Protein AF-0000000087153394 (afdb_homodimer)

Nearest PDB structures (foldseek):
  7dwm-assembly1_A  TM=3.593E-01  e=6.426E-05  Hapunavirus VP882
  3p7n-assembly2_B  TM=3.413E-01  e=5.420E-04  Erythrobacter litoralis HTCC2594
  3k2n-assembly1_B  TM=6.257E-01  e=4.073E-02  Chlorobaculum tepidum TLS
  6bao-assembly1_B  TM=4.400E-01  e=4.302E-02  Stigmatella aurantiaca DW4/3-1
  7rzw-assembly1_A  TM=3.425E-01  e=1.032E-01  Arabidopsis thaliana

Structure (mmCIF, N/CA/C/O backbone):
data_AF-0000000087153394-model_v1
#
loop_
_entity.id
_entity.type
_entity.pdbx_description
1 polymer 'HTH luxR-type domain-containing protein'
#
loop_
_atom_site.group_PDB
_atom_site.id
_atom_site.type_symbol
_atom_site.label_atom_id
_atom_site.label_alt_id
_atom_site.label_comp_id
_atom_site.label_asym_id
_atom_site.label_entity_id
_atom_site.label_seq_id
_atom_site.pdbx_PDB_ins_code
_atom_site.Cartn_x
_atom_site.Cartn_y
_atom_site.Cartn_z
_atom_site.occupancy
_atom_site.B_iso_or_equiv
_atom_site.auth_seq_id
_atom_site.auth_comp_id
_atom_site.auth_asym_id
_atom_site.auth_atom_id
_atom_site.pdbx_PDB_model_num
ATOM 1 N N . MET A 1 1 ? -0.994 -31.078 -27.875 1 48.69 1 MET A N 1
ATOM 2 C CA . MET A 1 1 ? -1.727 -29.859 -28.141 1 48.69 1 MET A CA 1
ATOM 3 C C . MET A 1 1 ? -2.545 -29.422 -26.922 1 48.69 1 MET A C 1
ATOM 5 O O . MET A 1 1 ? -2.469 -28.281 -26.484 1 48.69 1 MET A O 1
ATOM 9 N N . LYS A 1 2 ? -3.33 -30.438 -26.406 1 62.62 2 LYS A N 1
ATOM 10 C CA . LYS A 1 2 ? -4.16 -30.203 -25.219 1 62.62 2 LYS A CA 1
ATOM 11 C C . LYS A 1 2 ? -3.305 -29.844 -24.016 1 62.62 2 LYS A C 1
ATOM 13 O O . LYS A 1 2 ? -3.631 -28.906 -23.266 1 62.62 2 LYS A O 1
ATOM 18 N N . ASN A 1 3 ? -2.145 -30.422 -23.906 1 71.62 3 ASN A N 1
ATOM 19 C CA . ASN A 1 3 ? -1.236 -30.203 -22.781 1 71.62 3 ASN A CA 1
ATOM 20 C C . ASN A 1 3 ? -0.6 -28.812 -22.844 1 71.62 3 ASN A C 1
ATOM 22 O O . ASN A 1 3 ? -0.447 -28.156 -21.812 1 71.62 3 ASN A O 1
ATOM 26 N N . GLU A 1 4 ? -0.46 -28.391 -24.125 1 74.38 4 GLU A N 1
ATOM 27 C CA . GLU A 1 4 ? 0.14 -27.062 -24.297 1 74.38 4 GLU A CA 1
ATOM 28 C C . GLU A 1 4 ? -0.856 -25.969 -23.969 1 74.38 4 GLU A C 1
ATOM 30 O O . GLU A 1 4 ? -0.493 -24.953 -23.359 1 74.38 4 GLU A O 1
ATOM 35 N N . LEU A 1 5 ? -2.057 -26.219 -24.438 1 76 5 LEU A N 1
ATOM 36 C CA . LEU A 1 5 ? -3.105 -25.25 -24.125 1 76 5 LEU A CA 1
ATOM 37 C C . LEU A 1 5 ? -3.316 -25.125 -22.625 1 76 5 LEU A C 1
ATOM 39 O O . LEU A 1 5 ? -3.404 -24.016 -22.094 1 76 5 LEU A O 1
ATOM 43 N N . HIS A 1 6 ? -3.281 -26.297 -22 1 84 6 HIS A N 1
ATOM 44 C CA . HIS A 1 6 ? -3.475 -26.312 -20.562 1 84 6 HIS A CA 1
ATOM 45 C C . HIS A 1 6 ? -2.344 -25.578 -19.844 1 84 6 HIS A C 1
ATOM 47 O O . HIS A 1 6 ? -2.59 -24.781 -18.922 1 84 6 HIS A O 1
ATOM 53 N N . ALA A 1 7 ? -1.218 -25.797 -20.375 1 80.31 7 ALA A N 1
ATOM 54 C CA . ALA A 1 7 ? -0.059 -25.141 -19.781 1 80.31 7 ALA A CA 1
ATOM 55 C C . ALA A 1 7 ? -0.15 -23.625 -19.938 1 80.31 7 ALA A C 1
ATOM 57 O O . ALA A 1 7 ? 0.154 -22.875 -19 1 80.31 7 ALA A O 1
ATOM 58 N N . HIS A 1 8 ? -0.598 -23.219 -21.047 1 84.56 8 HIS A N 1
ATOM 59 C CA . HIS A 1 8 ? -0.754 -21.797 -21.328 1 84.56 8 HIS A CA 1
ATOM 60 C C . HIS A 1 8 ? -1.812 -21.172 -20.422 1 84.56 8 HIS A C 1
ATOM 62 O O . HIS A 1 8 ? -1.603 -20.094 -19.875 1 84.56 8 HIS A O 1
ATOM 68 N N . LEU A 1 9 ? -2.891 -21.859 -20.266 1 89.75 9 LEU A N 1
ATOM 69 C CA . LEU A 1 9 ? -3.986 -21.344 -19.453 1 89.75 9 LEU A CA 1
ATOM 70 C C . LEU A 1 9 ? -3.582 -21.266 -17.984 1 89.75 9 LEU A C 1
ATOM 72 O O . LEU A 1 9 ? -3.959 -20.328 -17.281 1 89.75 9 LEU A O 1
ATOM 76 N N . ILE A 1 10 ? -2.822 -22.25 -17.609 1 85.88 10 ILE A N 1
ATOM 77 C CA . ILE A 1 10 ? -2.303 -22.25 -16.25 1 85.88 10 ILE A CA 1
ATOM 78 C C . ILE A 1 10 ? -1.411 -21.031 -16.031 1 85.88 10 ILE A C 1
ATOM 80 O O . ILE A 1 10 ? -1.562 -20.312 -15.047 1 85.88 10 ILE A O 1
ATOM 84 N N . GLU A 1 11 ? -0.603 -20.766 -16.969 1 82 11 GLU A N 1
ATOM 85 C CA . GLU A 1 11 ? 0.282 -19.609 -16.891 1 82 11 GLU A CA 1
ATOM 86 C C . GLU A 1 11 ? -0.515 -18.312 -16.844 1 82 11 GLU A C 1
ATOM 88 O O . GLU A 1 11 ? -0.222 -17.422 -16.047 1 82 11 GLU A O 1
ATOM 93 N N . LEU A 1 12 ? -1.438 -18.25 -17.625 1 87.81 12 LEU A N 1
ATOM 94 C CA . LEU A 1 12 ? -2.262 -17.047 -17.719 1 87.81 12 LEU A CA 1
ATOM 95 C C . LEU A 1 12 ? -3.029 -16.828 -16.422 1 87.81 12 LEU A C 1
ATOM 97 O O . LEU A 1 12 ? -3.154 -15.688 -15.953 1 87.81 12 LEU A O 1
ATOM 101 N N . ALA A 1 13 ? -3.498 -17.922 -15.836 1 89.75 13 ALA A N 1
ATOM 102 C CA . ALA A 1 13 ? -4.242 -17.828 -14.586 1 89.75 13 ALA A CA 1
ATOM 103 C C . ALA A 1 13 ? -3.359 -17.266 -13.469 1 89.75 13 ALA A C 1
ATOM 105 O O . ALA A 1 13 ? -3.771 -16.375 -12.727 1 89.75 13 ALA A O 1
ATOM 106 N N . TYR A 1 14 ? -2.201 -17.766 -13.398 1 84.19 14 TYR A N 1
ATOM 107 C CA . TYR A 1 14 ? -1.307 -17.312 -12.336 1 84.19 14 TYR A CA 1
ATOM 108 C C . TYR A 1 14 ? -0.828 -15.891 -12.586 1 84.19 14 TYR A C 1
ATOM 110 O O . TYR A 1 14 ? -0.605 -15.125 -11.648 1 84.19 14 TYR A O 1
ATOM 118 N N . GLU A 1 15 ? -0.657 -15.531 -13.82 1 82.12 15 GLU A N 1
ATOM 119 C CA . GLU A 1 15 ? -0.348 -14.141 -14.133 1 82.12 15 GLU A CA 1
ATOM 120 C C . GLU A 1 15 ? -1.482 -13.211 -13.703 1 82.12 15 GLU A C 1
ATOM 122 O O . GLU A 1 15 ? -1.237 -12.141 -13.148 1 82.12 15 GLU A O 1
ATOM 127 N N . ALA A 1 16 ? -2.682 -13.648 -13.914 1 87 16 ALA A N 1
ATOM 128 C CA . ALA A 1 16 ? -3.855 -12.859 -13.555 1 87 16 ALA A CA 1
ATOM 129 C C . ALA A 1 16 ? -3.955 -12.68 -12.039 1 87 16 ALA A C 1
ATOM 131 O O . ALA A 1 16 ? -4.57 -11.727 -11.562 1 87 16 ALA A O 1
ATOM 132 N N . ALA A 1 17 ? -3.348 -13.641 -11.305 1 84.5 17 ALA A N 1
ATOM 133 C CA . ALA A 1 17 ? -3.352 -13.547 -9.852 1 84.5 17 ALA A CA 1
ATOM 134 C C . ALA A 1 17 ? -2.688 -12.258 -9.375 1 84.5 17 ALA A C 1
ATOM 136 O O . ALA A 1 17 ? -3.096 -11.68 -8.367 1 84.5 17 ALA A O 1
ATOM 137 N N . VAL A 1 18 ? -1.749 -11.766 -10.164 1 78 18 VAL A N 1
ATOM 138 C CA . VAL A 1 18 ? -0.993 -10.594 -9.734 1 78 18 VAL A CA 1
ATOM 139 C C . VAL A 1 18 ? -1.401 -9.383 -10.57 1 78 18 VAL A C 1
ATOM 141 O O . VAL A 1 18 ? -1.18 -8.242 -10.172 1 78 18 VAL A O 1
ATOM 144 N N . VAL A 1 19 ? -2.039 -9.656 -11.734 1 78.44 19 VAL A N 1
ATOM 145 C CA . VAL A 1 19 ? -2.551 -8.602 -12.609 1 78.44 19 VAL A CA 1
ATOM 146 C C . VAL A 1 19 ? -4.047 -8.805 -12.844 1 78.44 19 VAL A C 1
ATOM 148 O O . VAL A 1 19 ? -4.449 -9.414 -13.836 1 78.44 19 VAL A O 1
ATOM 151 N N . PRO A 1 20 ? -4.785 -8.195 -12.023 1 77.62 20 PRO A N 1
ATOM 152 C CA . PRO A 1 20 ? -6.223 -8.484 -12.031 1 77.62 20 PRO A CA 1
ATOM 153 C C . PRO A 1 20 ? -6.879 -8.18 -13.375 1 77.62 20 PRO A C 1
ATOM 155 O O . PRO A 1 20 ? -7.887 -8.797 -13.734 1 77.62 20 PRO A O 1
ATOM 158 N N . GLU A 1 21 ? -6.312 -7.316 -14.141 1 81.69 21 GLU A N 1
ATOM 159 C CA . GLU A 1 21 ? -6.879 -6.918 -15.422 1 81.69 21 GLU A CA 1
ATOM 160 C C . GLU A 1 21 ? -6.848 -8.07 -16.422 1 81.69 21 GLU A C 1
ATOM 162 O O . GLU A 1 21 ? -7.512 -8.016 -17.453 1 81.69 21 GLU A O 1
ATOM 167 N N . LEU A 1 22 ? -6.164 -9.125 -16.109 1 88.5 22 LEU A N 1
ATOM 168 C CA . LEU A 1 22 ? -6.02 -10.242 -17.047 1 88.5 22 LEU A CA 1
ATOM 169 C C . LEU A 1 22 ? -7.113 -11.281 -16.812 1 88.5 22 LEU A C 1
ATOM 171 O O . LEU A 1 22 ? -7.277 -12.203 -17.625 1 88.5 22 LEU A O 1
ATOM 175 N N . TRP A 1 23 ? -7.895 -11.117 -15.766 1 92 23 TRP A N 1
ATOM 176 C CA . TRP A 1 23 ? -8.875 -12.141 -15.414 1 92 23 TRP A CA 1
ATOM 177 C C . TRP A 1 23 ? -9.914 -12.305 -16.516 1 92 23 TRP A C 1
ATOM 179 O O . TRP A 1 23 ? -10.266 -13.43 -16.891 1 92 23 TRP A O 1
ATOM 189 N N . PRO A 1 24 ? -10.398 -11.156 -17.141 1 94.06 24 PRO A N 1
ATOM 190 C CA . PRO A 1 24 ? -11.344 -11.352 -18.234 1 94.06 24 PRO A CA 1
ATOM 191 C C . PRO A 1 24 ? -10.773 -12.211 -19.359 1 94.06 24 PRO A C 1
ATOM 193 O O . PRO A 1 24 ? -11.484 -13.055 -19.922 1 94.06 24 PRO A O 1
ATOM 196 N N . LYS A 1 25 ? -9.562 -12.039 -19.625 1 94.38 25 LYS A N 1
ATOM 197 C CA . LYS A 1 25 ? -8.906 -12.828 -20.656 1 94.38 25 LYS A CA 1
ATOM 198 C C . LYS A 1 25 ? -8.781 -14.289 -20.25 1 94.38 25 LYS A C 1
ATOM 200 O O . LYS A 1 25 ? -9.023 -15.195 -21.047 1 94.38 25 LYS A O 1
ATOM 205 N N . VAL A 1 26 ? -8.422 -14.555 -19.016 1 94.62 26 VAL A N 1
ATOM 206 C CA . VAL A 1 26 ? -8.336 -15.914 -18.484 1 94.62 26 VAL A CA 1
ATOM 207 C C . VAL A 1 26 ? -9.695 -16.594 -18.594 1 94.62 26 VAL A C 1
ATOM 209 O O . VAL A 1 26 ? -9.797 -17.703 -19.109 1 94.62 26 VAL A O 1
ATOM 212 N N . LEU A 1 27 ? -10.727 -15.875 -18.156 1 96.31 27 LEU A N 1
ATOM 213 C CA . LEU A 1 27 ? -12.07 -16.438 -18.172 1 96.31 27 LEU A CA 1
ATOM 214 C C . LEU A 1 27 ? -12.531 -16.734 -19.594 1 96.31 27 LEU A C 1
ATOM 216 O O . LEU A 1 27 ? -13.148 -17.766 -19.844 1 96.31 27 LEU A O 1
ATOM 220 N N . HIS A 1 28 ? -12.188 -15.859 -20.484 1 96.44 28 HIS A N 1
ATOM 221 C CA . HIS A 1 28 ? -12.547 -16.062 -21.891 1 96.44 28 HIS A CA 1
ATOM 222 C C . HIS A 1 28 ? -11.891 -17.312 -22.453 1 96.44 28 HIS A C 1
ATOM 224 O O . HIS A 1 28 ? -12.57 -18.156 -23.062 1 96.44 28 HIS A O 1
ATOM 230 N N . GLN A 1 29 ? -10.664 -17.484 -22.219 1 96 29 GLN A N 1
ATOM 231 C CA . GLN A 1 29 ? -9.922 -18.609 -22.781 1 96 29 GLN A CA 1
ATOM 232 C C . GLN A 1 29 ? -10.336 -19.938 -22.125 1 96 29 GLN A C 1
ATOM 234 O O . GLN A 1 29 ? -10.445 -20.953 -22.797 1 96 29 GLN A O 1
ATOM 239 N N . VAL A 1 30 ? -10.57 -19.922 -20.844 1 95.56 30 VAL A N 1
ATOM 240 C CA . VAL A 1 30 ? -11.047 -21.125 -20.172 1 95.56 30 VAL A CA 1
ATOM 241 C C . VAL A 1 30 ? -12.43 -21.5 -20.703 1 95.56 30 VAL A C 1
ATOM 243 O O . VAL A 1 30 ? -12.742 -22.672 -20.844 1 95.56 30 VAL A O 1
ATOM 246 N N . GLY A 1 31 ? -13.25 -20.5 -20.969 1 95.88 31 GLY A N 1
ATOM 247 C CA . GLY A 1 31 ? -14.586 -20.719 -21.484 1 95.88 31 GLY A CA 1
ATOM 248 C C . GLY A 1 31 ? -14.602 -21.453 -22.812 1 95.88 31 GLY A C 1
ATOM 249 O O . GLY A 1 31 ? -15.547 -22.188 -23.125 1 95.88 31 GLY A O 1
ATOM 250 N N . ASN A 1 32 ? -13.547 -21.281 -23.594 1 94.62 32 ASN A N 1
ATOM 251 C CA . ASN A 1 32 ? -13.445 -21.938 -24.891 1 94.62 32 ASN A CA 1
ATOM 252 C C . ASN A 1 32 ? -13.406 -23.453 -24.75 1 94.62 32 ASN A C 1
ATOM 254 O O . ASN A 1 32 ? -13.859 -24.172 -25.641 1 94.62 32 ASN A O 1
ATOM 258 N N . ILE A 1 33 ? -12.945 -23.891 -23.672 1 94.38 33 ILE A N 1
ATOM 259 C CA . ILE A 1 33 ? -12.867 -25.328 -23.422 1 94.38 33 ILE A CA 1
ATOM 260 C C . ILE A 1 33 ? -14.266 -25.938 -23.453 1 94.38 33 ILE A C 1
ATOM 262 O O . ILE A 1 33 ? -14.453 -27.047 -23.953 1 94.38 33 ILE A O 1
ATOM 266 N N . ALA A 1 34 ? -15.266 -25.203 -23.016 1 95.12 34 ALA A N 1
ATOM 267 C CA . ALA A 1 34 ? -16.641 -25.688 -22.906 1 95.12 34 ALA A CA 1
ATOM 268 C C . ALA A 1 34 ? -17.516 -25.094 -24 1 95.12 34 ALA A C 1
ATOM 270 O O . ALA A 1 34 ? -18.75 -25.156 -23.922 1 95.12 34 ALA A O 1
ATOM 271 N N . SER A 1 35 ? -16.891 -24.469 -24.953 1 95.56 35 SER A N 1
ATOM 272 C CA . SER A 1 35 ? -17.656 -23.766 -25.984 1 95.56 35 SER A CA 1
ATOM 273 C C . SER A 1 35 ? -18.719 -22.859 -25.344 1 95.56 35 SER A C 1
ATOM 275 O O . SER A 1 35 ? -19.891 -22.875 -25.766 1 95.56 35 SER A O 1
ATOM 277 N N . ALA A 1 36 ? -18.359 -22.234 -24.297 1 96.44 36 ALA A N 1
ATOM 278 C CA . ALA A 1 36 ? -19.266 -21.344 -23.578 1 96.44 36 ALA A CA 1
ATOM 279 C C . ALA A 1 36 ? -19.344 -19.969 -24.234 1 96.44 36 ALA A C 1
ATOM 281 O O . ALA A 1 36 ? -18.453 -19.594 -25 1 96.44 36 ALA A O 1
ATOM 282 N N . ARG A 1 37 ? -20.391 -19.297 -24.031 1 96.06 37 ARG A N 1
ATOM 283 C CA . ARG A 1 37 ? -20.438 -17.875 -24.391 1 96.06 37 ARG A CA 1
ATOM 284 C C . ARG A 1 37 ? -19.438 -17.062 -23.547 1 96.06 37 ARG A C 1
ATOM 286 O O . ARG A 1 37 ? -18.766 -16.188 -24.062 1 96.06 37 ARG A O 1
ATOM 293 N N . GLY A 1 38 ? -19.469 -17.469 -22.234 1 96.75 38 GLY A N 1
ATOM 294 C CA . GLY A 1 38 ? -18.531 -16.812 -21.328 1 96.75 38 GLY A CA 1
ATOM 295 C C . GLY A 1 38 ? -18.516 -17.422 -19.953 1 96.75 38 GLY A C 1
ATOM 296 O O . GLY A 1 38 ? -19.281 -18.344 -19.656 1 96.75 38 GLY A O 1
ATOM 297 N N . ILE A 1 39 ? -17.562 -16.938 -19.156 1 97.12 39 ILE A N 1
ATOM 298 C CA . ILE A 1 39 ? -17.438 -17.328 -17.766 1 97.12 39 ILE A CA 1
ATOM 299 C C . ILE A 1 39 ? -17.484 -16.094 -16.859 1 97.12 39 ILE A C 1
ATOM 301 O O . ILE A 1 39 ? -16.969 -15.039 -17.234 1 97.12 39 ILE A O 1
ATOM 305 N N . VAL A 1 40 ? -18.109 -16.25 -15.758 1 95.56 40 VAL A N 1
ATOM 306 C CA . VAL A 1 40 ? -18.125 -15.234 -14.719 1 95.56 40 VAL A CA 1
ATOM 307 C C . VAL A 1 40 ? -17.516 -15.797 -13.438 1 95.56 40 VAL A C 1
ATOM 309 O O . VAL A 1 40 ? -17.781 -16.938 -13.062 1 95.56 40 VAL A O 1
ATOM 312 N N . LEU A 1 41 ? -16.609 -15.07 -12.898 1 94.25 41 LEU A N 1
ATOM 313 C CA . LEU A 1 41 ? -16.125 -15.312 -11.547 1 94.25 41 LEU A CA 1
ATOM 314 C C . LEU A 1 41 ? -16.75 -14.336 -10.555 1 94.25 41 LEU A C 1
ATOM 316 O O . LEU A 1 41 ? -16.656 -13.117 -10.734 1 94.25 41 LEU A O 1
ATOM 320 N N . LEU A 1 42 ? -17.469 -14.859 -9.555 1 91.81 42 LEU A N 1
ATOM 321 C CA . LEU A 1 42 ? -18.203 -13.961 -8.664 1 91.81 42 LEU A CA 1
ATOM 322 C C . LEU A 1 42 ? -18.219 -14.492 -7.234 1 91.81 42 LEU A C 1
ATOM 324 O O . LEU A 1 42 ? -17.906 -15.672 -7.004 1 91.81 42 LEU A O 1
ATOM 328 N N . THR A 1 43 ? -18.5 -13.672 -6.297 1 88.44 43 THR A N 1
ATOM 329 C CA . THR A 1 43 ? -18.641 -14.07 -4.898 1 88.44 43 THR A CA 1
ATOM 330 C C . THR A 1 43 ? -20 -14.734 -4.66 1 88.44 43 THR A C 1
ATOM 332 O O . THR A 1 43 ? -21.016 -14.328 -5.238 1 88.44 43 THR A O 1
ATOM 335 N N . ALA A 1 44 ? -20.047 -15.625 -3.758 1 89.56 44 ALA A N 1
ATOM 336 C CA . ALA A 1 44 ? -21.266 -16.344 -3.436 1 89.56 44 ALA A CA 1
ATOM 337 C C . ALA A 1 44 ? -22.188 -15.508 -2.547 1 89.56 44 ALA A C 1
ATOM 339 O O . ALA A 1 44 ? -23.391 -15.734 -2.5 1 89.56 44 ALA A O 1
ATOM 340 N N . ASP A 1 45 ? -21.625 -14.57 -1.874 1 81.5 45 ASP A N 1
ATOM 341 C CA . ASP A 1 45 ? -22.406 -13.758 -0.948 1 81.5 45 ASP A CA 1
ATOM 342 C C . ASP A 1 45 ? -23.391 -12.859 -1.699 1 81.5 45 ASP A C 1
ATOM 344 O O . ASP A 1 45 ? -22.969 -11.969 -2.447 1 81.5 45 ASP A O 1
ATOM 348 N N . PRO A 1 46 ? -24.672 -13.086 -1.452 1 77.19 46 PRO A N 1
ATOM 349 C CA . PRO A 1 46 ? -25.656 -12.289 -2.18 1 77.19 46 PRO A CA 1
ATOM 350 C C . PRO A 1 46 ? -25.672 -10.82 -1.745 1 77.19 46 PRO A C 1
ATOM 352 O O . PRO A 1 46 ? -26.234 -9.977 -2.441 1 77.19 46 PRO A O 1
ATOM 355 N N . HIS A 1 47 ? -25.109 -10.508 -0.612 1 73.81 47 HIS A N 1
ATOM 356 C CA . HIS A 1 47 ? -25.156 -9.141 -0.102 1 73.81 47 HIS A CA 1
ATOM 357 C C . HIS A 1 47 ? -23.906 -8.367 -0.512 1 73.81 47 HIS A C 1
ATOM 359 O O . HIS A 1 47 ? -23.812 -7.156 -0.302 1 73.81 47 HIS A O 1
ATOM 365 N N . ASP A 1 48 ? -22.984 -9.055 -1.084 1 76.25 48 ASP A N 1
ATOM 366 C CA . ASP A 1 48 ? -21.734 -8.453 -1.561 1 76.25 48 ASP A CA 1
ATOM 367 C C . ASP A 1 48 ? -21.281 -9.102 -2.865 1 76.25 48 ASP A C 1
ATOM 369 O O . ASP A 1 48 ? -20.234 -9.75 -2.906 1 76.25 48 ASP A O 1
ATOM 373 N N . VAL A 1 49 ? -22.125 -8.727 -3.865 1 80.19 49 VAL A N 1
ATOM 374 C CA . VAL A 1 49 ? -21.844 -9.352 -5.152 1 80.19 49 VAL A CA 1
ATOM 375 C C . VAL A 1 49 ? -20.719 -8.602 -5.859 1 80.19 49 VAL A C 1
ATOM 377 O O . VAL A 1 49 ? -20.891 -7.434 -6.219 1 80.19 49 VAL A O 1
ATOM 380 N N . ARG A 1 50 ? -19.641 -9.211 -5.965 1 84.06 50 ARG A N 1
ATOM 381 C CA . ARG A 1 50 ? -18.516 -8.766 -6.777 1 84.06 50 ARG A CA 1
ATOM 382 C C . ARG A 1 50 ? -18.203 -9.773 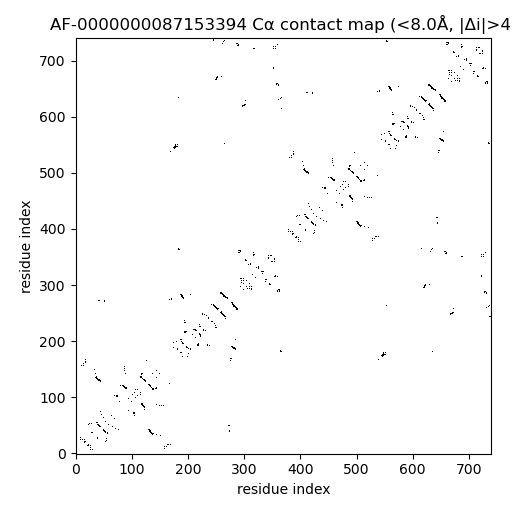-7.879 1 84.06 50 ARG A C 1
ATOM 384 O O . ARG A 1 50 ? -18.391 -10.984 -7.695 1 84.06 50 ARG A O 1
ATOM 391 N N . TRP A 1 51 ? -17.797 -9.227 -9.031 1 89.38 51 TRP A N 1
ATOM 392 C CA . TRP A 1 51 ? -17.641 -10.172 -10.133 1 89.38 51 TRP A CA 1
ATOM 393 C C . TRP A 1 51 ? -16.672 -9.625 -11.18 1 89.38 51 TRP A C 1
ATOM 395 O O . TRP A 1 51 ? -16.375 -8.43 -11.203 1 89.38 51 TRP A O 1
ATOM 405 N N . VAL A 1 52 ? -16.125 -10.547 -11.898 1 91.5 52 VAL A N 1
ATOM 406 C CA . VAL A 1 52 ? -15.398 -10.312 -13.141 1 91.5 52 VAL A CA 1
ATOM 407 C C . VAL A 1 52 ? -15.867 -11.297 -14.211 1 91.5 52 VAL A C 1
ATOM 409 O O . VAL A 1 52 ? -16.141 -12.461 -13.914 1 91.5 52 VAL A O 1
ATOM 412 N N . ALA A 1 53 ? -16.047 -10.758 -15.422 1 94.62 53 ALA A N 1
ATOM 413 C CA . ALA A 1 53 ? -16.594 -11.602 -16.484 1 94.62 53 ALA A CA 1
ATOM 414 C C . ALA A 1 53 ? -15.703 -11.57 -17.719 1 94.62 53 ALA A C 1
ATOM 416 O O . ALA A 1 53 ? -14.977 -10.594 -17.953 1 94.62 53 ALA A O 1
ATOM 417 N N . SER A 1 54 ? -15.789 -12.68 -18.438 1 96 54 SER A N 1
ATOM 418 C CA . SER A 1 54 ? -15.242 -12.602 -19.781 1 96 54 SER A CA 1
ATOM 419 C C . SER A 1 54 ? -15.984 -11.57 -20.625 1 96 54 SER A C 1
ATOM 421 O O . SER A 1 54 ? -17.141 -11.242 -20.344 1 96 54 SER A O 1
ATOM 423 N N . PRO A 1 55 ? -15.336 -11.055 -21.656 1 94.94 55 PRO A N 1
ATOM 424 C CA . PRO A 1 55 ? -15.922 -9.945 -22.422 1 94.94 55 PRO A CA 1
ATOM 425 C C . PRO A 1 55 ? -17.266 -10.297 -23.031 1 94.94 55 PRO A C 1
ATOM 427 O O . PRO A 1 55 ? -18.188 -9.477 -23.031 1 94.94 55 PRO A O 1
ATOM 430 N N . ASP A 1 56 ? -17.438 -11.477 -23.422 1 94.38 56 ASP A N 1
ATOM 431 C CA . ASP A 1 56 ? -18.594 -11.867 -24.219 1 94.38 56 ASP A CA 1
ATOM 432 C C . ASP A 1 56 ? -19.844 -11.969 -23.359 1 94.38 56 ASP A C 1
ATOM 434 O O . ASP A 1 56 ? -20.969 -12.008 -23.875 1 94.38 56 ASP A O 1
ATOM 438 N N . ILE A 1 57 ? -19.703 -11.984 -22.109 1 96 57 ILE A N 1
ATOM 439 C CA . ILE A 1 57 ? -20.875 -12.117 -21.25 1 96 57 ILE A CA 1
ATOM 440 C C . ILE A 1 57 ? -20.938 -10.953 -20.266 1 96 57 ILE A C 1
ATOM 442 O O . ILE A 1 57 ? -21.75 -10.961 -19.328 1 96 57 ILE A O 1
ATOM 446 N N . HIS A 1 58 ? -20.078 -10.023 -20.438 1 95.25 58 HIS A N 1
ATOM 447 C CA . HIS A 1 58 ? -19.953 -8.898 -19.516 1 95.25 58 HIS A CA 1
ATOM 448 C C . HIS A 1 58 ? -21.281 -8.148 -19.391 1 95.25 58 HIS A C 1
ATOM 450 O O . HIS A 1 58 ? -21.75 -7.906 -18.281 1 95.25 58 HIS A O 1
ATOM 456 N N . ASP A 1 59 ? -21.891 -7.824 -20.5 1 94.56 59 ASP A N 1
ATOM 457 C CA . ASP A 1 59 ? -23.125 -7.059 -20.484 1 94.56 59 ASP A CA 1
ATOM 458 C C . ASP A 1 59 ? -24.25 -7.859 -19.844 1 94.56 59 ASP A C 1
ATOM 460 O O . ASP A 1 59 ? -25.109 -7.301 -19.156 1 94.56 59 ASP A O 1
ATOM 464 N N . ASP A 1 60 ? -24.281 -9.078 -20.094 1 95.38 60 ASP A N 1
ATOM 465 C CA . ASP A 1 60 ? -25.281 -9.938 -19.453 1 95.38 60 ASP A CA 1
ATOM 466 C C . ASP A 1 60 ? -25.125 -9.914 -17.938 1 95.38 60 ASP A C 1
ATOM 468 O O . ASP A 1 60 ? -26.125 -9.867 -17.203 1 95.38 60 ASP A O 1
ATOM 472 N N . MET A 1 61 ? -23.891 -9.922 -17.469 1 93.19 61 MET A N 1
ATOM 473 C CA . MET A 1 61 ? -23.641 -9.938 -16.031 1 93.19 61 MET A CA 1
ATOM 474 C C . MET A 1 61 ? -24.031 -8.602 -15.398 1 93.19 61 MET A C 1
ATOM 476 O O . MET A 1 61 ? -24.547 -8.562 -14.281 1 93.19 61 MET A O 1
ATOM 480 N N . VAL A 1 62 ? -23.781 -7.551 -16.109 1 92.75 62 VAL A N 1
ATOM 481 C CA . VAL A 1 62 ? -24.219 -6.242 -15.633 1 92.75 62 VAL A CA 1
ATOM 482 C C . VAL A 1 62 ? -25.734 -6.25 -15.406 1 92.75 62 VAL A C 1
ATOM 484 O O . VAL A 1 62 ? -26.203 -5.883 -14.328 1 92.75 62 VAL A O 1
ATOM 487 N N . ALA A 1 63 ? -26.453 -6.691 -16.406 1 94.38 63 ALA A N 1
ATOM 488 C CA . ALA A 1 63 ? -27.906 -6.773 -16.312 1 94.38 63 ALA A CA 1
ATOM 489 C C . ALA A 1 63 ? -28.328 -7.715 -15.195 1 94.38 63 ALA A C 1
ATOM 491 O O . ALA A 1 63 ? -29.312 -7.461 -14.5 1 94.38 63 ALA A O 1
ATOM 492 N N . TYR A 1 64 ? -27.594 -8.734 -15.023 1 93.38 64 TYR A N 1
ATOM 493 C CA . TYR A 1 64 ? -27.875 -9.734 -14 1 93.38 64 TYR A CA 1
ATOM 494 C C . TYR A 1 64 ? -27.812 -9.125 -12.609 1 93.38 64 TYR A C 1
ATOM 496 O O . TYR A 1 64 ? -28.703 -9.336 -11.781 1 93.38 64 TYR A O 1
ATOM 504 N N . VAL A 1 65 ? -26.766 -8.359 -12.32 1 89.25 65 VAL A N 1
ATOM 505 C CA . VAL A 1 65 ? -26.547 -7.762 -11.008 1 89.25 65 VAL A CA 1
ATOM 506 C C . VAL A 1 65 ? -27.5 -6.602 -10.789 1 89.25 65 VAL A C 1
ATOM 508 O O . VAL A 1 65 ? -28.109 -6.477 -9.719 1 89.25 65 VAL A O 1
ATOM 511 N N . GLU A 1 66 ? -27.719 -5.828 -11.828 1 89.19 66 GLU A N 1
ATOM 512 C CA . GLU A 1 66 ? -28.609 -4.68 -11.719 1 89.19 66 GLU A CA 1
ATOM 513 C C . GLU A 1 66 ? -30.047 -5.121 -11.461 1 89.19 66 GLU A C 1
ATOM 515 O O . GLU A 1 66 ? -30.766 -4.473 -10.703 1 89.19 66 GLU A O 1
ATOM 520 N N . GLY A 1 67 ? -30.391 -6.141 -12.102 1 91.44 67 GLY A N 1
ATOM 521 C CA . GLY A 1 67 ? -31.75 -6.66 -11.938 1 91.44 67 GLY A CA 1
ATOM 522 C C . GLY A 1 67 ? -31.906 -7.5 -10.68 1 91.44 67 GLY A C 1
ATOM 523 O O . GLY A 1 67 ? -33 -8.008 -10.414 1 91.44 67 GLY A O 1
ATOM 524 N N . ARG A 1 68 ? -30.844 -7.773 -9.93 1 91.19 68 ARG A N 1
ATOM 525 C CA . ARG A 1 68 ? -30.812 -8.531 -8.68 1 91.19 68 ARG A CA 1
ATOM 526 C C . ARG A 1 68 ? -31.266 -9.969 -8.898 1 91.19 68 ARG A C 1
ATOM 528 O O . ARG A 1 68 ? -32 -10.516 -8.094 1 91.19 68 ARG A O 1
ATOM 535 N N . TRP A 1 69 ? -30.922 -10.5 -9.984 1 92.19 69 TRP A N 1
ATOM 536 C CA . TRP A 1 69 ? -31.312 -11.875 -10.305 1 92.19 69 TRP A CA 1
ATOM 537 C C . TRP A 1 69 ? -30.594 -12.867 -9.391 1 92.19 69 TRP A C 1
ATOM 539 O O . TRP A 1 69 ? -31.062 -13.992 -9.203 1 92.19 69 TRP A O 1
ATOM 549 N N . HIS A 1 70 ? -29.453 -12.43 -8.812 1 88.56 70 HIS A N 1
ATOM 550 C CA . HIS A 1 70 ? -28.688 -13.273 -7.91 1 88.56 70 HIS A CA 1
ATOM 551 C C . HIS A 1 70 ? -29.5 -13.633 -6.672 1 88.56 70 HIS A C 1
ATOM 553 O O . HIS A 1 70 ? -29.203 -14.625 -6 1 88.56 70 HIS A O 1
ATOM 559 N N . GLU A 1 71 ? -30.5 -12.867 -6.41 1 88.12 71 GLU A N 1
ATOM 560 C CA . GLU A 1 71 ? -31.359 -13.141 -5.258 1 88.12 71 GLU A CA 1
ATOM 561 C C . GLU A 1 71 ? -32.312 -14.289 -5.543 1 88.12 71 GLU A C 1
ATOM 563 O O . GLU A 1 71 ? -32.906 -14.867 -4.617 1 88.12 71 GLU A O 1
ATOM 568 N N . ARG A 1 72 ? -32.5 -14.633 -6.75 1 86.44 72 ARG A N 1
ATOM 569 C CA . ARG A 1 72 ? -33.438 -15.672 -7.176 1 86.44 72 ARG A CA 1
ATOM 570 C C . ARG A 1 72 ? -32.688 -16.859 -7.785 1 86.44 72 ARG A C 1
ATOM 572 O O . ARG A 1 72 ? -33.25 -17.609 -8.578 1 86.44 72 ARG A O 1
ATOM 579 N N . ASN A 1 73 ? -31.484 -16.953 -7.465 1 86.81 73 ASN A N 1
ATOM 580 C CA . ASN A 1 73 ? -30.625 -17.984 -8.047 1 86.81 73 ASN A CA 1
ATOM 581 C C . ASN A 1 73 ? -30.812 -19.328 -7.363 1 86.81 73 ASN A C 1
ATOM 583 O O . ASN A 1 73 ? -30.344 -19.547 -6.246 1 86.81 73 ASN A O 1
ATOM 587 N N . GLY A 1 74 ? -31.453 -20.25 -8.078 1 86.69 74 GLY A N 1
ATOM 588 C CA . GLY A 1 74 ? -31.672 -21.578 -7.531 1 86.69 74 GLY A CA 1
ATOM 589 C C . GLY A 1 74 ? -30.484 -22.516 -7.738 1 86.69 74 GLY A C 1
ATOM 590 O O . GLY A 1 74 ? -30.375 -23.547 -7.086 1 86.69 74 GLY A O 1
ATOM 591 N N . ARG A 1 75 ? -29.594 -22.141 -8.617 1 89.56 75 ARG A N 1
ATOM 592 C CA . ARG A 1 75 ? -28.422 -22.938 -8.953 1 89.56 75 ARG A CA 1
ATOM 593 C C . ARG A 1 75 ? -27.391 -22.891 -7.828 1 89.56 75 ARG A C 1
ATOM 595 O O . ARG A 1 75 ? -26.812 -23.922 -7.461 1 89.56 75 ARG A O 1
ATOM 602 N N . LEU A 1 76 ? -27.203 -21.766 -7.25 1 91.25 76 LEU A N 1
ATOM 603 C CA . LEU A 1 76 ? -26.094 -21.5 -6.352 1 91.25 76 LEU A CA 1
ATOM 604 C C . LEU A 1 76 ? -26.234 -22.297 -5.062 1 91.25 76 LEU A C 1
ATOM 606 O O . LEU A 1 76 ? -25.297 -23 -4.66 1 91.25 76 LEU A O 1
ATOM 610 N N . PRO A 1 77 ? -27.391 -22.297 -4.457 1 91.25 77 PRO A N 1
ATOM 611 C CA . PRO A 1 77 ? -27.516 -23.094 -3.234 1 91.25 77 PRO A CA 1
ATOM 612 C C . PRO A 1 77 ? -27.266 -24.578 -3.477 1 91.25 77 PRO A C 1
ATOM 614 O O . PRO A 1 77 ? -26.703 -25.266 -2.623 1 91.25 77 PRO A O 1
ATOM 617 N N . ARG A 1 78 ? -27.641 -25.094 -4.559 1 93.12 78 ARG A N 1
ATOM 618 C CA . ARG A 1 78 ? -27.453 -26.5 -4.895 1 93.12 78 ARG A CA 1
ATOM 619 C C . ARG A 1 78 ? -25.984 -26.812 -5.145 1 93.12 78 ARG A C 1
ATOM 621 O O . ARG A 1 78 ? -25.484 -27.859 -4.727 1 93.12 78 ARG A O 1
ATOM 628 N N . LEU A 1 79 ? -25.375 -25.906 -5.844 1 93.62 79 LEU A N 1
ATOM 629 C CA . LEU A 1 79 ? -23.938 -26.047 -6.09 1 93.62 79 LEU A CA 1
ATOM 630 C C . LEU A 1 79 ? -23.172 -26.094 -4.777 1 93.62 79 LEU A C 1
ATOM 632 O O . LEU A 1 79 ? -22.297 -26.953 -4.586 1 93.62 79 LEU A O 1
ATOM 636 N N . LEU A 1 80 ? -23.438 -25.203 -3.861 1 93.25 80 LEU A N 1
ATOM 637 C CA . LEU A 1 80 ? -22.766 -25.125 -2.57 1 93.25 80 LEU A CA 1
ATOM 638 C C . LEU A 1 80 ? -23.047 -26.359 -1.728 1 93.25 80 LEU A C 1
ATOM 640 O O . LEU A 1 80 ? -22.156 -26.891 -1.076 1 93.25 80 LEU A O 1
ATOM 644 N N . ALA A 1 81 ? -24.266 -26.812 -1.822 1 92.56 81 ALA A N 1
ATOM 645 C CA . ALA A 1 81 ? -24.672 -27.984 -1.051 1 92.56 81 ALA A CA 1
ATOM 646 C C . ALA A 1 81 ? -23.969 -29.25 -1.539 1 92.56 81 ALA A C 1
ATOM 648 O O . ALA A 1 81 ? -23.688 -30.156 -0.753 1 92.56 81 ALA A O 1
ATOM 649 N N . ALA A 1 82 ? -23.672 -29.25 -2.814 1 92.62 82 ALA A N 1
ATOM 650 C CA . ALA A 1 82 ? -23 -30.406 -3.395 1 92.62 82 ALA A CA 1
ATOM 651 C C . ALA A 1 82 ? -21.594 -30.562 -2.842 1 92.62 82 ALA A C 1
ATOM 653 O O . ALA A 1 82 ? -21.047 -31.672 -2.828 1 92.62 82 ALA A O 1
ATOM 654 N N . ASN A 1 83 ? -20.938 -29.453 -2.426 1 91 83 ASN A N 1
ATOM 655 C CA . ASN A 1 83 ? -19.594 -29.453 -1.872 1 91 83 ASN A CA 1
ATOM 656 C C . ASN A 1 83 ? -18.641 -30.312 -2.713 1 91 83 ASN A C 1
ATOM 658 O O . ASN A 1 83 ? -17.953 -31.172 -2.186 1 91 83 ASN A O 1
ATOM 662 N N . HIS A 1 84 ? -18.75 -30.188 -4.012 1 91.69 84 HIS A N 1
ATOM 663 C CA . HIS A 1 84 ? -18 -30.969 -4.98 1 91.69 84 HIS A CA 1
ATOM 664 C C . HIS A 1 84 ? -16.75 -30.234 -5.441 1 91.69 84 HIS A C 1
ATOM 666 O O . HIS A 1 84 ? -16.812 -29.062 -5.828 1 91.69 84 HIS A O 1
ATOM 672 N N . ALA A 1 85 ? -15.602 -30.969 -5.414 1 90.25 85 ALA A N 1
ATOM 673 C CA . ALA A 1 85 ? -14.344 -30.391 -5.891 1 90.25 85 ALA A CA 1
ATOM 674 C C . ALA A 1 85 ? -14.211 -30.531 -7.402 1 90.25 85 ALA A C 1
ATO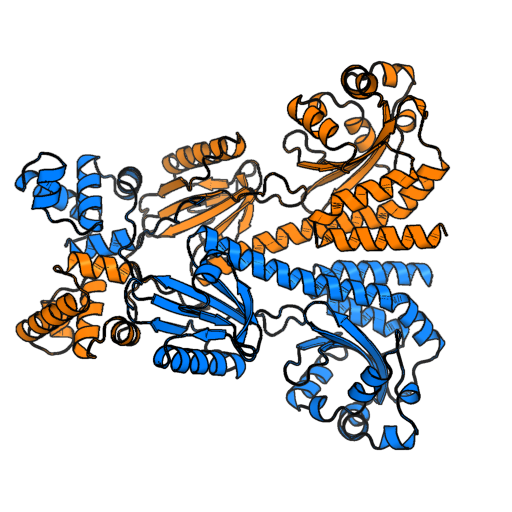M 676 O O . ALA A 1 85 ? -13.297 -31.203 -7.887 1 90.25 85 ALA A O 1
ATOM 677 N N . GLY A 1 86 ? -15.047 -29.922 -8.109 1 95.31 86 GLY A N 1
ATOM 678 C CA . GLY A 1 86 ? -15.141 -29.953 -9.562 1 95.31 86 GLY A CA 1
ATOM 679 C C . GLY A 1 86 ? -16.281 -29.125 -10.102 1 95.31 86 GLY A C 1
ATOM 680 O O . GLY A 1 86 ? -17.047 -28.531 -9.328 1 95.31 86 GLY A O 1
ATOM 681 N N . PHE A 1 87 ? -16.297 -29.062 -11.383 1 97.12 87 PHE A N 1
ATOM 682 C CA . PHE A 1 87 ? -17.391 -28.375 -12.039 1 97.12 87 PHE A CA 1
ATOM 683 C C . PHE A 1 87 ? -18.625 -29.266 -12.133 1 97.12 87 PHE A C 1
ATOM 685 O O . PHE A 1 87 ? -18.5 -30.453 -12.43 1 97.12 87 PHE A O 1
ATOM 692 N N . LEU A 1 88 ? -19.703 -28.703 -11.836 1 96.88 88 LEU A N 1
ATOM 693 C CA . LEU A 1 88 ? -20.984 -29.391 -11.969 1 96.88 88 LEU A CA 1
ATOM 694 C C . LEU A 1 88 ? -21.891 -28.672 -12.953 1 96.88 88 LEU A C 1
ATOM 696 O O . LEU A 1 88 ? -21.953 -27.438 -12.961 1 96.88 88 LEU A O 1
ATOM 700 N N . ARG A 1 89 ? -22.562 -29.469 -13.75 1 95.38 89 ARG A N 1
ATOM 701 C CA . ARG A 1 89 ? -23.562 -28.938 -14.68 1 95.38 89 ARG A CA 1
ATOM 702 C C . ARG A 1 89 ? -24.922 -28.797 -14.008 1 95.38 89 ARG A C 1
ATOM 704 O O . ARG A 1 89 ? -25.156 -29.375 -12.945 1 95.38 89 ARG A O 1
ATOM 711 N N . GLU A 1 90 ? -25.734 -27.969 -14.648 1 89.94 90 GLU A N 1
ATOM 712 C CA . GLU A 1 90 ? -27.109 -27.859 -14.148 1 89.94 90 GLU A CA 1
ATOM 713 C C . GLU A 1 90 ? -27.766 -29.234 -14.031 1 89.94 90 GLU A C 1
ATOM 715 O O . GLU A 1 90 ? -28.453 -29.516 -13.055 1 89.94 90 GLU A O 1
ATOM 720 N N . ILE A 1 91 ? -27.438 -30.031 -14.961 1 89.88 91 ILE A N 1
ATOM 721 C CA . ILE A 1 91 ? -28.094 -31.328 -15.031 1 89.88 91 ILE A CA 1
ATOM 722 C C . ILE A 1 91 ? -27.578 -32.219 -13.914 1 89.88 91 ILE A C 1
ATOM 724 O O . ILE A 1 91 ? -28.188 -33.25 -13.602 1 89.88 91 ILE A O 1
ATOM 728 N N . ASP A 1 92 ? -26.484 -31.828 -13.336 1 90.62 92 ASP A N 1
ATOM 729 C CA . ASP A 1 92 ? -25.891 -32.625 -12.258 1 90.62 92 ASP A CA 1
ATOM 730 C C . ASP A 1 92 ? -26.391 -32.156 -10.898 1 90.62 92 ASP A C 1
ATOM 732 O O . ASP A 1 92 ? -26.328 -32.875 -9.914 1 90.62 92 ASP A O 1
ATOM 736 N N . VAL A 1 93 ? -26.891 -30.906 -10.797 1 89.88 93 VAL A N 1
ATOM 737 C CA . VAL A 1 93 ? -27.188 -30.344 -9.484 1 89.88 93 VAL A CA 1
ATOM 738 C C . VAL A 1 93 ? -28.703 -30.312 -9.273 1 89.88 93 VAL A C 1
ATOM 740 O O . VAL A 1 93 ? -29.172 -30.297 -8.133 1 89.88 93 VAL A O 1
ATOM 743 N N . PHE A 1 94 ? -29.453 -30.25 -10.312 1 90.44 94 PHE A N 1
ATOM 744 C CA . PHE A 1 94 ? -30.906 -30.312 -10.203 1 90.44 94 PHE A CA 1
ATOM 745 C C . PHE A 1 94 ? -31.391 -31.766 -10.203 1 90.44 94 PHE A C 1
ATOM 747 O O . PHE A 1 94 ? -30.766 -32.625 -10.836 1 90.44 94 PHE A O 1
ATOM 754 N N . ASP A 1 95 ? -32.5 -31.953 -9.625 1 87.25 95 ASP A N 1
ATOM 755 C CA . ASP A 1 95 ? -33.031 -33.312 -9.492 1 87.25 95 ASP A CA 1
ATOM 756 C C . ASP A 1 95 ? -33.719 -33.75 -10.781 1 87.25 95 ASP A C 1
ATOM 758 O O . ASP A 1 95 ? -33.625 -34.938 -11.148 1 87.25 95 ASP A O 1
ATOM 762 N N . THR A 1 96 ? -34.469 -32.812 -11.484 1 88.88 96 THR A N 1
ATOM 763 C CA . THR A 1 96 ? -35.156 -33.156 -12.711 1 88.88 96 THR A CA 1
ATOM 764 C C . THR A 1 96 ? -35.031 -32.062 -13.758 1 88.88 96 THR A C 1
ATOM 766 O O . THR A 1 96 ? -34.781 -30.891 -13.414 1 88.88 96 THR A O 1
ATOM 769 N N . PRO A 1 97 ? -35.094 -32.469 -14.992 1 87.56 97 PRO A N 1
ATOM 770 C CA . PRO A 1 97 ? -35.031 -31.453 -16.062 1 87.56 97 PRO A CA 1
ATOM 771 C C . PRO A 1 97 ? -36.156 -30.406 -15.922 1 87.56 97 PRO A C 1
ATOM 773 O O . PRO A 1 97 ? -35.969 -29.25 -16.312 1 87.56 97 PRO A O 1
ATOM 776 N N . GLU A 1 98 ? -37.219 -30.812 -15.391 1 90.31 98 GLU A N 1
ATOM 777 C CA . GLU A 1 98 ? -38.344 -29.891 -15.203 1 90.31 98 GLU A CA 1
ATOM 778 C C . GLU A 1 98 ? -38 -28.797 -14.203 1 90.31 98 GLU A C 1
ATOM 780 O O . GLU A 1 98 ? -38.406 -27.641 -14.367 1 90.31 98 GLU A O 1
ATOM 785 N N . GLU A 1 99 ? -37.312 -29.188 -13.195 1 90.56 99 GLU A N 1
ATOM 786 C CA . GLU A 1 99 ? -36.906 -28.203 -12.195 1 90.56 99 GLU A CA 1
ATOM 787 C C . GLU A 1 99 ? -36 -27.141 -12.82 1 90.56 99 GLU A C 1
ATOM 789 O O . GLU A 1 99 ? -36.062 -25.969 -12.445 1 90.56 99 GLU A O 1
ATOM 794 N N . ILE A 1 100 ? -35.188 -27.578 -13.75 1 89.94 100 ILE A N 1
ATOM 795 C CA . ILE A 1 100 ? -34.312 -26.641 -14.438 1 89.94 100 ILE A CA 1
ATOM 796 C C . ILE A 1 100 ? -35.125 -25.625 -15.219 1 89.94 100 ILE A C 1
ATOM 798 O O . ILE A 1 100 ? -34.875 -24.422 -15.141 1 89.94 100 ILE A O 1
ATOM 802 N N . GLN A 1 101 ? -36.125 -26.141 -15.898 1 87.56 101 GLN A N 1
ATOM 803 C CA . GLN A 1 101 ? -36.969 -25.297 -16.734 1 87.56 101 GLN A CA 1
ATOM 804 C C . GLN A 1 101 ? -37.781 -24.328 -15.891 1 87.56 101 GLN A C 1
ATOM 806 O O . GLN A 1 101 ? -38.125 -23.234 -16.344 1 87.56 101 GLN A O 1
ATOM 811 N N . GLN A 1 102 ? -38.031 -24.672 -14.633 1 88.62 102 GLN A N 1
ATOM 812 C CA . GLN A 1 102 ? -38.875 -23.875 -13.766 1 88.62 102 GLN A CA 1
ATOM 813 C C . GLN A 1 102 ? -38.062 -22.875 -12.953 1 88.62 102 GLN A C 1
ATOM 815 O O . GLN A 1 102 ? -38.625 -21.969 -12.328 1 88.62 102 GLN A O 1
ATOM 820 N N . ASP A 1 103 ? -36.812 -23.094 -12.922 1 90.62 103 ASP A N 1
ATOM 821 C CA . ASP A 1 103 ? -35.969 -22.141 -12.188 1 90.62 103 ASP A CA 1
ATOM 822 C C . ASP A 1 103 ? -36.156 -20.719 -12.727 1 90.62 103 ASP A C 1
ATOM 824 O O . ASP A 1 103 ? -36.062 -20.5 -13.938 1 90.62 103 ASP A O 1
ATOM 828 N N . GLN A 1 104 ? -36.406 -19.766 -11.867 1 90.31 104 GLN A N 1
ATOM 829 C CA . GLN A 1 104 ? -36.812 -18.422 -12.258 1 90.31 104 GLN A CA 1
ATOM 830 C C . GLN A 1 104 ? -35.688 -17.719 -13.047 1 90.31 104 GLN A C 1
ATOM 832 O O . GLN A 1 104 ? -35.969 -17.125 -14.094 1 90.31 104 GLN A O 1
ATOM 837 N N . GLN A 1 105 ? -34.469 -17.75 -12.57 1 91.5 105 GLN A N 1
ATOM 838 C CA . GLN A 1 105 ? -33.406 -17.031 -13.266 1 91.5 105 GLN A CA 1
ATOM 839 C C . GLN A 1 105 ? -33.125 -17.641 -14.648 1 91.5 105 GLN A C 1
ATOM 841 O O . GLN A 1 105 ? -32.875 -16.922 -15.609 1 91.5 105 GLN A O 1
ATOM 846 N N . ILE A 1 106 ? -33.219 -19.016 -14.75 1 91.38 106 ILE A N 1
ATOM 847 C CA . ILE A 1 106 ? -32.969 -19.672 -16.016 1 91.38 106 ILE A CA 1
ATOM 848 C C . ILE A 1 106 ? -34.062 -19.312 -17.016 1 91.38 106 ILE A C 1
ATOM 850 O O . ILE A 1 106 ? -33.78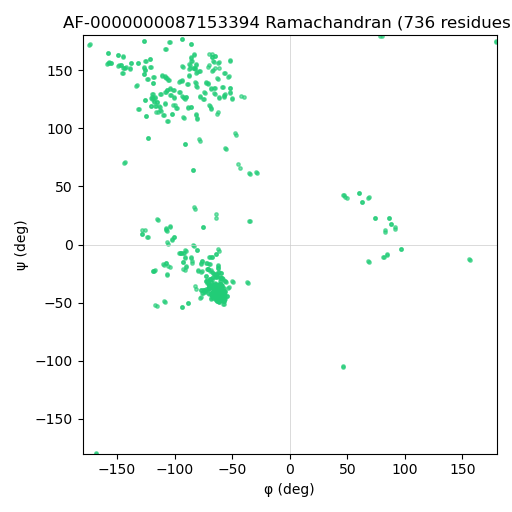1 -18.922 -18.156 1 91.38 106 ILE A O 1
ATOM 854 N N . ARG A 1 107 ? -35.281 -19.375 -16.547 1 92.81 107 ARG A N 1
ATOM 855 C CA . ARG A 1 107 ? -36.438 -19.172 -17.406 1 92.81 107 ARG A CA 1
ATOM 856 C C . ARG A 1 107 ? -36.594 -17.703 -17.812 1 92.81 107 ARG A C 1
ATOM 858 O O . ARG A 1 107 ? -36.906 -17.406 -18.969 1 92.81 107 ARG A O 1
ATOM 865 N N . GLU A 1 108 ? -36.312 -16.781 -16.875 1 95.31 108 GLU A N 1
ATOM 866 C CA . GLU A 1 108 ? -36.688 -15.391 -17.094 1 95.31 108 GLU A CA 1
ATOM 867 C C . GLU A 1 108 ? -35.469 -14.539 -17.469 1 95.31 108 GLU A C 1
ATOM 869 O O . GLU A 1 108 ? -35.625 -13.453 -18.031 1 95.31 108 GLU A O 1
ATOM 874 N N . PHE A 1 109 ? -34.344 -14.969 -17.203 1 95.75 109 PHE A N 1
ATOM 875 C CA . PHE A 1 109 ? -33.156 -14.141 -17.5 1 95.75 109 PHE A CA 1
ATOM 876 C C . PHE A 1 109 ? -32.281 -14.812 -18.562 1 95.75 109 PHE A C 1
ATOM 878 O O . PHE A 1 109 ? -32 -14.219 -19.594 1 95.75 109 PHE A O 1
ATOM 885 N N . PHE A 1 110 ? -31.875 -16.109 -18.359 1 95.12 110 PHE A N 1
ATOM 886 C CA . PHE A 1 110 ? -30.875 -16.734 -19.203 1 95.12 110 PHE A CA 1
ATOM 887 C C . PHE A 1 110 ? -31.484 -17.156 -20.531 1 95.12 110 PHE A C 1
ATOM 889 O O . PHE A 1 110 ? -30.938 -16.859 -21.594 1 95.12 110 PHE A O 1
ATOM 896 N N . ARG A 1 111 ? -32.625 -17.781 -20.578 1 95.38 111 ARG A N 1
ATOM 897 C CA . ARG A 1 111 ? -33.219 -18.312 -21.812 1 95.38 111 ARG A CA 1
ATOM 898 C C . ARG A 1 111 ? -33.562 -17.188 -22.781 1 95.38 111 ARG A C 1
ATOM 900 O O . ARG A 1 111 ? -33.25 -17.281 -23.969 1 95.38 111 ARG A O 1
ATOM 907 N N . PRO A 1 112 ? -34.156 -16.125 -22.25 1 96.25 112 PRO A N 1
ATOM 908 C CA . PRO A 1 112 ? -34.469 -15.023 -23.172 1 96.25 112 PRO A CA 1
ATOM 909 C C . PRO A 1 112 ? -33.188 -14.43 -23.797 1 96.25 112 PRO A C 1
ATOM 911 O O . PRO A 1 112 ? -33.281 -13.758 -24.828 1 96.25 112 PRO A O 1
ATOM 914 N N . ARG A 1 113 ? -32.094 -14.656 -23.25 1 95.94 113 ARG A N 1
ATOM 915 C CA . ARG A 1 113 ? -30.828 -14.125 -23.75 1 95.94 113 ARG A CA 1
ATOM 916 C C . ARG A 1 113 ? -30.062 -15.172 -24.547 1 95.94 113 ARG A C 1
ATOM 918 O O . ARG A 1 113 ? -28.891 -14.977 -24.891 1 95.94 113 ARG A O 1
ATOM 925 N N . GLY A 1 114 ? -30.75 -16.281 -24.734 1 95.75 114 GLY A N 1
ATOM 926 C CA . GLY A 1 114 ? -30.156 -17.344 -25.516 1 95.75 114 GLY A CA 1
ATOM 927 C C . GLY A 1 114 ? -29.219 -18.219 -24.719 1 95.75 114 GLY A C 1
ATOM 928 O O . GLY A 1 114 ? -28.438 -18.984 -25.281 1 95.75 114 GLY A O 1
ATOM 929 N N . LEU A 1 115 ? -29.25 -18.078 -23.422 1 95.06 115 LEU A N 1
ATOM 930 C CA . LEU A 1 115 ? -28.438 -18.875 -22.516 1 95.06 115 LEU A CA 1
ATOM 931 C C . LEU A 1 115 ? -29.266 -19.938 -21.812 1 95.06 115 LEU A C 1
ATOM 933 O O . LEU A 1 115 ? -30.469 -20.047 -22.062 1 95.06 115 LEU A O 1
ATOM 937 N N . GLY A 1 116 ? -28.578 -20.781 -21.062 1 89.56 116 GLY A N 1
ATOM 938 C CA . GLY A 1 116 ? -29.406 -21.688 -20.297 1 89.56 116 GLY A CA 1
ATOM 939 C C . GLY A 1 116 ? -28.703 -22.984 -19.922 1 89.56 116 GLY A C 1
ATOM 940 O O . GLY A 1 116 ? -29.266 -23.812 -19.203 1 89.56 116 GLY A O 1
ATOM 941 N N . TRP A 1 117 ? -27.656 -23.188 -20.5 1 92.81 117 TRP A N 1
ATOM 942 C CA . TRP A 1 117 ? -26.797 -24.281 -20.062 1 92.81 117 TRP A CA 1
ATOM 943 C C . TRP A 1 117 ? -25.516 -23.75 -19.422 1 92.81 117 TRP A C 1
ATOM 945 O O . TRP A 1 117 ? -25.031 -22.672 -19.812 1 92.81 117 TRP A O 1
ATOM 955 N N . GLY A 1 118 ? -25.078 -24.453 -18.453 1 94.06 118 GLY A N 1
ATOM 956 C CA . GLY A 1 118 ? -23.875 -23.984 -17.797 1 94.06 118 GLY A CA 1
ATOM 957 C C . GLY A 1 118 ? -23.266 -25 -16.859 1 94.06 118 GLY A C 1
ATOM 958 O O . GLY A 1 118 ? -23.672 -26.172 -16.844 1 94.06 118 GLY A O 1
ATOM 959 N N . ALA A 1 119 ? -22.219 -24.656 -16.25 1 96.62 119 ALA A N 1
ATOM 960 C CA . ALA A 1 119 ? -21.516 -25.391 -15.203 1 96.62 119 ALA A CA 1
ATOM 961 C C . ALA A 1 119 ? -20.875 -24.438 -14.203 1 96.62 119 ALA A C 1
ATOM 963 O O . ALA A 1 119 ? -20.656 -23.266 -14.5 1 96.62 119 ALA A O 1
ATOM 964 N N . GLY A 1 120 ? -20.672 -24.891 -13.016 1 96.62 120 GLY A N 1
ATOM 965 C CA . GLY A 1 120 ? -20.062 -24.031 -12.016 1 96.62 120 GLY A CA 1
ATOM 966 C C . GLY A 1 120 ? -19.234 -24.812 -10.992 1 96.62 120 GLY A C 1
ATOM 967 O O . GLY A 1 120 ? -19.328 -26.031 -10.914 1 96.62 120 GLY A O 1
ATOM 968 N N . THR A 1 121 ? -18.422 -24.172 -10.312 1 96.44 121 THR A N 1
ATOM 969 C CA . THR A 1 121 ? -17.672 -24.703 -9.188 1 96.44 121 THR A CA 1
ATOM 970 C C . THR A 1 121 ? -17.469 -23.641 -8.117 1 96.44 121 THR A C 1
ATOM 972 O O . THR A 1 121 ? -17.469 -22.438 -8.414 1 96.44 121 THR A O 1
ATOM 975 N N . ALA A 1 122 ? -17.438 -24.078 -6.91 1 95.12 122 ALA A N 1
ATOM 976 C CA . ALA A 1 122 ? -17.25 -23.203 -5.762 1 95.12 122 ALA A CA 1
ATOM 977 C C . ALA A 1 122 ? -15.859 -23.375 -5.152 1 95.12 122 ALA A C 1
ATOM 979 O O . ALA A 1 122 ? -15.391 -24.5 -4.969 1 95.12 122 ALA A O 1
ATOM 980 N N . ILE A 1 123 ? -15.234 -22.234 -4.934 1 91.69 123 ILE A N 1
ATOM 981 C CA . ILE A 1 123 ? -13.898 -22.234 -4.344 1 91.69 123 ILE A CA 1
ATOM 982 C C . ILE A 1 123 ? -13.891 -21.359 -3.092 1 91.69 123 ILE A C 1
ATOM 984 O O . ILE A 1 123 ? -13.992 -20.141 -3.18 1 91.69 123 ILE A O 1
ATOM 988 N N . PRO A 1 124 ? -13.766 -21.938 -1.932 1 87.56 124 PRO A N 1
ATOM 989 C CA . PRO A 1 124 ? -13.586 -21.109 -0.73 1 87.56 124 PRO A CA 1
ATOM 990 C C . PRO A 1 124 ? -12.219 -20.438 -0.671 1 87.56 124 PRO A C 1
ATOM 992 O O . PRO A 1 124 ? -11.211 -21.047 -1.067 1 87.56 124 PRO A O 1
ATOM 995 N N . VAL A 1 125 ? -12.102 -19.219 -0.284 1 80.06 125 VAL A N 1
ATOM 996 C CA . VAL A 1 125 ? -10.836 -18.5 -0.158 1 80.06 125 VAL A CA 1
ATOM 997 C C . VAL A 1 125 ? -10.656 -18.016 1.281 1 80.06 125 VAL A C 1
ATOM 999 O O . VAL A 1 125 ? -11.625 -17.938 2.043 1 80.06 125 VAL A O 1
ATOM 1002 N N . PRO A 1 126 ? -9.445 -17.734 1.664 1 68.12 126 PRO A N 1
ATOM 1003 C CA . PRO A 1 126 ? -9.148 -17.391 3.057 1 68.12 126 PRO A CA 1
ATOM 1004 C C . PRO A 1 126 ? -9.844 -16.109 3.514 1 68.12 126 PRO A C 1
ATOM 1006 O O . PRO A 1 126 ? -10.062 -15.914 4.711 1 68.12 126 PRO A O 1
ATOM 1009 N N . SER A 1 127 ? -10.164 -15.227 2.68 1 66.75 127 SER A N 1
ATOM 1010 C CA . SER A 1 127 ? -10.836 -13.984 3.041 1 66.75 127 SER A CA 1
ATOM 1011 C C . SER A 1 127 ? -12.227 -14.25 3.613 1 66.75 127 SER A C 1
ATOM 1013 O O . SER A 1 127 ? -12.859 -13.344 4.152 1 66.75 127 SER A O 1
ATOM 1015 N N . GLY A 1 128 ? -12.633 -15.562 3.508 1 73.25 128 GLY A N 1
ATOM 1016 C CA . GLY A 1 128 ? -13.969 -15.914 3.975 1 73.25 128 GLY A CA 1
ATOM 1017 C C . GLY A 1 128 ? -15 -15.953 2.861 1 73.25 128 GLY A C 1
ATOM 1018 O O . GLY A 1 128 ? -16.125 -16.422 3.066 1 73.25 128 GLY A O 1
ATOM 1019 N N . ASP A 1 129 ? -14.562 -15.594 1.718 1 80.56 129 ASP A N 1
ATOM 1020 C CA . ASP A 1 129 ? -15.461 -15.633 0.567 1 80.56 129 ASP A CA 1
ATOM 1021 C C . ASP A 1 129 ? -15.461 -17.016 -0.084 1 80.56 129 ASP A C 1
ATOM 1023 O O . ASP A 1 129 ? -14.547 -17.812 0.129 1 80.56 129 ASP A O 1
ATOM 1027 N N . VAL A 1 130 ? -16.578 -17.281 -0.671 1 91 130 VAL A N 1
ATOM 1028 C CA . VAL A 1 130 ? -16.641 -18.391 -1.632 1 91 130 VAL A CA 1
ATOM 1029 C C . VAL A 1 130 ? -16.766 -17.828 -3.047 1 91 130 VAL A C 1
ATOM 1031 O O . VAL A 1 130 ? -17.688 -17.078 -3.34 1 91 130 VAL A O 1
ATOM 1034 N N . LEU A 1 131 ? -15.797 -18.188 -3.861 1 91.75 131 LEU A N 1
ATOM 1035 C CA . LEU A 1 131 ? -15.812 -17.734 -5.246 1 91.75 131 LEU A CA 1
ATOM 1036 C C . LEU A 1 131 ? -16.438 -18.781 -6.156 1 91.75 131 LEU A C 1
ATOM 1038 O O . LEU A 1 131 ? -16.203 -19.984 -5.98 1 91.75 131 LEU A O 1
ATOM 1042 N N . ILE A 1 132 ? -17.203 -18.297 -7.094 1 94.81 132 ILE A N 1
ATOM 1043 C CA . ILE A 1 132 ? -17.891 -19.188 -8.023 1 94.81 132 ILE A CA 1
ATOM 1044 C C . ILE A 1 132 ? -17.406 -18.922 -9.445 1 94.81 132 ILE A C 1
ATOM 1046 O O . ILE A 1 132 ? -17.484 -17.781 -9.93 1 94.81 132 ILE A O 1
ATOM 1050 N N . TYR A 1 133 ? -16.922 -19.953 -10.039 1 95.94 133 TYR A N 1
ATOM 1051 C CA . TYR A 1 133 ? -16.781 -19.922 -11.492 1 95.94 133 TYR A CA 1
ATOM 1052 C C . TYR A 1 133 ? -18.062 -20.406 -12.164 1 95.94 133 TYR A C 1
ATOM 1054 O O . TYR A 1 133 ? -18.469 -21.562 -11.984 1 95.94 133 TYR A O 1
ATOM 1062 N N . SER A 1 134 ? -18.656 -19.547 -12.922 1 96.19 134 SER A N 1
ATOM 1063 C CA . SER A 1 134 ? -19.891 -19.906 -13.625 1 96.19 134 SER A CA 1
ATOM 1064 C C . SER A 1 134 ? -19.688 -19.875 -15.133 1 96.19 134 SER A C 1
ATOM 1066 O O . SER A 1 134 ? -19.453 -18.812 -15.711 1 96.19 134 SER A O 1
ATOM 1068 N N . VAL A 1 135 ? -19.781 -21 -15.695 1 97.56 135 VAL A N 1
ATOM 1069 C CA . VAL A 1 135 ? -19.703 -21.156 -17.141 1 97.56 135 VAL A CA 1
ATOM 1070 C C . VAL A 1 135 ? -21.094 -21.078 -17.766 1 97.56 135 VAL A C 1
ATOM 1072 O O . VAL A 1 135 ? -22 -21.828 -17.359 1 97.56 135 VAL A O 1
ATOM 1075 N N . GLU A 1 136 ? -21.25 -20.188 -18.719 1 97.06 136 GLU A N 1
ATOM 1076 C CA . GLU A 1 136 ? -22.547 -20.016 -19.359 1 97.06 136 GLU A CA 1
ATOM 1077 C C . GLU A 1 136 ? -22.469 -20.312 -20.859 1 97.06 136 GLU A C 1
ATOM 1079 O O . GLU A 1 136 ? -21.656 -19.719 -21.578 1 97.06 136 GLU A O 1
ATOM 1084 N N . ARG A 1 137 ? -23.297 -21.156 -21.266 1 96.75 137 ARG A N 1
ATOM 1085 C CA . ARG A 1 137 ? -23.281 -21.594 -22.656 1 96.75 137 ARG A CA 1
ATOM 1086 C C . ARG A 1 137 ? -24.609 -21.297 -23.344 1 96.75 137 ARG A C 1
ATOM 1088 O O . ARG A 1 137 ? -25.656 -21.266 -22.703 1 96.75 137 ARG A O 1
ATOM 1095 N N . GLU A 1 138 ? -24.516 -21.125 -24.672 1 96.25 138 GLU A N 1
ATOM 1096 C CA . GLU A 1 138 ? -25.719 -20.922 -25.484 1 96.25 138 GLU A CA 1
ATOM 1097 C C . GLU A 1 138 ? -26.641 -22.141 -25.422 1 96.25 138 GLU A C 1
ATOM 1099 O O . GLU A 1 138 ? -26.156 -23.281 -25.422 1 96.25 138 GLU A O 1
ATOM 1104 N N . TYR A 1 139 ? -27.875 -21.812 -25.406 1 94.75 139 TYR A N 1
ATOM 1105 C CA . TYR A 1 139 ? -28.859 -22.875 -25.219 1 94.75 139 TYR A CA 1
ATOM 1106 C C . TYR A 1 139 ? -28.859 -23.828 -26.391 1 94.75 139 TYR A C 1
ATOM 1108 O O . TYR A 1 139 ? -29.031 -25.047 -26.219 1 94.75 139 TYR A O 1
ATOM 1116 N N . ASP A 1 140 ? -28.641 -23.312 -27.531 1 94.44 140 ASP A N 1
ATOM 1117 C CA . ASP A 1 140 ? -28.734 -24.109 -28.75 1 94.44 140 ASP A CA 1
ATOM 1118 C C . ASP A 1 140 ? -27.594 -25.125 -28.844 1 94.44 140 ASP A C 1
ATOM 1120 O O . ASP A 1 140 ? -27.656 -26.062 -29.641 1 94.44 140 ASP A O 1
ATOM 1124 N N . ARG A 1 141 ? -26.625 -25.031 -28.016 1 94.69 141 ARG A N 1
ATOM 1125 C CA . ARG A 1 141 ? -25.469 -25.906 -28.062 1 94.69 141 ARG A CA 1
ATOM 1126 C C . ARG A 1 141 ? -25.672 -27.141 -27.188 1 94.69 141 ARG A C 1
ATOM 1128 O O . ARG A 1 141 ? -24.906 -28.094 -27.266 1 94.69 141 ARG A O 1
ATOM 1135 N N . GLY A 1 142 ? -26.703 -27.062 -26.406 1 93.69 142 GLY A N 1
ATOM 1136 C CA . GLY A 1 142 ? -26.938 -28.188 -25.516 1 93.69 142 GLY A CA 1
ATOM 1137 C C . GLY A 1 142 ? -26.062 -28.156 -24.281 1 93.69 142 GLY A C 1
ATOM 1138 O O . GLY A 1 142 ? -25.297 -27.219 -24.078 1 93.69 142 GLY A O 1
ATOM 1139 N N . PRO A 1 143 ? -26.234 -29.156 -23.422 1 94.12 143 PRO A N 1
ATOM 1140 C CA . PRO A 1 143 ? -25.453 -29.219 -22.188 1 94.12 143 PRO A CA 1
ATOM 1141 C C . PRO A 1 143 ? -23.953 -29.406 -22.453 1 94.12 143 PRO A C 1
ATOM 1143 O O . PRO A 1 143 ? -23.562 -29.938 -23.5 1 94.12 143 PRO A O 1
ATOM 1146 N N . ILE A 1 144 ? -23.125 -28.922 -21.531 1 96.31 144 ILE A N 1
ATOM 1147 C CA . ILE A 1 144 ? -21.672 -29.031 -21.656 1 96.31 144 ILE A CA 1
ATOM 1148 C C . ILE A 1 144 ? -21.266 -30.5 -21.594 1 96.31 144 ILE A C 1
ATOM 1150 O O . ILE A 1 144 ? -21.75 -31.25 -20.734 1 96.31 144 ILE A O 1
ATOM 1154 N N . GLU A 1 145 ? -20.391 -30.969 -22.453 1 96.31 145 GLU A N 1
ATOM 1155 C CA . GLU A 1 145 ? -19.953 -32.344 -22.562 1 96.31 145 GLU A CA 1
ATOM 1156 C C . GLU A 1 145 ? -19.078 -32.75 -21.375 1 96.31 145 GLU A C 1
ATOM 1158 O O . GLU A 1 145 ? -18.375 -31.922 -20.812 1 96.31 145 GLU A O 1
ATOM 1163 N N . GLN A 1 146 ? -19.125 -34.062 -21.109 1 95.44 146 GLN A N 1
ATOM 1164 C CA . GLN A 1 146 ? -18.328 -34.594 -20.016 1 95.44 146 GLN A CA 1
ATOM 1165 C C . GLN A 1 146 ? -16.844 -34.375 -20.234 1 95.44 146 GLN A C 1
ATOM 1167 O O . GLN A 1 146 ? -16.094 -34.156 -19.281 1 95.44 146 GLN A O 1
ATOM 1172 N N . GLU A 1 147 ? -16.453 -34.469 -21.453 1 95.56 147 GLU A N 1
ATOM 1173 C CA . GLU A 1 147 ? -15.055 -34.25 -21.781 1 95.56 147 GLU A CA 1
ATOM 1174 C C . GLU A 1 147 ? -14.617 -32.812 -21.422 1 95.56 147 GLU A C 1
ATOM 1176 O O . GLU A 1 147 ? -13.516 -32.625 -20.906 1 95.56 147 GLU A O 1
ATOM 1181 N N . ALA A 1 148 ? -15.445 -31.891 -21.734 1 95.81 148 ALA A N 1
ATOM 1182 C CA . ALA A 1 148 ? -15.156 -30.5 -21.391 1 95.81 148 ALA A CA 1
ATOM 1183 C C . ALA A 1 148 ? -15.086 -30.312 -19.875 1 95.81 148 ALA A C 1
ATOM 1185 O O . ALA A 1 148 ? -14.203 -29.609 -19.375 1 95.81 148 ALA A O 1
ATOM 1186 N N . ILE A 1 149 ? -15.945 -30.969 -19.141 1 96.75 149 ILE A N 1
ATOM 1187 C CA . ILE A 1 149 ? -15.953 -30.891 -17.688 1 96.75 149 ILE A CA 1
ATOM 1188 C C . ILE A 1 149 ? -14.648 -31.469 -17.141 1 96.75 149 ILE A C 1
ATOM 1190 O O . ILE A 1 149 ? -14.055 -30.891 -16.219 1 96.75 149 ILE A O 1
ATOM 1194 N N . ALA A 1 150 ? -14.234 -32.562 -17.688 1 95.88 150 ALA A N 1
ATOM 1195 C CA . ALA A 1 150 ? -12.984 -33.188 -17.266 1 95.88 150 ALA A CA 1
ATOM 1196 C C . ALA A 1 150 ? -11.805 -32.219 -17.453 1 95.88 150 ALA A C 1
ATOM 1198 O O . ALA A 1 150 ? -10.906 -32.156 -16.609 1 95.88 150 ALA A O 1
ATOM 1199 N N . GLN A 1 151 ? -11.844 -31.531 -18.562 1 95.19 151 GLN A N 1
ATOM 1200 C CA . GLN A 1 151 ? -10.789 -30.562 -18.844 1 95.19 151 GLN A CA 1
ATOM 1201 C C . GLN A 1 151 ? -10.844 -29.391 -17.875 1 95.19 151 GLN A C 1
ATOM 1203 O O . GLN A 1 151 ? -9.812 -28.922 -17.391 1 95.19 151 GLN A O 1
ATOM 1208 N N . LEU A 1 152 ? -12.031 -28.891 -17.609 1 96 152 LEU A N 1
ATOM 1209 C CA . LEU A 1 152 ? -12.203 -27.812 -16.641 1 96 152 LEU A CA 1
ATOM 1210 C C . LEU A 1 152 ? -11.75 -28.25 -15.25 1 96 152 LEU A C 1
ATOM 1212 O O . LEU A 1 152 ? -11.078 -27.5 -14.547 1 96 152 LEU A O 1
ATOM 1216 N N . ASP A 1 153 ? -12.023 -29.469 -14.898 1 95.12 153 ASP A N 1
ATOM 1217 C CA . ASP A 1 153 ? -11.633 -30.016 -13.602 1 95.12 153 ASP A CA 1
ATOM 1218 C C . ASP A 1 153 ? -10.109 -30.094 -13.477 1 95.12 153 ASP A C 1
ATOM 1220 O O . ASP A 1 153 ? -9.562 -29.875 -12.391 1 95.12 153 ASP A O 1
ATOM 1224 N N . ALA A 1 154 ? -9.523 -30.422 -14.555 1 91.31 154 ALA A N 1
ATOM 1225 C CA . ALA A 1 154 ? -8.062 -30.484 -14.555 1 91.31 154 ALA A CA 1
ATOM 1226 C C . ALA A 1 154 ? -7.449 -29.109 -14.312 1 91.31 154 ALA A C 1
ATOM 1228 O O . ALA A 1 154 ? -6.375 -29 -13.719 1 91.31 154 ALA A O 1
ATOM 1229 N N . LEU A 1 155 ? -8.164 -28.062 -14.703 1 92.31 155 LEU A N 1
ATOM 1230 C CA . LEU A 1 155 ? -7.684 -26.688 -14.562 1 92.31 155 LEU A CA 1
ATOM 1231 C C . LEU A 1 155 ? -8.102 -26.109 -13.211 1 92.31 155 LEU A C 1
ATOM 1233 O O . LEU A 1 155 ? -7.531 -25.125 -12.758 1 92.31 155 LEU A O 1
ATOM 1237 N N . ARG A 1 156 ? -9.062 -26.672 -12.586 1 93.62 156 ARG A N 1
ATOM 1238 C CA . ARG A 1 156 ? -9.75 -26.109 -11.422 1 93.62 156 ARG A CA 1
ATOM 1239 C C . ARG A 1 156 ? -8.758 -25.812 -10.305 1 93.62 156 ARG A C 1
ATOM 1241 O O . ARG A 1 156 ? -8.812 -24.75 -9.688 1 93.62 156 ARG A O 1
ATOM 1248 N N . PRO A 1 157 ? -7.789 -26.766 -10.023 1 87.31 157 PRO A N 1
ATOM 1249 C CA . PRO A 1 157 ? -6.867 -26.453 -8.93 1 87.31 157 PRO A CA 1
ATOM 1250 C C . PRO A 1 157 ? -6.051 -25.188 -9.195 1 87.31 157 PRO A C 1
ATOM 1252 O O . PRO A 1 157 ? -5.758 -24.422 -8.266 1 87.31 157 PRO A O 1
ATOM 1255 N N . HIS A 1 158 ? -5.719 -24.953 -10.422 1 85.44 158 HIS A N 1
ATOM 1256 C CA . HIS A 1 158 ? -4.938 -23.781 -10.797 1 85.44 158 HIS A CA 1
ATOM 1257 C C . HIS A 1 158 ? -5.793 -22.516 -10.758 1 85.44 158 HIS A C 1
ATOM 1259 O O . HIS A 1 158 ? -5.336 -21.469 -10.297 1 85.44 158 HIS A O 1
ATOM 1265 N N . LEU A 1 159 ? -7.012 -22.625 -11.195 1 90.5 159 LEU A N 1
ATOM 1266 C CA . LEU A 1 159 ? -7.941 -21.516 -11.125 1 90.5 159 LEU A CA 1
ATOM 1267 C C . LEU A 1 159 ? -8.227 -21.125 -9.672 1 90.5 159 LEU A C 1
ATOM 1269 O O . LEU A 1 159 ? -8.25 -19.938 -9.336 1 90.5 159 LEU A O 1
ATOM 1273 N N . ALA A 1 160 ? -8.406 -22.172 -8.891 1 89.62 160 ALA A N 1
ATOM 1274 C CA . ALA A 1 160 ? -8.641 -21.969 -7.469 1 89.62 160 ALA A CA 1
ATOM 1275 C C . ALA A 1 160 ? -7.445 -21.266 -6.816 1 89.62 160 ALA A C 1
ATOM 1277 O O . ALA A 1 160 ? -7.613 -20.281 -6.098 1 89.62 160 ALA A O 1
ATOM 1278 N N . ARG A 1 161 ? -6.34 -21.703 -7.113 1 85.5 161 ARG A N 1
ATOM 1279 C CA . ARG A 1 161 ? -5.125 -21.141 -6.52 1 85.5 161 ARG A CA 1
ATOM 1280 C C . ARG A 1 161 ? -4.895 -19.719 -6.988 1 85.5 161 ARG A C 1
ATOM 1282 O O . ARG A 1 161 ? -4.484 -18.859 -6.203 1 85.5 161 ARG A O 1
ATOM 1289 N N . ALA A 1 162 ? -5.09 -19.516 -8.281 1 87.12 162 ALA A N 1
ATOM 1290 C CA . ALA A 1 162 ? -4.934 -18.172 -8.812 1 87.12 162 ALA A CA 1
ATOM 1291 C C . ALA A 1 162 ? -5.887 -17.203 -8.133 1 87.12 162 ALA A C 1
ATOM 1293 O O . ALA A 1 162 ? -5.496 -16.078 -7.77 1 87.12 162 ALA A O 1
ATOM 1294 N N . ALA A 1 163 ? -7.059 -17.594 -7.941 1 85.38 163 ALA A N 1
ATOM 1295 C CA . ALA A 1 163 ? -8.047 -16.75 -7.266 1 85.38 163 ALA A CA 1
ATOM 1296 C C . ALA A 1 163 ? -7.645 -16.484 -5.82 1 85.38 163 ALA A C 1
ATOM 1298 O O . ALA A 1 163 ? -7.797 -15.367 -5.32 1 85.38 163 ALA A O 1
ATOM 1299 N N . LEU A 1 164 ? -7.18 -17.578 -5.172 1 83.12 164 LEU A N 1
ATOM 1300 C CA . LEU A 1 164 ? -6.695 -17.438 -3.805 1 83.12 164 LEU A CA 1
ATOM 1301 C C . LEU A 1 164 ? -5.551 -16.438 -3.73 1 83.12 164 LEU A C 1
ATOM 1303 O O . LEU A 1 164 ? -5.52 -15.586 -2.832 1 83.12 164 LEU A O 1
ATOM 1307 N N . LEU A 1 165 ? -4.684 -16.531 -4.648 1 82.31 165 LEU A N 1
ATOM 1308 C CA . LEU A 1 165 ? -3.531 -15.633 -4.699 1 82.31 165 LEU A CA 1
ATOM 1309 C C . LEU A 1 165 ? -3.973 -14.195 -4.941 1 82.31 165 LEU A C 1
ATOM 1311 O O . LEU A 1 165 ? -3.432 -13.266 -4.336 1 82.31 165 LEU A O 1
ATOM 1315 N N . SER A 1 166 ? -4.93 -13.992 -5.801 1 83.88 166 SER A N 1
ATOM 1316 C CA . SER A 1 166 ? -5.473 -12.664 -6.043 1 83.88 166 SER A CA 1
ATOM 1317 C C . SER A 1 166 ? -6.066 -12.062 -4.773 1 83.88 166 SER A C 1
ATOM 1319 O O . SER A 1 166 ? -5.855 -10.891 -4.477 1 83.88 166 SER A O 1
ATOM 1321 N N . ALA A 1 167 ? -6.797 -12.891 -4.074 1 81.62 167 ALA A N 1
ATOM 1322 C CA . ALA A 1 167 ? -7.398 -12.438 -2.822 1 81.62 167 ALA A CA 1
ATOM 1323 C C . ALA A 1 167 ? -6.328 -12.047 -1.809 1 81.62 167 ALA A C 1
ATOM 1325 O O . ALA A 1 167 ? -6.457 -11.031 -1.126 1 81.62 167 ALA A O 1
ATOM 1326 N N . ARG A 1 168 ? -5.348 -12.828 -1.746 1 79.75 168 ARG A N 1
ATOM 1327 C CA . ARG A 1 168 ? -4.25 -12.547 -0.827 1 79.75 168 ARG A CA 1
ATOM 1328 C C . ARG A 1 168 ? -3.525 -11.266 -1.216 1 79.75 168 ARG A C 1
ATOM 1330 O O . ARG A 1 168 ? -3.102 -10.5 -0.349 1 79.75 168 ARG A O 1
ATOM 1337 N N . LEU A 1 169 ? -3.348 -11.117 -2.479 1 80.81 169 LEU A N 1
ATOM 1338 C CA . LEU A 1 169 ? -2.699 -9.898 -2.953 1 80.81 169 LEU A CA 1
ATOM 1339 C C . LEU A 1 169 ? -3.494 -8.664 -2.539 1 80.81 169 LEU A C 1
ATOM 1341 O O . LEU A 1 169 ? -2.914 -7.652 -2.141 1 80.81 169 LEU A O 1
ATOM 1345 N N . GLY A 1 170 ? -4.75 -8.719 -2.633 1 81.38 170 GLY A N 1
ATOM 1346 C CA . GLY A 1 170 ? -5.598 -7.629 -2.184 1 81.38 170 GLY A CA 1
ATOM 1347 C C . GLY A 1 170 ? -5.387 -7.273 -0.723 1 81.38 170 GLY A C 1
ATOM 1348 O O . GLY A 1 170 ? -5.328 -6.094 -0.366 1 81.38 170 GLY A O 1
ATOM 1349 N N . MET A 1 171 ? -5.242 -8.281 0.032 1 82.81 171 MET A N 1
ATOM 1350 C CA . MET A 1 171 ? -4.992 -8.086 1.457 1 82.81 171 MET A CA 1
ATOM 1351 C C . MET A 1 171 ? -3.639 -7.414 1.684 1 82.81 171 MET A C 1
ATOM 1353 O O . MET A 1 171 ? -3.52 -6.512 2.512 1 82.81 171 MET A O 1
ATOM 1357 N N . GLU A 1 172 ? -2.697 -7.84 0.927 1 81.56 172 GLU A N 1
ATOM 1358 C CA . GLU A 1 172 ? -1.354 -7.285 1.07 1 81.56 172 GLU A CA 1
ATOM 1359 C C . GLU A 1 172 ? -1.309 -5.824 0.625 1 81.56 172 GLU A C 1
ATOM 1361 O O . GLU A 1 172 ? -0.589 -5.016 1.211 1 81.56 172 GLU A O 1
ATOM 1366 N N . ARG A 1 173 ? -2.027 -5.531 -0.349 1 83.94 173 ARG A N 1
ATOM 1367 C CA . ARG A 1 173 ? -2.127 -4.145 -0.791 1 83.94 173 ARG A CA 1
ATOM 1368 C C . ARG A 1 173 ? -2.727 -3.264 0.301 1 83.94 173 ARG A C 1
ATOM 1370 O O . ARG A 1 173 ? -2.23 -2.166 0.563 1 83.94 173 ARG A O 1
ATOM 1377 N N . ALA A 1 174 ? -3.754 -3.754 0.876 1 88.31 174 ALA A N 1
ATOM 1378 C CA . ALA A 1 174 ? -4.402 -3.018 1.959 1 88.31 174 ALA A CA 1
ATOM 1379 C C . ALA A 1 174 ? -3.447 -2.812 3.131 1 88.31 174 ALA A C 1
ATOM 1381 O O . ALA A 1 174 ? -3.4 -1.73 3.719 1 88.31 174 ALA A O 1
ATOM 1382 N N . ARG A 1 175 ? -2.715 -3.803 3.436 1 88.75 175 ARG A N 1
ATOM 1383 C CA . ARG A 1 175 ? -1.742 -3.713 4.52 1 88.75 175 ARG A CA 1
ATOM 1384 C C . ARG A 1 175 ? -0.667 -2.678 4.203 1 88.75 175 ARG A C 1
ATOM 1386 O O . ARG A 1 175 ? -0.301 -1.874 5.062 1 88.75 175 ARG A O 1
ATOM 1393 N N . ALA A 1 176 ? -0.196 -2.717 2.984 1 87.06 176 ALA A N 1
ATOM 1394 C CA . ALA A 1 176 ? 0.822 -1.759 2.562 1 87.06 176 ALA A CA 1
ATOM 1395 C C . ALA A 1 176 ? 0.31 -0.327 2.682 1 87.06 176 ALA A C 1
ATOM 1397 O O . ALA A 1 176 ? 1.05 0.573 3.086 1 87.06 176 ALA A O 1
ATOM 1398 N N . ALA A 1 177 ? -0.886 -0.186 2.363 1 90.31 177 ALA A N 1
ATOM 1399 C CA . ALA A 1 177 ? -1.507 1.133 2.453 1 90.31 177 ALA A CA 1
ATOM 1400 C C . ALA A 1 177 ? -1.524 1.634 3.895 1 90.31 177 ALA A C 1
ATOM 1402 O O . ALA A 1 177 ? -1.086 2.752 4.176 1 90.31 177 ALA A O 1
ATOM 1403 N N . THR A 1 178 ? -1.963 0.807 4.809 1 94.5 178 THR A N 1
ATOM 1404 C CA . THR A 1 178 ? -2.062 1.237 6.199 1 94.5 178 THR A CA 1
ATOM 1405 C C . THR A 1 178 ? -0.676 1.41 6.812 1 94.5 178 THR A C 1
ATOM 1407 O O . THR A 1 178 ? -0.455 2.322 7.613 1 94.5 178 THR A O 1
ATOM 1410 N N . GLU A 1 179 ? 0.237 0.607 6.449 1 90.25 179 GLU A N 1
ATOM 1411 C CA . GLU A 1 179 ? 1.591 0.698 6.988 1 90.25 179 GLU A CA 1
ATOM 1412 C C . GLU A 1 179 ? 2.277 1.986 6.539 1 90.25 179 GLU A C 1
ATOM 1414 O O . GLU A 1 179 ? 3.027 2.594 7.305 1 90.25 179 GLU A O 1
ATOM 1419 N N . SER A 1 180 ? 2.064 2.309 5.293 1 89.5 180 SER A N 1
ATOM 1420 C CA . SER A 1 180 ? 2.65 3.555 4.809 1 89.5 180 SER A CA 1
ATOM 1421 C C . SER A 1 180 ? 2.115 4.754 5.586 1 89.5 180 SER A C 1
ATOM 1423 O O . SER A 1 180 ? 2.855 5.703 5.863 1 89.5 180 SER A O 1
ATOM 1425 N N . LEU A 1 181 ? 0.874 4.73 5.941 1 90.94 181 LEU A N 1
ATOM 1426 C CA . LEU A 1 181 ? 0.276 5.805 6.727 1 90.94 181 LEU A CA 1
ATOM 1427 C C . LEU A 1 181 ? 0.838 5.816 8.141 1 90.94 181 LEU A C 1
ATOM 1429 O O . LEU A 1 181 ? 1.019 6.887 8.734 1 90.94 181 LEU A O 1
ATOM 1433 N N . ALA A 1 182 ? 1.183 4.668 8.656 1 91 182 ALA A N 1
ATOM 1434 C CA . ALA A 1 182 ? 1.813 4.59 9.969 1 91 182 ALA A CA 1
ATOM 1435 C C . ALA A 1 182 ? 3.186 5.254 9.961 1 91 182 ALA A C 1
ATOM 1437 O O . ALA A 1 182 ? 3.602 5.848 10.961 1 91 182 ALA A O 1
ATOM 1438 N N . MET A 1 183 ? 3.826 5.145 8.852 1 83.75 183 MET A N 1
ATOM 1439 C CA . MET A 1 183 ? 5.164 5.715 8.727 1 83.75 183 MET A CA 1
ATOM 1440 C C . MET A 1 183 ? 5.125 7.23 8.922 1 83.75 183 MET A C 1
ATOM 1442 O O . MET A 1 183 ? 6.121 7.832 9.32 1 83.75 183 MET A O 1
ATOM 1446 N N . ILE A 1 184 ? 3.959 7.797 8.672 1 83.12 184 ILE A N 1
ATOM 1447 C CA . ILE A 1 184 ? 3.854 9.242 8.859 1 83.12 184 ILE A CA 1
ATOM 1448 C C . ILE A 1 184 ? 3.033 9.539 10.117 1 83.12 184 ILE A C 1
ATOM 1450 O O . ILE A 1 184 ? 2.508 10.641 10.273 1 83.12 184 ILE A O 1
ATOM 1454 N N . GLY A 1 185 ? 2.83 8.547 10.906 1 85.88 185 GLY A N 1
ATOM 1455 C CA . GLY A 1 185 ? 2.252 8.742 12.227 1 85.88 185 GLY A CA 1
ATOM 1456 C C . GLY A 1 185 ? 0.735 8.742 12.219 1 85.88 185 GLY A C 1
ATOM 1457 O O . GLY A 1 185 ? 0.105 9.258 13.148 1 85.88 185 GLY A O 1
ATOM 1458 N N . LEU A 1 186 ? 0.134 8.156 11.25 1 89.81 186 LEU A N 1
ATOM 1459 C CA . LEU A 1 186 ? -1.319 8.219 11.133 1 89.81 186 LEU A CA 1
ATOM 1460 C C . LEU A 1 186 ? -1.947 6.863 11.422 1 89.81 186 LEU A C 1
ATOM 1462 O O . LEU A 1 186 ? -1.787 5.922 10.641 1 89.81 186 LEU A O 1
ATOM 1466 N N . PRO A 1 187 ? -2.688 6.719 12.547 1 94.44 187 PRO A N 1
ATOM 1467 C CA . PRO A 1 187 ? -3.502 5.512 12.711 1 94.44 187 PRO A CA 1
ATOM 1468 C C . PRO A 1 187 ? -4.496 5.312 11.57 1 94.44 187 PRO A C 1
ATOM 1470 O O . PRO A 1 187 ? -5.246 6.23 11.227 1 94.44 187 PRO A O 1
ATOM 1473 N N . ALA A 1 188 ? -4.457 4.148 10.977 1 96.25 188 ALA A N 1
ATOM 1474 C CA . ALA A 1 188 ? -5.305 3.939 9.805 1 96.25 188 ALA A CA 1
ATOM 1475 C C . ALA A 1 188 ? -5.75 2.484 9.703 1 96.25 188 ALA A C 1
ATOM 1477 O O . ALA A 1 188 ? -5.082 1.585 10.211 1 96.25 188 ALA A O 1
ATOM 1478 N N . ALA A 1 189 ? -6.867 2.309 9.062 1 96.75 189 ALA A N 1
ATOM 1479 C CA . ALA A 1 189 ? -7.441 0.999 8.766 1 96.75 189 ALA A CA 1
ATOM 1480 C C . ALA A 1 189 ? -8.141 1 7.414 1 96.75 189 ALA A C 1
ATOM 1482 O O . ALA A 1 189 ? -8.531 2.057 6.91 1 96.75 189 ALA A O 1
ATOM 1483 N N . VAL A 1 190 ? -8.172 -0.11 6.832 1 94.19 190 VAL A N 1
ATOM 1484 C CA . VAL A 1 190 ? -8.93 -0.301 5.598 1 94.19 190 VAL A CA 1
ATOM 1485 C C . VAL A 1 190 ? -10.219 -1.068 5.895 1 94.19 190 VAL A C 1
ATOM 1487 O O . VAL A 1 190 ? -10.203 -2.047 6.645 1 94.19 190 VAL A O 1
ATOM 1490 N N . LEU A 1 191 ? -11.281 -0.531 5.305 1 92 191 LEU A N 1
ATOM 1491 C CA . LEU A 1 191 ? -12.578 -1.166 5.5 1 92 191 LEU A CA 1
ATOM 1492 C C . LEU A 1 191 ? -13.023 -1.883 4.23 1 92 191 LEU A C 1
ATOM 1494 O O . LEU A 1 191 ? -12.727 -1.434 3.121 1 92 191 LEU A O 1
ATOM 1498 N N . ARG A 1 192 ? -13.633 -2.977 4.469 1 85.19 192 ARG A N 1
ATOM 1499 C CA . ARG A 1 192 ? -14.336 -3.631 3.369 1 85.19 192 ARG A CA 1
ATOM 1500 C C . ARG A 1 192 ? -15.805 -3.215 3.332 1 85.19 192 ARG A C 1
ATOM 1502 O O . ARG A 1 192 ? -16.25 -2.424 4.164 1 85.19 192 ARG A O 1
ATOM 1509 N N . ARG A 1 193 ? -16.516 -3.73 2.299 1 79.56 193 ARG A N 1
ATOM 1510 C CA . ARG A 1 193 ? -17.938 -3.41 2.168 1 79.56 193 ARG A CA 1
ATOM 1511 C C . ARG A 1 193 ? -18.688 -3.723 3.455 1 79.56 193 ARG A C 1
ATOM 1513 O O . ARG A 1 193 ? -18.391 -4.703 4.137 1 79.56 193 ARG A O 1
ATOM 1520 N N . GLY A 1 194 ? -19.688 -2.891 3.773 1 80.69 194 GLY A N 1
ATOM 1521 C CA . GLY A 1 194 ? -20.453 -3.041 5.008 1 80.69 194 GLY A CA 1
ATOM 1522 C C . GLY A 1 194 ? -19.781 -2.379 6.199 1 80.69 194 GLY A C 1
ATOM 1523 O O . GLY A 1 194 ? -20.359 -2.318 7.285 1 80.69 194 GLY A O 1
ATOM 1524 N N . GLY A 1 195 ? -18.562 -1.921 6.016 1 89.19 195 GLY A N 1
ATOM 1525 C CA . GLY A 1 195 ? -17.891 -1.159 7.059 1 89.19 195 GLY A CA 1
ATOM 1526 C C . GLY A 1 195 ? -17.062 -2.025 7.992 1 89.19 195 GLY A C 1
ATOM 1527 O O . GLY A 1 195 ? -16.688 -1.587 9.086 1 89.19 195 GLY A O 1
ATOM 1528 N N . ARG A 1 196 ? -16.828 -3.25 7.594 1 89.69 196 ARG A N 1
ATOM 1529 C CA . ARG A 1 196 ? -16.047 -4.164 8.438 1 89.69 196 ARG A CA 1
ATOM 1530 C C . ARG A 1 196 ? -14.555 -3.936 8.258 1 89.69 196 ARG A C 1
ATOM 1532 O O . ARG A 1 196 ? -14.102 -3.588 7.172 1 89.69 196 ARG A O 1
ATOM 1539 N N . LEU A 1 197 ? -13.812 -4.23 9.32 1 92.44 197 LEU A N 1
ATOM 1540 C CA . LEU A 1 197 ? -12.375 -4.012 9.336 1 92.44 197 LEU A CA 1
ATOM 1541 C C . LEU A 1 197 ? -11.656 -5.074 8.5 1 92.44 197 LEU A C 1
ATOM 1543 O O . LEU A 1 197 ? -11.891 -6.27 8.68 1 92.44 197 LEU A O 1
ATOM 1547 N N . MET A 1 198 ? -10.859 -4.703 7.543 1 89 198 MET A N 1
ATOM 1548 C CA . MET A 1 198 ? -10.031 -5.605 6.75 1 89 198 MET A CA 1
ATOM 1549 C C . MET A 1 198 ? -8.625 -5.723 7.344 1 89 198 MET A C 1
ATOM 1551 O O . MET A 1 198 ? -8.117 -6.828 7.527 1 89 198 MET A O 1
ATOM 1555 N N . THR A 1 199 ? -7.969 -4.617 7.555 1 91.94 199 THR A N 1
ATOM 1556 C CA . THR A 1 199 ? -6.641 -4.539 8.156 1 91.94 199 THR A CA 1
ATOM 1557 C C . THR A 1 199 ? -6.426 -3.178 8.812 1 91.94 199 THR A C 1
ATOM 1559 O O . THR A 1 199 ? -7.16 -2.227 8.531 1 91.94 199 THR A O 1
ATOM 1562 N N . SER A 1 200 ? -5.547 -3.104 9.75 1 96.44 200 SER A N 1
ATOM 1563 C CA . SER A 1 200 ? -5.188 -1.871 10.438 1 96.44 200 SER A CA 1
ATOM 1564 C C . SER A 1 200 ? -3.697 -1.826 10.75 1 96.44 200 SER A C 1
ATOM 1566 O O . SER A 1 200 ? -3.021 -2.857 10.727 1 96.44 200 SER A O 1
ATOM 1568 N N . ASN A 1 201 ? -3.168 -0.656 10.828 1 94.5 201 ASN A N 1
ATOM 1569 C CA . ASN A 1 201 ? -1.776 -0.567 11.266 1 94.5 201 ASN A CA 1
ATOM 1570 C C . ASN A 1 201 ? -1.665 -0.532 12.781 1 94.5 201 ASN A C 1
ATOM 1572 O O . ASN A 1 201 ? -2.678 -0.485 13.484 1 94.5 201 ASN A O 1
ATOM 1576 N N . THR A 1 202 ? -0.477 -0.601 13.328 1 94.69 202 THR A N 1
ATOM 1577 C CA . THR A 1 202 ? -0.233 -0.75 14.758 1 94.69 202 THR A CA 1
ATOM 1578 C C . THR A 1 202 ? -0.731 0.473 15.523 1 94.69 202 THR A C 1
ATOM 1580 O O . THR A 1 202 ? -1.22 0.351 16.656 1 94.69 202 THR A O 1
ATOM 1583 N N . LEU A 1 203 ? -0.624 1.66 14.938 1 94.5 203 LEU A N 1
ATOM 1584 C CA . LEU A 1 203 ? -1.104 2.877 15.586 1 94.5 203 LEU A CA 1
ATOM 1585 C C . LEU A 1 203 ? -2.613 2.826 15.789 1 94.5 203 LEU A C 1
ATOM 1587 O O . LEU A 1 203 ? -3.119 3.236 16.828 1 94.5 203 LEU A O 1
ATOM 1591 N N . PHE A 1 204 ? -3.318 2.332 14.781 1 96.94 204 PHE A N 1
ATOM 1592 C CA . PHE A 1 204 ? -4.77 2.195 14.859 1 96.94 204 PHE A CA 1
ATOM 1593 C C . PHE A 1 204 ? -5.16 1.163 15.914 1 96.94 204 PHE A C 1
ATOM 1595 O O . PHE A 1 204 ? -6.137 1.35 16.641 1 96.94 204 PHE A O 1
ATOM 1602 N N . ASP A 1 205 ? -4.391 0.112 16.016 1 96.69 205 ASP A N 1
ATOM 1603 C CA . ASP A 1 205 ? -4.664 -0.957 16.969 1 96.69 205 ASP A CA 1
ATOM 1604 C C . ASP A 1 205 ? -4.66 -0.428 18.406 1 96.69 205 ASP A C 1
ATOM 1606 O O . ASP A 1 205 ? -5.383 -0.935 19.266 1 96.69 205 ASP A O 1
ATOM 1610 N N . ARG A 1 206 ? -3.91 0.597 18.672 1 95 206 ARG A N 1
ATOM 1611 C CA . ARG A 1 206 ? -3.799 1.176 20.016 1 95 206 ARG A CA 1
ATOM 1612 C C . ARG A 1 206 ? -5.078 1.908 20.406 1 95 206 ARG A C 1
ATOM 1614 O O . ARG A 1 206 ? -5.301 2.201 21.578 1 95 206 ARG A O 1
ATOM 1621 N N . LEU A 1 207 ? -5.848 2.271 19.438 1 95.75 207 LEU A N 1
ATOM 1622 C CA . LEU A 1 207 ? -7.09 2.996 19.688 1 95.75 207 LEU A CA 1
ATOM 1623 C C . LEU A 1 207 ? -8.234 2.029 19.984 1 95.75 207 LEU A C 1
ATOM 1625 O O . LEU A 1 207 ? -9.328 2.453 20.359 1 95.75 207 LEU A O 1
ATOM 1629 N N . VAL A 1 208 ? -8.055 0.756 19.766 1 94.12 208 VAL A N 1
ATOM 1630 C CA . VAL A 1 208 ? -9.055 -0.277 20 1 94.12 208 VAL A CA 1
ATOM 1631 C C . VAL A 1 208 ? -8.875 -0.86 21.406 1 94.12 208 VAL A C 1
ATOM 1633 O O . VAL A 1 208 ? -7.773 -1.259 21.781 1 94.12 208 VAL A O 1
ATOM 1636 N N . PRO A 1 209 ? -9.875 -0.903 22.234 1 93.44 209 PRO A N 1
ATOM 1637 C CA . PRO A 1 209 ? -11.289 -0.651 21.922 1 93.44 209 PRO A CA 1
ATOM 1638 C C . PRO A 1 209 ? -11.75 0.73 22.375 1 93.44 209 PRO A C 1
ATOM 1640 O O . PRO A 1 209 ? -12.914 1.087 22.188 1 93.44 209 PRO A O 1
ATOM 1643 N N . ASP A 1 210 ? -10.891 1.539 22.891 1 93.69 210 ASP A N 1
ATOM 1644 C CA . ASP A 1 210 ? -11.305 2.727 23.641 1 93.69 210 ASP A CA 1
ATOM 1645 C C . ASP A 1 210 ? -11.914 3.77 22.703 1 93.69 210 ASP A C 1
ATOM 1647 O O . ASP A 1 210 ? -12.82 4.512 23.109 1 93.69 210 ASP A O 1
ATOM 1651 N N . VAL A 1 211 ? -11.422 3.861 21.484 1 95.81 211 VAL A N 1
ATOM 1652 C CA . VAL A 1 211 ? -11.922 4.832 20.531 1 95.81 211 VAL A CA 1
ATOM 1653 C C . VAL A 1 211 ? -12.703 4.113 19.422 1 95.81 211 VAL A C 1
ATOM 1655 O O . VAL A 1 211 ? -13.828 4.492 19.109 1 95.81 211 VAL A O 1
ATOM 1658 N N . MET A 1 212 ? -12.078 3.09 18.906 1 95.62 212 MET A N 1
ATOM 1659 C CA . MET A 1 212 ? -12.664 2.252 17.875 1 95.62 212 MET A CA 1
ATOM 1660 C C . MET A 1 212 ? -13.047 0.882 18.422 1 95.62 212 MET A C 1
ATOM 1662 O O . MET A 1 212 ? -12.328 0.323 19.25 1 95.62 212 MET A O 1
ATOM 1666 N N . GLN A 1 213 ? -14.07 0.363 17.953 1 96.19 213 GLN A N 1
ATOM 1667 C CA . GLN A 1 213 ? -14.492 -0.975 18.359 1 96.19 213 GLN A CA 1
ATOM 1668 C C . GLN A 1 213 ? -14.82 -1.837 17.141 1 96.19 213 GLN A C 1
ATOM 1670 O O . GLN A 1 213 ? -15.68 -1.475 16.344 1 96.19 213 GLN A O 1
ATOM 1675 N N . ASP A 1 214 ? -14.07 -2.861 16.984 1 92.19 214 ASP A N 1
ATOM 1676 C CA . ASP A 1 214 ? -14.336 -3.82 15.914 1 92.19 214 ASP A CA 1
ATOM 1677 C C . ASP A 1 214 ? -15.477 -4.766 16.297 1 92.19 214 ASP A C 1
ATOM 1679 O O . ASP A 1 214 ? -15.234 -5.859 16.797 1 92.19 214 ASP A O 1
ATOM 1683 N N . ARG A 1 215 ? -16.609 -4.391 15.969 1 86.81 215 ARG A N 1
ATOM 1684 C CA . ARG A 1 215 ? -17.781 -5.199 16.312 1 86.81 215 ARG A CA 1
ATOM 1685 C C . ARG A 1 215 ? -18.141 -6.137 15.172 1 86.81 215 ARG A C 1
ATOM 1687 O O . ARG A 1 215 ? -17.625 -6.004 14.062 1 86.81 215 ARG A O 1
ATOM 1694 N N . GLY A 1 216 ? -18.781 -7.258 15.438 1 80.88 216 GLY A N 1
ATOM 1695 C CA . GLY A 1 216 ? -19.109 -8.281 14.453 1 80.88 216 GLY A CA 1
ATOM 1696 C C . GLY A 1 216 ? -19.781 -7.723 13.211 1 80.88 216 GLY A C 1
ATOM 1697 O O . GLY A 1 216 ? -19.531 -8.188 12.102 1 80.88 216 GLY A O 1
ATOM 1698 N N . GLU A 1 217 ? -20.578 -6.625 13.336 1 86 217 GLU A N 1
ATOM 1699 C CA . GLU A 1 217 ? -21.328 -6.09 12.211 1 86 217 GLU A CA 1
ATOM 1700 C C . GLU A 1 217 ? -20.516 -5.078 11.414 1 86 217 GLU A C 1
ATOM 1702 O O . GLU A 1 217 ? -20.484 -5.121 10.188 1 86 217 GLU A O 1
ATOM 1707 N N . ARG A 1 218 ? -19.969 -4.172 12.117 1 92.69 218 ARG A N 1
ATOM 1708 C CA . ARG A 1 218 ? -19.141 -3.131 11.5 1 92.69 218 ARG A CA 1
ATOM 1709 C C . ARG A 1 218 ? -18.188 -2.516 12.516 1 92.69 218 ARG A C 1
ATOM 1711 O O . ARG A 1 218 ? -18.344 -2.707 13.727 1 92.69 218 ARG A O 1
ATOM 1718 N N . LEU A 1 219 ? -17.203 -1.801 12.008 1 95.5 219 LEU A N 1
ATOM 1719 C CA . LEU A 1 219 ? -16.375 -0.949 12.859 1 95.5 219 LEU A CA 1
ATOM 1720 C C . LEU A 1 219 ? -17.203 0.184 13.461 1 95.5 219 LEU A C 1
ATOM 1722 O O . LEU A 1 219 ? -17.984 0.826 12.75 1 95.5 219 LEU A O 1
ATOM 1726 N N . THR A 1 220 ? -17.125 0.368 14.734 1 97.38 220 THR A N 1
ATOM 1727 C CA . THR A 1 220 ? -17.891 1.418 15.398 1 97.38 220 THR A CA 1
ATOM 1728 C C . THR A 1 220 ? -16.969 2.326 16.203 1 97.38 220 THR A C 1
ATOM 1730 O O . THR A 1 220 ? -15.82 1.981 16.469 1 97.38 220 THR A O 1
ATOM 1733 N N . LEU A 1 221 ? -17.453 3.516 16.453 1 97.12 221 LEU A N 1
ATOM 1734 C CA . LEU A 1 221 ? -16.797 4.418 17.391 1 97.12 221 LEU A CA 1
ATOM 1735 C C . LEU A 1 221 ? -17.391 4.281 18.797 1 97.12 221 LEU A C 1
ATOM 1737 O O . LEU A 1 221 ? -18.609 4.105 18.938 1 97.12 221 LEU A O 1
ATOM 1741 N N . ALA A 1 222 ? -16.578 4.34 19.844 1 95.62 222 ALA A N 1
ATOM 1742 C CA . ALA A 1 222 ? -17.031 4.211 21.219 1 95.62 222 ALA A CA 1
ATOM 1743 C C . ALA A 1 222 ? -17.969 5.363 21.609 1 95.62 222 ALA A C 1
ATOM 1745 O O . ALA A 1 222 ? -18.938 5.168 22.328 1 95.62 222 ALA A O 1
ATOM 1746 N N . ALA A 1 223 ? -17.672 6.594 21.172 1 95.06 223 ALA A N 1
ATOM 1747 C CA . ALA A 1 223 ? -18.531 7.75 21.422 1 95.06 223 ALA A CA 1
ATOM 1748 C C . ALA A 1 223 ? -19.828 7.652 20.625 1 95.06 223 ALA A C 1
ATOM 1750 O O . ALA A 1 223 ? -19.812 7.707 19.391 1 95.06 223 ALA A O 1
ATOM 1751 N N . VAL A 1 224 ? -20.906 7.637 21.234 1 94.88 224 VAL A N 1
ATOM 1752 C CA . VAL A 1 224 ? -22.203 7.305 20.656 1 94.88 224 VAL A CA 1
ATOM 1753 C C . VAL A 1 224 ? -22.547 8.297 19.562 1 94.88 224 VAL A C 1
ATOM 1755 O O . VAL A 1 224 ? -22.938 7.902 18.453 1 94.88 224 VAL A O 1
ATOM 1758 N N . ALA A 1 225 ? -22.422 9.586 19.891 1 94.12 225 ALA A N 1
ATOM 1759 C CA . ALA A 1 225 ? -22.781 10.609 18.922 1 94.12 225 ALA A CA 1
ATOM 1760 C C . ALA A 1 225 ? -21.891 10.523 17.672 1 94.12 225 ALA A C 1
ATOM 1762 O O . ALA A 1 225 ? -22.375 10.664 16.547 1 94.12 225 ALA A O 1
ATOM 1763 N N . ALA A 1 226 ? -20.641 10.305 17.891 1 96.25 226 ALA A N 1
ATOM 1764 C CA . ALA A 1 226 ? -19.703 10.172 16.781 1 96.25 226 ALA A CA 1
ATOM 1765 C C . ALA A 1 226 ? -20.031 8.938 15.945 1 96.25 226 ALA A C 1
ATOM 1767 O O . ALA A 1 226 ? -19.922 8.961 14.711 1 96.25 226 ALA A O 1
ATOM 1768 N N . ASP A 1 227 ? -20.438 7.859 16.594 1 97.06 227 ASP A N 1
ATOM 1769 C CA . ASP A 1 227 ? -20.75 6.629 15.867 1 97.06 227 ASP A CA 1
ATOM 1770 C C . ASP A 1 227 ? -21.969 6.809 14.969 1 97.06 227 ASP A C 1
ATOM 1772 O O . ASP A 1 227 ? -22.047 6.199 13.898 1 97.06 227 ASP A O 1
ATOM 1776 N N . ALA A 1 228 ? -22.891 7.582 15.422 1 96.31 228 ALA A N 1
ATOM 1777 C CA . ALA A 1 228 ? -24.062 7.848 14.586 1 96.31 228 ALA A CA 1
ATOM 1778 C C . ALA A 1 228 ? -23.656 8.508 13.273 1 96.31 228 ALA A C 1
ATOM 1780 O O . ALA A 1 228 ? -24.141 8.133 12.203 1 96.31 228 ALA A O 1
ATOM 1781 N N . LEU A 1 229 ? -22.766 9.477 13.391 1 94.56 229 LEU A N 1
ATOM 1782 C CA . LEU A 1 229 ? -22.266 10.156 12.195 1 94.56 229 LEU A CA 1
ATOM 1783 C C . LEU A 1 229 ? -21.453 9.195 11.328 1 94.56 229 LEU A C 1
ATOM 1785 O O . LEU A 1 229 ? -21.562 9.219 10.102 1 94.56 229 LEU A O 1
ATOM 1789 N N . PHE A 1 230 ? -20.688 8.328 11.945 1 95.38 230 PHE A N 1
ATOM 1790 C CA . PHE A 1 230 ? -19.875 7.348 11.242 1 95.38 230 PHE A CA 1
ATOM 1791 C C . PHE A 1 230 ? -20.75 6.348 10.5 1 95.38 230 PHE A C 1
ATOM 1793 O O . PHE A 1 230 ? -20.484 6.023 9.344 1 95.38 230 PHE A O 1
ATOM 1800 N N . ALA A 1 231 ? -21.766 5.922 11.141 1 94.12 231 ALA A N 1
ATOM 1801 C CA . ALA A 1 231 ? -22.719 5 10.523 1 94.12 231 ALA A CA 1
ATOM 1802 C C . ALA A 1 231 ? -23.375 5.621 9.289 1 94.12 231 ALA A C 1
ATOM 1804 O O . ALA A 1 231 ? -23.547 4.945 8.273 1 94.12 231 ALA A O 1
ATOM 1805 N N . GLN A 1 232 ? -23.703 6.906 9.43 1 92.12 232 GLN A N 1
ATOM 1806 C CA . GLN A 1 232 ? -24.297 7.613 8.297 1 92.12 232 GLN A CA 1
ATOM 1807 C C . GLN A 1 232 ? -23.328 7.699 7.129 1 92.12 232 GLN A C 1
ATOM 1809 O O . GLN A 1 232 ? -23.703 7.527 5.973 1 92.12 232 GLN A O 1
ATOM 1814 N N . ALA A 1 233 ? -22.062 7.961 7.477 1 91.19 233 ALA A N 1
ATOM 1815 C CA . ALA A 1 233 ? -21.031 8.047 6.449 1 91.19 233 ALA A CA 1
ATOM 1816 C C . ALA A 1 233 ? -20.828 6.707 5.75 1 91.19 233 ALA A C 1
ATOM 1818 O O . ALA A 1 233 ? -20.703 6.648 4.523 1 91.19 233 ALA A O 1
ATOM 1819 N N . LEU A 1 234 ? -20.844 5.637 6.48 1 89.94 234 LEU A N 1
ATOM 1820 C CA . LEU A 1 234 ? -20.688 4.293 5.926 1 89.94 234 LEU A CA 1
ATOM 1821 C C . LEU A 1 234 ? -21.875 3.922 5.047 1 89.94 234 LEU A C 1
ATOM 1823 O O . LEU A 1 234 ? -21.688 3.305 3.992 1 89.94 234 LEU A O 1
ATOM 1827 N N . ALA A 1 235 ? -23.031 4.277 5.5 1 87 235 ALA A N 1
ATOM 1828 C CA . ALA A 1 235 ? -24.234 3.996 4.723 1 87 235 ALA A CA 1
ATOM 1829 C C . ALA A 1 235 ? -24.203 4.711 3.375 1 87 235 ALA A C 1
ATOM 1831 O O . ALA A 1 235 ? -24.609 4.148 2.355 1 87 235 ALA A O 1
ATOM 1832 N N . ALA A 1 236 ? -23.688 5.926 3.41 1 83.75 236 ALA A N 1
ATOM 1833 C CA . ALA A 1 236 ? -23.578 6.699 2.174 1 83.75 236 ALA A CA 1
ATOM 1834 C C . ALA A 1 236 ? -22.578 6.055 1.214 1 83.75 236 ALA A C 1
ATOM 1836 O O . ALA A 1 236 ? -22.781 6.07 -0.003 1 83.75 236 ALA A O 1
ATOM 1837 N N . LEU A 1 237 ? -21.562 5.492 1.717 1 79.75 237 LEU A N 1
ATOM 1838 C CA . LEU A 1 237 ? -20.531 4.824 0.919 1 79.75 237 LEU A CA 1
ATOM 1839 C C . LEU A 1 237 ? -21.094 3.574 0.25 1 79.75 237 LEU A C 1
ATOM 1841 O O . LEU A 1 237 ? -20.828 3.314 -0.923 1 79.75 237 LEU A O 1
ATOM 1845 N N . ASN A 1 238 ? -21.859 2.826 0.993 1 73.38 238 ASN A N 1
ATOM 1846 C CA . ASN A 1 238 ? -22.406 1.569 0.508 1 73.38 238 ASN A CA 1
ATOM 1847 C C . ASN A 1 238 ? -23.469 1.804 -0.565 1 73.38 238 ASN A C 1
ATOM 1849 O O . ASN A 1 238 ? -23.672 0.96 -1.44 1 73.38 238 ASN A O 1
ATOM 1853 N N . GLY A 1 239 ? -24.281 2.832 -0.418 1 64.62 239 GLY A N 1
ATOM 1854 C CA . GLY A 1 239 ? -25.375 3.111 -1.336 1 64.62 239 GLY A CA 1
ATOM 1855 C C . GLY A 1 239 ? -24.906 3.693 -2.658 1 64.62 239 GLY A C 1
ATOM 1856 O O . GLY A 1 239 ? -25.719 3.949 -3.549 1 64.62 239 GLY A O 1
ATOM 1857 N N . GLY A 1 240 ? -23.594 3.586 -2.934 1 59.25 240 GLY A N 1
ATOM 1858 C CA . GLY A 1 240 ? -23.094 4.105 -4.195 1 59.25 240 GLY A CA 1
ATOM 1859 C C . GLY A 1 240 ? -23.156 5.617 -4.281 1 59.25 240 GLY A C 1
ATOM 1860 O O . GLY A 1 240 ? -22.859 6.199 -5.332 1 59.25 240 GLY A O 1
ATOM 1861 N N . LEU A 1 241 ? -23.859 6.27 -3.424 1 49.91 241 LEU A N 1
ATOM 1862 C CA . LEU A 1 241 ? -23.906 7.727 -3.41 1 49.91 241 LEU A CA 1
ATOM 1863 C C . LEU A 1 241 ? -22.531 8.312 -3.078 1 49.91 241 LEU A C 1
ATOM 1865 O O . LEU A 1 241 ? -22.297 8.727 -1.942 1 49.91 241 LEU A O 1
ATOM 1869 N N . ILE A 1 242 ? -21.688 7.523 -3.336 1 49.66 242 ILE A N 1
ATOM 1870 C CA . ILE A 1 242 ? -20.328 7.836 -2.902 1 49.66 242 ILE A CA 1
ATOM 1871 C C . ILE A 1 242 ? -20.016 9.297 -3.221 1 49.66 242 ILE A C 1
ATOM 1873 O O . ILE A 1 242 ? -19.922 9.68 -4.391 1 49.66 242 ILE A O 1
ATOM 1877 N N . SER A 1 243 ? -20.625 10.133 -2.561 1 53.78 243 SER A N 1
ATOM 1878 C CA . SER A 1 243 ? -19.891 11.391 -2.656 1 53.78 243 SER A CA 1
ATOM 1879 C C . SER A 1 243 ? -18.391 11.18 -2.414 1 53.78 243 SER A C 1
ATOM 1881 O O . SER A 1 243 ? -18 10.43 -1.515 1 53.78 243 SER A O 1
ATOM 1883 N N . LEU A 1 244 ? -17.578 11.023 -3.469 1 61.06 244 LEU A N 1
ATOM 1884 C CA . LEU A 1 244 ? -16.125 10.945 -3.52 1 61.06 244 LEU A CA 1
ATOM 1885 C C . LEU A 1 244 ? -15.5 11.867 -2.479 1 61.06 244 LEU A C 1
ATOM 1887 O O . LEU A 1 244 ? -14.281 12.07 -2.486 1 61.06 244 LEU A O 1
ATOM 1891 N N . GLU A 1 245 ? -16.438 12.172 -1.463 1 74.06 245 GLU A N 1
ATOM 1892 C CA . GLU A 1 245 ? -15.828 13.164 -0.583 1 74.06 245 GLU A CA 1
ATOM 1893 C C . GLU A 1 245 ? -15.391 12.539 0.741 1 74.06 245 GLU A C 1
ATOM 1895 O O . GLU A 1 245 ? -16.047 11.625 1.24 1 74.06 245 GLU A O 1
ATOM 1900 N N . VAL A 1 246 ? -14.344 12.922 1.245 1 80.75 246 VAL A N 1
ATOM 1901 C CA . VAL A 1 246 ? -13.844 12.578 2.57 1 80.75 246 VAL A CA 1
ATOM 1902 C C . VAL A 1 246 ? -14.82 13.062 3.637 1 80.75 246 VAL A C 1
ATOM 1904 O O . VAL A 1 246 ? -15.336 14.18 3.555 1 80.75 246 VAL A O 1
ATOM 1907 N N . ARG A 1 247 ? -15.258 12.195 4.512 1 89.12 247 ARG A N 1
ATOM 1908 C CA . ARG A 1 247 ? -16.062 12.57 5.668 1 89.12 247 ARG A CA 1
ATOM 1909 C C . ARG A 1 247 ? -15.219 12.625 6.934 1 89.12 247 ARG A C 1
ATOM 1911 O O . ARG A 1 247 ? -14.391 11.75 7.172 1 89.12 247 ARG A O 1
ATOM 1918 N N . SER A 1 248 ? -15.375 13.719 7.703 1 92.44 248 SER A N 1
ATOM 1919 C CA . SER A 1 248 ? -14.633 13.906 8.945 1 92.44 248 SER A CA 1
ATOM 1920 C C . SER A 1 248 ? -15.562 13.922 10.148 1 92.44 248 SER A C 1
ATOM 1922 O O . SER A 1 248 ? -16.484 14.742 10.219 1 92.44 248 SER A O 1
ATOM 1924 N N . ILE A 1 249 ? -15.305 13.031 11.078 1 95.12 249 ILE A N 1
ATOM 1925 C CA . ILE A 1 249 ? -16.156 12.852 12.25 1 95.12 249 ILE A CA 1
ATOM 1926 C C . ILE A 1 249 ? -15.391 13.273 13.508 1 95.12 249 ILE A C 1
ATOM 1928 O O . ILE A 1 249 ? -14.367 12.68 13.844 1 95.12 249 ILE A O 1
ATOM 1932 N N . PRO A 1 250 ? -15.891 14.258 14.203 1 95.56 250 PRO A N 1
ATOM 1933 C CA . PRO A 1 250 ? -15.195 14.727 15.406 1 95.56 250 PRO A CA 1
ATOM 1934 C C . PRO A 1 250 ? -15.492 13.875 16.625 1 95.56 250 PRO A C 1
ATOM 1936 O O . PRO A 1 250 ? -16.625 13.398 16.797 1 95.56 250 PRO A O 1
ATOM 1939 N N . ILE A 1 251 ? -14.523 13.625 17.406 1 95.81 251 ILE A N 1
ATOM 1940 C CA . ILE A 1 251 ? -14.633 13.031 18.734 1 95.81 251 ILE A CA 1
ATOM 1941 C C . ILE A 1 251 ? -14.047 13.984 19.781 1 95.81 251 ILE A C 1
ATOM 1943 O O . ILE A 1 251 ? -12.859 14.312 19.734 1 95.81 251 ILE A O 1
ATOM 1947 N N . ALA A 1 252 ? -14.867 14.398 20.703 1 94.94 252 ALA A N 1
ATOM 1948 C CA . ALA A 1 252 ? -14.43 15.336 21.734 1 94.94 252 ALA A CA 1
ATOM 1949 C C . ALA A 1 252 ? -13.398 14.695 22.656 1 94.94 252 ALA A C 1
ATOM 1951 O O . ALA A 1 252 ? -13.297 13.469 22.734 1 94.94 252 ALA A O 1
ATOM 1952 N N . ALA A 1 253 ? -12.625 15.562 23.297 1 93.25 253 ALA A N 1
ATOM 1953 C CA . ALA A 1 253 ? -11.633 15.086 24.266 1 93.25 253 ALA A CA 1
ATOM 1954 C C . ALA A 1 253 ? -12.289 14.289 25.391 1 93.25 253 ALA A C 1
ATOM 1956 O O . ALA A 1 253 ? -13.422 14.578 25.781 1 93.25 253 ALA A O 1
ATOM 1957 N N . GLN A 1 254 ? -11.664 13.156 25.719 1 87.06 254 GLN A N 1
ATOM 1958 C CA . GLN A 1 254 ? -12.102 12.359 26.859 1 87.06 254 GLN A CA 1
ATOM 1959 C C . GLN A 1 254 ? -10.945 12.109 27.828 1 87.06 254 GLN A C 1
ATOM 1961 O O . GLN A 1 254 ? -9.938 11.5 27.453 1 87.06 254 GLN A O 1
ATOM 1966 N N . ASP A 1 255 ? -11.102 12.461 29.062 1 82.38 255 ASP A N 1
ATOM 1967 C CA . ASP A 1 255 ? -10.125 12.227 30.109 1 82.38 255 ASP A CA 1
ATOM 1968 C C . ASP A 1 255 ? -8.719 12.602 29.656 1 82.38 255 ASP A C 1
ATOM 1970 O O . ASP A 1 255 ? -8.445 13.766 29.359 1 82.38 255 ASP A O 1
ATOM 1974 N N . ASP A 1 256 ? -7.84 11.57 29.359 1 86.69 256 ASP A N 1
ATOM 1975 C CA . ASP A 1 256 ? -6.434 11.844 29.078 1 86.69 256 ASP A CA 1
ATOM 1976 C C . ASP A 1 256 ? -6.148 11.742 27.578 1 86.69 256 ASP A C 1
ATOM 1978 O O . ASP A 1 256 ? -4.988 11.742 27.156 1 86.69 256 ASP A O 1
ATOM 1982 N N . ARG A 1 257 ? -7.289 11.75 26.781 1 90.69 257 ARG A N 1
ATOM 1983 C CA . ARG A 1 257 ? -7.109 11.688 25.328 1 90.69 257 ARG A CA 1
ATOM 1984 C C . ARG A 1 257 ? -7.512 12.992 24.656 1 90.69 257 ARG A C 1
ATOM 1986 O O . ARG A 1 257 ? -8.57 13.547 24.953 1 90.69 257 ARG A O 1
ATOM 1993 N N . PRO A 1 258 ? -6.641 13.477 23.844 1 92.56 258 PRO A N 1
ATOM 1994 C CA . PRO A 1 258 ? -7.02 14.688 23.109 1 92.56 258 PRO A CA 1
ATOM 1995 C C . PRO A 1 258 ? -8.188 14.461 22.141 1 92.56 258 PRO A C 1
ATOM 1997 O O . PRO A 1 258 ? -8.562 13.312 21.891 1 92.56 258 PRO A O 1
ATOM 2000 N N . PRO A 1 259 ? -8.82 15.602 21.734 1 94.44 259 PRO A N 1
ATOM 2001 C CA . PRO A 1 259 ? -9.836 15.414 20.688 1 94.44 259 PRO A CA 1
ATOM 2002 C C . PRO A 1 259 ? -9.281 14.734 19.438 1 94.44 259 PRO A C 1
ATOM 2004 O O . PRO A 1 259 ? -8.102 14.883 19.125 1 94.44 259 PRO A O 1
ATOM 2007 N N . LEU A 1 260 ? -10.164 13.961 18.797 1 94.94 260 LEU A N 1
ATOM 2008 C CA . LEU A 1 260 ? -9.781 13.219 17.609 1 94.94 260 LEU A CA 1
ATOM 2009 C C . LEU A 1 260 ? -10.719 13.531 16.438 1 94.94 260 LEU A C 1
ATOM 2011 O O . LEU A 1 260 ? -11.875 13.906 16.656 1 94.94 260 LEU A O 1
ATOM 2015 N N . ILE A 1 261 ? -10.203 13.453 15.273 1 94.81 261 ILE A N 1
ATOM 2016 C CA . ILE A 1 261 ? -11.023 13.461 14.062 1 94.81 261 ILE A CA 1
ATOM 2017 C C . ILE A 1 261 ? -10.859 12.141 13.32 1 94.81 261 ILE A C 1
ATOM 2019 O O . ILE A 1 261 ? -9.734 11.703 13.055 1 94.81 261 ILE A O 1
ATOM 2023 N N . VAL A 1 262 ? -11.969 11.492 13.031 1 95.5 262 VAL A N 1
ATOM 2024 C CA . VAL A 1 262 ? -11.984 10.273 12.227 1 95.5 262 VAL A CA 1
ATOM 2025 C C . VAL A 1 262 ? -12.344 10.617 10.781 1 95.5 262 VAL A C 1
ATOM 2027 O O . VAL A 1 262 ? -13.414 11.172 10.523 1 95.5 262 VAL A O 1
ATOM 2030 N N . HIS A 1 263 ? -11.398 10.344 9.906 1 93.25 263 HIS A N 1
ATOM 2031 C CA . HIS A 1 263 ? -11.625 10.586 8.484 1 93.25 263 HIS A CA 1
ATOM 2032 C C . HIS A 1 263 ? -11.977 9.297 7.754 1 93.25 263 HIS A C 1
ATOM 2034 O O . HIS A 1 263 ? -11.266 8.297 7.875 1 93.25 263 HIS A O 1
ATOM 2040 N N . LEU A 1 264 ? -13.086 9.297 7.047 1 92.75 264 LEU A N 1
ATOM 2041 C CA . LEU A 1 264 ? -13.461 8.219 6.133 1 92.75 264 LEU A CA 1
ATOM 2042 C C . LEU A 1 264 ? -13.195 8.625 4.688 1 92.75 264 LEU A C 1
ATOM 2044 O O . LEU A 1 264 ? -13.844 9.531 4.164 1 92.75 264 LEU A O 1
ATOM 2048 N N . VAL A 1 265 ? -12.227 7.945 4.109 1 89.69 265 VAL A N 1
ATOM 2049 C CA . VAL A 1 265 ? -11.789 8.273 2.756 1 89.69 265 VAL A CA 1
ATOM 2050 C C . VAL A 1 265 ? -12.164 7.141 1.805 1 89.69 265 VAL A C 1
ATOM 2052 O O . VAL A 1 265 ? -11.586 6.051 1.872 1 89.69 265 VAL A O 1
ATOM 2055 N N . PRO A 1 266 ? -13.031 7.379 0.86 1 86.88 266 PRO A N 1
ATOM 2056 C CA . PRO A 1 266 ? -13.414 6.332 -0.088 1 86.88 266 PRO A CA 1
ATOM 2057 C C . PRO A 1 266 ? -12.281 5.945 -1.036 1 86.88 266 PRO A C 1
ATOM 2059 O O . PRO A 1 266 ? -11.508 6.809 -1.462 1 86.88 266 PRO A O 1
ATOM 2062 N N . ILE A 1 267 ? -12.07 4.68 -1.226 1 81.19 267 ILE A N 1
ATOM 2063 C CA . ILE A 1 267 ? -11.133 4.191 -2.234 1 81.19 267 ILE A CA 1
ATOM 2064 C C . ILE A 1 267 ? -11.844 4.082 -3.582 1 81.19 267 ILE A C 1
ATOM 2066 O O . ILE A 1 267 ? -12.828 3.344 -3.719 1 81.19 267 ILE A O 1
ATOM 2070 N N . HIS A 1 268 ? -11.266 4.91 -4.555 1 66.88 268 HIS A N 1
ATOM 2071 C CA . HIS A 1 268 ? -11.914 4.93 -5.859 1 66.88 268 HIS A CA 1
ATOM 2072 C C . HIS A 1 268 ? -11.484 3.738 -6.707 1 66.88 268 HIS A C 1
ATOM 2074 O O . HIS A 1 268 ? -10.328 3.307 -6.637 1 66.88 268 HIS A O 1
ATOM 2080 N N . GLY A 1 269 ? -12.359 3.256 -7.527 1 56.72 269 GLY A N 1
ATOM 2081 C CA . GLY A 1 269 ? -12.102 2.182 -8.477 1 56.72 269 GLY A CA 1
ATOM 2082 C C . GLY A 1 269 ? -12.188 0.802 -7.848 1 56.72 269 GLY A C 1
ATOM 2083 O O . GLY A 1 269 ? -12.039 -0.209 -8.539 1 56.72 269 GLY A O 1
ATOM 2084 N N . ALA A 1 270 ? -12.258 0.86 -6.469 1 50.12 270 ALA A N 1
ATOM 2085 C CA . ALA A 1 270 ? -12.391 -0.413 -5.766 1 50.12 270 ALA A CA 1
ATOM 2086 C C . ALA A 1 270 ? -13.609 -1.187 -6.258 1 50.12 270 ALA A C 1
ATOM 2088 O O . ALA A 1 270 ? -13.609 -2.42 -6.273 1 50.12 270 ALA A O 1
ATOM 2089 N N . ALA A 1 271 ? -14.633 -0.511 -6.656 1 47.59 271 ALA A N 1
ATOM 2090 C CA . ALA A 1 271 ? -15.938 -1.136 -6.887 1 47.59 271 ALA A CA 1
ATOM 2091 C C . ALA A 1 271 ? -15.852 -2.193 -7.984 1 47.59 271 ALA A C 1
ATOM 2093 O O . ALA A 1 271 ? -16.641 -3.133 -8.008 1 47.59 271 ALA A O 1
ATOM 2094 N N . GLN A 1 272 ? -14.758 -2.23 -8.516 1 53.91 272 GLN A N 1
ATOM 2095 C CA . GLN A 1 272 ? -14.977 -3.18 -9.602 1 53.91 272 GLN A CA 1
ATOM 2096 C C . GLN A 1 272 ? -13.953 -4.312 -9.555 1 53.91 272 GLN A C 1
ATOM 2098 O O . GLN A 1 272 ? -13.969 -5.207 -10.398 1 53.91 272 GLN A O 1
ATOM 2103 N N . ASP A 1 273 ? -13.281 -4.328 -8.422 1 62.25 273 ASP A N 1
ATOM 2104 C CA . ASP A 1 273 ? -12.281 -5.395 -8.438 1 62.25 273 ASP A CA 1
ATOM 2105 C C . ASP A 1 273 ? -12.711 -6.555 -7.543 1 62.25 273 ASP A C 1
ATOM 2107 O O . ASP A 1 273 ? -12.906 -6.379 -6.336 1 62.25 273 ASP A O 1
ATOM 2111 N N . LEU A 1 274 ? -13.133 -7.672 -8.25 1 70.75 274 LEU A N 1
ATOM 2112 C CA . LEU A 1 274 ? -13.547 -8.906 -7.59 1 70.75 274 LEU A CA 1
ATOM 2113 C C . LEU A 1 274 ? -12.695 -9.172 -6.352 1 70.75 274 LEU A C 1
ATOM 2115 O O . LEU A 1 274 ? -13.211 -9.602 -5.316 1 70.75 274 LEU A O 1
ATOM 2119 N N . PHE A 1 275 ? -11.492 -8.781 -6.418 1 67.44 275 PHE A N 1
ATOM 2120 C CA . PHE A 1 275 ? -10.578 -9.266 -5.391 1 67.44 275 PHE A CA 1
ATOM 2121 C C . PHE A 1 275 ? -10.234 -8.156 -4.41 1 67.44 275 PHE A C 1
ATOM 2123 O O . PHE A 1 275 ? -9.648 -8.406 -3.355 1 67.44 275 PHE A O 1
ATOM 2130 N N . ASP A 1 276 ? -10.516 -6.953 -4.805 1 68.5 276 ASP A N 1
ATOM 2131 C CA . ASP A 1 276 ? -10.242 -5.855 -3.879 1 68.5 276 ASP A CA 1
ATOM 2132 C C . ASP A 1 276 ? -11.469 -5.539 -3.027 1 68.5 276 ASP A C 1
ATOM 2134 O O . ASP A 1 276 ? -12.484 -5.066 -3.543 1 68.5 276 ASP A O 1
ATOM 2138 N N . ARG A 1 277 ? -11.375 -5.879 -1.751 1 74.06 277 ARG A N 1
ATOM 2139 C CA . ARG A 1 277 ? -12.484 -5.711 -0.819 1 74.06 277 ARG A CA 1
ATOM 2140 C C . ARG A 1 277 ? -12.438 -4.344 -0.147 1 74.06 277 ARG A C 1
ATOM 2142 O O . ARG A 1 277 ? -13.352 -3.971 0.584 1 74.06 277 ARG A O 1
ATOM 2149 N N . ALA A 1 278 ? -11.375 -3.676 -0.462 1 83.25 278 ALA A N 1
ATOM 2150 C CA . ALA A 1 278 ? -11.203 -2.41 0.244 1 83.25 278 ALA A CA 1
ATOM 2151 C C . ALA A 1 278 ? -12.109 -1.329 -0.341 1 83.25 278 ALA A C 1
ATOM 2153 O O . ALA A 1 278 ? -12.117 -1.112 -1.555 1 83.25 278 ALA A O 1
ATOM 2154 N N . VAL A 1 279 ? -12.906 -0.659 0.465 1 84.5 279 VAL A N 1
ATOM 2155 C CA . VAL A 1 279 ? -13.82 0.349 -0.061 1 84.5 279 VAL A CA 1
ATOM 2156 C C . VAL A 1 279 ? -13.461 1.721 0.504 1 84.5 279 VAL A C 1
ATOM 2158 O O . VAL A 1 279 ? -13.852 2.75 -0.048 1 84.5 279 VAL A O 1
ATOM 2161 N N . ALA A 1 280 ? -12.758 1.697 1.663 1 90.44 280 ALA A N 1
ATOM 2162 C CA . ALA A 1 280 ? -12.422 2.979 2.277 1 90.44 280 ALA A CA 1
ATOM 2163 C C . ALA A 1 280 ? -11.234 2.838 3.223 1 90.44 280 ALA A C 1
ATOM 2165 O O . ALA A 1 280 ? -10.93 1.738 3.693 1 90.44 280 ALA A O 1
ATOM 2166 N N . ILE A 1 281 ? -10.578 3.887 3.422 1 92.44 281 ILE A N 1
ATOM 2167 C CA . ILE A 1 281 ? -9.57 4.004 4.473 1 92.44 281 ILE A CA 1
ATOM 2168 C C . ILE A 1 281 ? -10.109 4.867 5.609 1 92.44 281 ILE A C 1
ATOM 2170 O O . ILE A 1 281 ? -10.734 5.902 5.367 1 92.44 281 ILE A O 1
ATOM 2174 N N . VAL A 1 282 ? -9.945 4.406 6.816 1 95.44 282 VAL A N 1
ATOM 2175 C CA . VAL A 1 282 ? -10.242 5.191 8.008 1 95.44 282 VAL A CA 1
ATOM 2176 C C . VAL A 1 282 ? -8.945 5.68 8.641 1 95.44 282 VAL A C 1
ATOM 2178 O O . VAL A 1 282 ? -8.023 4.891 8.883 1 95.44 282 VAL A O 1
ATOM 2181 N N . MET A 1 283 ? -8.875 6.902 8.883 1 94.44 283 MET A N 1
ATOM 2182 C CA . MET A 1 283 ? -7.715 7.496 9.547 1 94.44 283 MET A CA 1
ATOM 2183 C C . MET A 1 283 ? -8.148 8.305 10.766 1 94.44 283 MET A C 1
ATOM 2185 O O . MET A 1 283 ? -9.227 8.891 10.773 1 94.44 283 MET A O 1
ATOM 2189 N N . VAL A 1 284 ? -7.297 8.297 11.75 1 94.56 284 VAL A N 1
ATOM 2190 C CA . VAL A 1 284 ? -7.582 9.055 12.969 1 94.56 284 VAL A CA 1
ATOM 2191 C C . VAL A 1 284 ? -6.488 10.086 13.211 1 94.56 284 VAL A C 1
ATOM 2193 O O . VAL A 1 284 ? -5.305 9.742 13.273 1 94.56 284 VAL A O 1
ATOM 2196 N N . THR A 1 285 ? -6.902 11.273 13.352 1 90.69 285 THR A N 1
ATOM 2197 C CA . THR A 1 285 ? -5.965 12.367 13.578 1 90.69 285 THR A CA 1
ATOM 2198 C C . THR A 1 285 ? -6.211 13.016 14.938 1 90.69 285 THR A C 1
ATOM 2200 O O . THR A 1 285 ? -7.289 13.562 15.188 1 90.69 285 THR A O 1
ATOM 2203 N N . PRO A 1 286 ? -5.215 12.977 15.773 1 90.25 286 PRO A N 1
ATOM 2204 C CA . PRO A 1 286 ? -5.367 13.742 17.016 1 90.25 286 PRO A CA 1
ATOM 2205 C C . PRO A 1 286 ? -5.266 15.25 16.781 1 90.25 286 PRO A C 1
ATOM 2207 O O . PRO A 1 286 ? -4.469 15.703 15.961 1 90.25 286 PRO A O 1
ATOM 2210 N N . VAL A 1 287 ? -6.102 15.945 17.453 1 91.25 287 VAL A N 1
ATOM 2211 C CA . VAL A 1 287 ? -6.047 17.406 17.406 1 91.25 287 VAL A CA 1
ATOM 2212 C C . VAL A 1 287 ? -5.141 17.922 18.516 1 91.25 287 VAL A C 1
ATOM 2214 O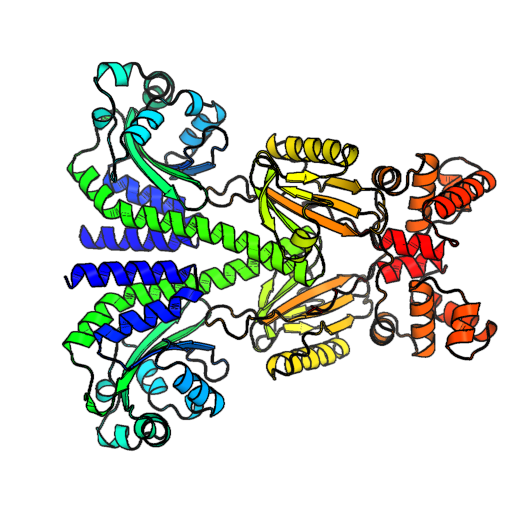 O . VAL A 1 287 ? -5.609 18.25 19.609 1 91.25 287 VAL A O 1
ATOM 2217 N N . VAL A 1 288 ? -3.889 17.969 18.172 1 87 288 VAL A N 1
ATOM 2218 C CA . VAL A 1 288 ? -2.848 18.453 19.078 1 87 288 VAL A CA 1
ATOM 2219 C C . VAL A 1 288 ? -1.962 19.469 18.344 1 87 288 VAL A C 1
ATOM 2221 O O . VAL A 1 288 ? -1.957 19.516 17.109 1 87 288 VAL A O 1
ATOM 2224 N N . PRO A 1 289 ? -1.351 20.297 19.156 1 81.44 289 PRO A N 1
ATOM 2225 C CA . PRO A 1 289 ? -0.442 21.219 18.484 1 81.44 289 PRO A CA 1
ATOM 2226 C C . PRO A 1 289 ? 0.559 20.516 17.562 1 81.44 289 PRO A C 1
ATOM 2228 O O . PRO A 1 289 ? 1.124 19.484 17.953 1 81.44 289 PRO A O 1
ATOM 2231 N N . ALA A 1 290 ? 0.667 20.969 16.391 1 76.12 290 ALA A N 1
ATOM 2232 C CA . ALA A 1 290 ? 1.528 20.359 15.375 1 76.12 290 ALA A CA 1
ATOM 2233 C C . ALA A 1 290 ? 3 20.5 15.75 1 76.12 290 ALA A C 1
ATOM 2235 O O . ALA A 1 290 ? 3.387 21.469 16.406 1 76.12 290 ALA A O 1
ATOM 2236 N N . GLU A 1 291 ? 3.719 19.562 15.32 1 79.88 291 GLU A N 1
ATOM 2237 C CA . GLU A 1 291 ? 5.164 19.719 15.438 1 79.88 291 GLU A CA 1
ATOM 2238 C C . GLU A 1 291 ? 5.695 20.719 14.414 1 79.88 291 GLU A C 1
ATOM 2240 O O . GLU A 1 291 ? 5.293 20.688 13.242 1 79.88 291 GLU A O 1
ATOM 2245 N N . VAL A 1 292 ? 6.477 21.625 14.898 1 87.69 292 VAL A N 1
ATOM 2246 C CA . VAL A 1 292 ? 7.062 22.641 14.039 1 87.69 292 VAL A CA 1
ATOM 2247 C C . VAL A 1 292 ? 8.398 22.141 13.484 1 87.69 292 VAL A C 1
ATOM 2249 O O . VAL A 1 292 ? 9.148 21.469 14.18 1 87.69 292 VAL A O 1
ATOM 2252 N N . PRO A 1 293 ? 8.641 22.391 12.227 1 89 293 PRO A N 1
ATOM 2253 C CA . PRO A 1 293 ? 9.938 21.984 11.672 1 89 293 PRO A CA 1
ATOM 2254 C C . PRO A 1 293 ? 11.117 22.484 12.492 1 89 293 PRO A C 1
ATOM 2256 O O . PRO A 1 293 ? 10.992 23.469 13.227 1 89 293 PRO A O 1
ATOM 2259 N N . THR A 1 294 ? 12.195 21.844 12.328 1 91.19 294 THR A N 1
ATOM 2260 C CA . THR A 1 294 ? 13.406 22.25 13.031 1 91.19 294 THR A CA 1
ATOM 2261 C C . THR A 1 294 ? 13.906 23.594 12.531 1 91.19 294 THR A C 1
ATOM 2263 O O . THR A 1 294 ? 13.531 24.031 11.438 1 91.19 294 THR A O 1
ATOM 2266 N N . ALA A 1 295 ? 14.75 24.219 13.359 1 93.31 295 ALA A N 1
ATOM 2267 C CA . ALA A 1 295 ? 15.32 25.516 12.984 1 93.31 295 ALA A CA 1
ATOM 2268 C C . ALA A 1 295 ? 16.109 25.406 11.68 1 93.31 295 ALA A C 1
ATOM 2270 O O . ALA A 1 295 ? 16.062 26.312 10.844 1 93.31 295 ALA A O 1
ATOM 2271 N N . GLU A 1 296 ? 16.781 24.266 11.477 1 92.25 296 GLU A N 1
ATOM 2272 C CA . GLU A 1 296 ? 17.578 24.047 10.281 1 92.25 296 GLU A CA 1
ATOM 2273 C C . GLU A 1 296 ? 16.703 24.016 9.031 1 92.25 296 GLU A C 1
ATOM 2275 O O . GLU A 1 296 ? 17.062 24.594 8 1 92.25 296 GLU A O 1
ATOM 2280 N N . VAL A 1 297 ? 15.617 23.391 9.141 1 93.25 297 VAL A N 1
ATOM 2281 C CA . VAL A 1 297 ? 14.688 23.297 8.016 1 93.25 297 VAL A CA 1
ATOM 2282 C C . VAL A 1 297 ? 14.109 24.672 7.707 1 93.25 297 VAL A C 1
ATOM 2284 O O . VAL A 1 297 ? 14.016 25.062 6.539 1 93.25 297 VAL A O 1
ATOM 2287 N N . LEU A 1 298 ? 13.773 25.406 8.734 1 95.19 298 LEU A N 1
ATOM 2288 C CA . LEU A 1 298 ? 13.188 26.734 8.555 1 95.19 298 LEU A CA 1
ATOM 2289 C C . LEU A 1 298 ? 14.188 27.688 7.895 1 95.19 298 LEU A C 1
ATOM 2291 O O . LEU A 1 298 ? 13.805 28.531 7.082 1 95.19 298 LEU A O 1
ATOM 2295 N N . GLN A 1 299 ? 15.445 27.562 8.289 1 96.19 299 GLN A N 1
ATOM 2296 C CA . GLN A 1 299 ? 16.484 28.375 7.672 1 96.19 299 GLN A CA 1
ATOM 2297 C C . GLN A 1 299 ? 16.516 28.172 6.16 1 96.19 299 GLN A C 1
ATOM 2299 O O . GLN A 1 299 ? 16.578 29.141 5.395 1 96.19 299 GLN A O 1
ATOM 2304 N N . GLY A 1 300 ? 16.422 26.906 5.77 1 93.19 300 GLY A N 1
ATOM 2305 C CA . GLY A 1 300 ? 16.5 26.562 4.359 1 93.19 300 GLY A CA 1
ATOM 2306 C C . GLY A 1 300 ? 15.25 26.953 3.588 1 93.19 300 GLY A C 1
ATOM 2307 O O . GLY A 1 300 ? 15.328 27.281 2.4 1 93.19 300 GLY A O 1
ATOM 2308 N N . LEU A 1 301 ? 14.125 27.016 4.262 1 94.56 301 LEU A N 1
ATOM 2309 C CA . LEU A 1 301 ? 12.852 27.312 3.604 1 94.56 301 LEU A CA 1
ATOM 2310 C C . LEU A 1 301 ? 12.734 28.797 3.303 1 94.56 301 LEU A C 1
ATOM 2312 O O . LEU A 1 301 ? 12.234 29.188 2.24 1 94.56 301 LEU A O 1
ATOM 2316 N N . PHE A 1 302 ? 13.211 29.641 4.262 1 95.38 302 PHE A N 1
ATOM 2317 C CA . PHE A 1 302 ? 12.828 31.047 4.188 1 95.38 302 PHE A CA 1
ATOM 2318 C C . PHE A 1 302 ? 14.062 31.938 4.25 1 95.38 302 PHE A C 1
ATOM 2320 O O . PHE A 1 302 ? 13.945 33.156 4.441 1 95.38 302 PHE A O 1
ATOM 2327 N N . ASP A 1 303 ? 15.266 31.406 4.18 1 95 303 ASP A N 1
ATOM 2328 C CA . ASP A 1 303 ? 16.516 32.156 4.246 1 95 303 ASP A CA 1
ATOM 2329 C C . ASP A 1 303 ? 16.625 32.906 5.562 1 95 303 ASP A C 1
ATOM 2331 O O . ASP A 1 303 ? 16.891 34.125 5.566 1 95 303 ASP A O 1
ATOM 2335 N N . LEU A 1 304 ? 16.281 32.188 6.609 1 97.44 304 LEU A N 1
ATOM 2336 C CA . LEU A 1 304 ? 16.359 32.781 7.941 1 97.44 304 LEU A CA 1
ATOM 2337 C C . LEU A 1 304 ? 17.734 32.594 8.547 1 97.44 304 LEU A C 1
ATOM 2339 O O . LEU A 1 304 ? 18.375 31.578 8.328 1 97.44 304 LEU A O 1
ATOM 2343 N N . THR A 1 305 ? 18.188 33.594 9.32 1 97.38 305 THR A N 1
ATOM 2344 C CA . THR A 1 305 ? 19.344 33.375 10.164 1 97.38 305 THR A CA 1
ATOM 2345 C C . THR A 1 305 ? 19.031 32.375 11.289 1 97.38 305 THR A C 1
ATOM 2347 O O . THR A 1 305 ? 17.859 32.125 11.578 1 97.38 305 THR A O 1
ATOM 2350 N N . PRO A 1 306 ? 20.031 31.844 11.93 1 96.75 306 PRO A N 1
ATOM 2351 C CA . PRO A 1 306 ? 19.781 30.938 13.047 1 96.75 306 PRO A CA 1
ATOM 2352 C C . PRO A 1 306 ? 18.906 31.578 14.133 1 96.75 306 PRO A C 1
ATOM 2354 O O . PRO A 1 306 ? 18 30.922 14.672 1 96.75 306 PRO A O 1
ATOM 2357 N N . ALA A 1 307 ? 19.156 32.812 14.406 1 96.94 307 ALA A N 1
ATOM 2358 C CA . ALA A 1 307 ? 18.391 33.531 15.438 1 96.94 307 ALA A CA 1
ATOM 2359 C C . ALA A 1 307 ? 16.938 33.719 15.016 1 96.94 307 ALA A C 1
ATOM 2361 O O . ALA A 1 307 ? 16.031 33.531 15.82 1 96.94 307 ALA A O 1
ATOM 2362 N N . GLU A 1 308 ? 16.719 34.094 13.758 1 97.88 308 GLU A N 1
ATOM 2363 C CA . GLU A 1 308 ? 15.383 34.25 13.219 1 97.88 308 GLU A CA 1
ATOM 2364 C C . GLU A 1 308 ? 14.609 32.938 13.234 1 97.88 308 GLU A C 1
ATOM 2366 O O . GLU A 1 308 ? 13.43 32.906 13.578 1 97.88 308 GLU A O 1
ATOM 2371 N N . ALA A 1 309 ? 15.305 31.859 12.875 1 97.44 309 ALA A N 1
ATOM 2372 C CA . ALA A 1 309 ? 14.68 30.531 12.82 1 97.44 309 ALA A CA 1
ATOM 2373 C C . ALA A 1 309 ? 14.227 30.078 14.203 1 97.44 309 ALA A C 1
ATOM 2375 O O . ALA A 1 309 ? 13.164 29.469 14.344 1 97.44 309 ALA A O 1
ATOM 2376 N N . ARG A 1 310 ? 14.961 30.359 15.164 1 96.62 310 ARG A N 1
ATOM 2377 C CA . ARG A 1 310 ? 14.602 30 16.531 1 96.62 310 ARG A CA 1
ATOM 2378 C C . ARG A 1 310 ? 13.352 30.766 16.984 1 96.62 310 ARG A C 1
ATOM 2380 O O . ARG A 1 310 ? 12.484 30.188 17.656 1 96.62 310 ARG A O 1
ATOM 2387 N N . VAL A 1 311 ? 13.344 32 16.625 1 97.62 311 VAL A N 1
ATOM 2388 C CA . VAL A 1 311 ? 12.18 32.812 16.969 1 97.62 311 VAL A CA 1
ATOM 2389 C C . VAL A 1 311 ? 10.945 32.281 16.234 1 97.62 311 VAL A C 1
ATOM 2391 O O . VAL A 1 311 ? 9.875 32.156 16.828 1 97.62 311 VAL A O 1
ATOM 2394 N N . ALA A 1 312 ? 11.133 32.031 14.953 1 96.88 312 ALA A N 1
ATOM 2395 C CA . ALA A 1 312 ? 10.023 31.484 14.172 1 96.88 312 ALA A CA 1
ATOM 2396 C C . ALA A 1 312 ? 9.492 30.188 14.789 1 96.88 312 ALA A C 1
ATOM 2398 O O . ALA A 1 312 ? 8.273 30.016 14.922 1 96.88 312 ALA A O 1
ATOM 2399 N N . ARG A 1 313 ? 10.375 29.312 15.133 1 95.19 313 ARG A N 1
ATOM 2400 C CA . ARG A 1 313 ? 9.984 28.047 15.742 1 95.19 313 ARG A CA 1
ATOM 2401 C C . ARG A 1 313 ? 9.258 28.266 17.062 1 95.19 313 ARG A C 1
ATOM 2403 O O . ARG A 1 313 ? 8.25 27.609 17.344 1 95.19 313 ARG A O 1
ATOM 2410 N N . GLY A 1 314 ? 9.797 29.141 17.891 1 95.06 314 GLY A N 1
ATOM 2411 C CA . GLY A 1 314 ? 9.141 29.484 19.141 1 95.06 314 GLY A CA 1
ATOM 2412 C C . GLY A 1 314 ? 7.715 29.953 18.969 1 95.06 314 GLY A C 1
ATOM 2413 O O . GLY A 1 314 ? 6.812 29.531 19.688 1 95.06 314 GLY A O 1
ATOM 2414 N N . ILE A 1 315 ? 7.516 30.844 17.953 1 94.56 315 ILE A N 1
ATOM 2415 C CA . ILE A 1 315 ? 6.18 31.344 17.641 1 94.56 315 ILE A CA 1
ATOM 2416 C C . ILE A 1 315 ? 5.285 30.188 17.219 1 94.56 315 ILE A C 1
ATOM 2418 O O . ILE A 1 315 ? 4.137 30.078 17.656 1 94.56 315 ILE A O 1
ATOM 2422 N N . GLY A 1 316 ? 5.781 29.328 16.375 1 92.69 316 GLY A N 1
ATOM 2423 C CA . GLY A 1 316 ? 5.031 28.156 15.922 1 92.69 316 GLY A CA 1
ATOM 2424 C C . GLY A 1 316 ? 4.641 27.219 17.047 1 92.69 316 GLY A C 1
ATOM 2425 O O . GLY A 1 316 ? 3.596 26.578 16.984 1 92.69 316 GLY A O 1
ATOM 2426 N N . GLU A 1 317 ? 5.465 27.188 18.031 1 91.81 317 GLU A N 1
ATOM 2427 C CA . GLU A 1 317 ? 5.211 26.328 19.188 1 91.81 317 GLU A CA 1
ATOM 2428 C C . GLU A 1 317 ? 4.281 27 20.188 1 91.81 317 GLU A C 1
ATOM 2430 O O . GLU A 1 317 ? 3.982 26.453 21.25 1 91.81 317 GLU A O 1
ATOM 2435 N N . GLY A 1 318 ? 3.889 28.188 19.875 1 91.62 318 GLY A N 1
ATOM 2436 C CA . GLY A 1 318 ? 2.926 28.906 20.703 1 91.62 318 GLY A CA 1
ATOM 2437 C C . GLY A 1 318 ? 3.572 29.703 21.828 1 91.62 318 GLY A C 1
ATOM 2438 O O . GLY A 1 318 ? 2.885 30.172 22.734 1 91.62 318 GLY A O 1
ATOM 2439 N N . ARG A 1 319 ? 4.836 29.984 21.797 1 93.75 319 ARG A N 1
ATOM 2440 C CA . ARG A 1 319 ? 5.52 30.734 22.859 1 93.75 319 ARG A CA 1
ATOM 2441 C C . ARG A 1 319 ? 5.348 32.219 22.672 1 93.75 319 ARG A C 1
ATOM 2443 O O . ARG A 1 319 ? 5.195 32.719 21.547 1 93.75 319 ARG A O 1
ATOM 2450 N N . THR A 1 320 ? 5.395 32.938 23.797 1 95.75 320 THR A N 1
ATOM 2451 C CA . THR A 1 320 ? 5.328 34.406 23.75 1 95.75 320 THR A CA 1
ATOM 2452 C C . THR A 1 320 ? 6.707 35 23.469 1 95.75 320 THR A C 1
ATOM 2454 O O . THR A 1 320 ? 7.723 34.312 23.594 1 95.75 320 THR A O 1
ATOM 2457 N N . ILE A 1 321 ? 6.637 36.25 23.062 1 96.31 321 ILE A N 1
ATOM 2458 C CA . ILE A 1 321 ? 7.879 36.969 22.828 1 96.31 321 ILE A CA 1
ATOM 2459 C C . ILE A 1 321 ? 8.727 36.969 24.094 1 96.31 321 ILE A C 1
ATOM 2461 O O . ILE A 1 321 ? 9.945 36.781 24.031 1 96.31 321 ILE A O 1
ATOM 2465 N N . GLU A 1 322 ? 8.078 37.156 25.219 1 96.75 322 GLU A N 1
ATOM 2466 C CA . GLU A 1 322 ? 8.766 37.188 26.5 1 96.75 322 GLU A CA 1
ATOM 2467 C C . GLU A 1 322 ? 9.422 35.812 26.797 1 96.75 322 GLU A C 1
ATOM 2469 O O . GLU A 1 322 ? 10.578 35.781 27.219 1 96.75 322 GLU A O 1
ATOM 2474 N N . ALA A 1 323 ? 8.695 34.75 26.578 1 96.69 323 ALA A N 1
ATOM 2475 C CA . ALA A 1 323 ? 9.203 33.375 26.828 1 96.69 323 ALA A CA 1
ATOM 2476 C C . ALA A 1 323 ? 10.391 33.062 25.906 1 96.69 323 ALA A C 1
ATOM 2478 O O . ALA A 1 323 ? 11.352 32.438 26.328 1 96.69 323 ALA A O 1
ATOM 2479 N N . ILE A 1 324 ? 10.328 33.469 24.656 1 96.81 324 ILE A N 1
ATOM 2480 C CA . ILE A 1 324 ? 11.391 33.25 23.688 1 96.81 324 ILE A CA 1
ATOM 2481 C C . ILE A 1 324 ? 12.641 34 24.109 1 96.81 324 ILE A C 1
ATOM 2483 O O . ILE A 1 324 ? 13.75 33.469 24.062 1 96.81 324 ILE A O 1
ATOM 2487 N N . ALA A 1 325 ? 12.469 35.281 24.516 1 97.12 325 ALA A N 1
ATOM 2488 C CA . ALA A 1 325 ? 13.578 36.094 24.984 1 97.12 325 ALA A CA 1
ATOM 2489 C C . ALA A 1 325 ? 14.297 35.438 26.156 1 97.12 325 ALA A C 1
ATOM 2491 O O . ALA A 1 325 ? 15.531 35.406 26.188 1 97.12 325 ALA A O 1
ATOM 2492 N N . LEU A 1 326 ? 13.539 34.969 27.109 1 97.06 326 LEU A N 1
ATOM 2493 C CA . LEU A 1 326 ? 14.094 34.344 28.281 1 97.06 326 LEU A CA 1
ATOM 2494 C C . LEU A 1 326 ? 14.852 33.062 27.906 1 97.06 326 LEU A C 1
ATOM 2496 O O . LEU A 1 326 ? 15.953 32.812 28.406 1 97.06 326 LEU A O 1
ATOM 2500 N N . ALA A 1 327 ? 14.297 32.281 27.062 1 94.94 327 ALA A N 1
ATOM 2501 C CA . ALA A 1 327 ? 14.875 31 26.672 1 94.94 327 ALA A CA 1
ATOM 2502 C C . ALA A 1 327 ? 16.219 31.188 25.969 1 94.94 327 ALA A C 1
ATOM 2504 O O . ALA A 1 327 ? 17.109 30.359 26.109 1 94.94 327 ALA A O 1
ATOM 2505 N N . PHE A 1 328 ? 16.328 32.25 25.203 1 93.06 328 PHE A N 1
ATOM 2506 C CA . PHE A 1 328 ? 17.516 32.406 24.375 1 93.06 328 PHE A CA 1
ATOM 2507 C C . PHE A 1 328 ? 18.438 33.469 24.953 1 93.06 328 PHE A C 1
ATOM 2509 O O . PHE A 1 328 ? 19.484 33.781 24.391 1 93.06 328 PHE A O 1
ATOM 2516 N N . GLY A 1 329 ? 18.078 34.062 26.062 1 95.31 329 GLY A N 1
ATOM 2517 C CA . GLY A 1 329 ? 18.922 35.031 26.75 1 95.31 329 GLY A CA 1
ATOM 2518 C C . GLY A 1 329 ? 19.078 36.312 25.984 1 95.31 329 GLY A C 1
ATOM 2519 O O . GLY A 1 329 ? 20.188 36.844 25.859 1 95.31 329 GLY A O 1
ATOM 2520 N N . THR A 1 330 ? 18.016 36.781 25.391 1 96.25 330 THR A N 1
ATOM 2521 C CA .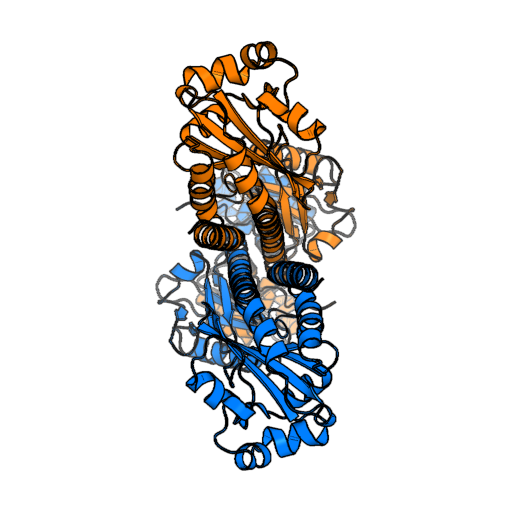 THR A 1 330 ? 18.016 38.062 24.656 1 96.25 330 THR A CA 1
ATOM 2522 C C . THR A 1 330 ? 16.891 38.938 25.172 1 96.25 330 THR A C 1
ATOM 2524 O O . THR A 1 330 ? 16.172 38.594 26.094 1 96.25 330 THR A O 1
ATOM 2527 N N . SER A 1 331 ? 16.844 40.188 24.656 1 96.88 331 SER A N 1
ATOM 2528 C CA . SER A 1 331 ? 15.797 41.125 25.078 1 96.88 331 SER A CA 1
ATOM 2529 C C . SER A 1 331 ? 14.523 40.938 24.266 1 96.88 331 SER A C 1
ATOM 2531 O O . SER A 1 331 ? 14.555 40.375 23.156 1 96.88 331 SER A O 1
ATOM 2533 N N . ARG A 1 332 ? 13.445 41.375 24.844 1 97.44 332 ARG A N 1
ATOM 2534 C CA . ARG A 1 332 ? 12.172 41.344 24.125 1 97.44 332 ARG A CA 1
ATOM 2535 C C . ARG A 1 332 ? 12.266 42.156 22.828 1 97.44 332 ARG A C 1
ATOM 2537 O O . ARG A 1 332 ? 11.68 41.75 21.812 1 97.44 332 ARG A O 1
ATOM 2544 N N . GLU A 1 333 ? 12.984 43.25 22.953 1 97.31 333 GLU A N 1
ATOM 2545 C CA . GLU A 1 333 ? 13.125 44.094 21.781 1 97.31 333 GLU A CA 1
ATOM 2546 C C . GLU A 1 333 ? 13.898 43.406 20.672 1 97.31 333 GLU A C 1
ATOM 2548 O O . GLU A 1 333 ? 13.547 43.531 19.484 1 97.31 333 GLU A O 1
ATOM 2553 N N . THR A 1 334 ? 14.883 42.688 21.016 1 97.25 334 THR A N 1
ATOM 2554 C CA . THR A 1 334 ? 15.641 41.906 20.031 1 97.25 334 THR A CA 1
ATOM 2555 C C . THR A 1 334 ? 14.742 40.875 19.359 1 97.25 334 THR A C 1
ATOM 2557 O O . THR A 1 334 ? 14.766 40.719 18.141 1 97.25 334 THR A O 1
ATOM 2560 N N . VAL A 1 335 ? 13.984 40.125 20.141 1 97.81 335 VAL A N 1
ATOM 2561 C CA . VAL A 1 335 ? 13.086 39.125 19.609 1 97.81 335 VAL A CA 1
ATOM 2562 C C . VAL A 1 335 ? 12.07 39.75 18.672 1 97.81 335 VAL A C 1
ATOM 2564 O O . VAL A 1 335 ? 11.742 39.219 17.625 1 97.81 335 VAL A O 1
ATOM 2567 N N . ARG A 1 336 ? 11.523 40.906 19.062 1 97.44 336 ARG A N 1
ATOM 2568 C CA . ARG A 1 336 ? 10.547 41.594 18.234 1 97.44 336 ARG A CA 1
ATOM 2569 C C . ARG A 1 336 ? 11.141 41.969 16.891 1 97.44 336 ARG A C 1
ATOM 2571 O O . ARG A 1 336 ? 10.461 41.875 15.859 1 97.44 336 ARG A O 1
ATOM 2578 N N . ASN A 1 337 ? 12.344 42.438 16.906 1 97.69 337 ASN A N 1
ATOM 2579 C CA . ASN A 1 337 ? 13.023 42.781 15.664 1 97.69 337 ASN A CA 1
ATOM 2580 C C . ASN A 1 337 ? 13.227 41.562 14.781 1 97.69 337 ASN A C 1
ATOM 2582 O O . ASN A 1 337 ? 13.047 41.625 13.562 1 97.69 337 ASN A O 1
ATOM 2586 N N . GLN A 1 338 ? 13.625 40.531 15.383 1 97.81 338 GLN A N 1
ATOM 2587 C CA . GLN A 1 338 ? 13.797 39.281 14.648 1 97.81 338 GLN A CA 1
ATOM 2588 C C . GLN A 1 338 ? 12.469 38.781 14.086 1 97.81 338 GLN A C 1
ATOM 2590 O O . GLN A 1 338 ? 12.414 38.25 12.977 1 97.81 338 GLN A O 1
ATOM 2595 N N . LEU A 1 339 ? 11.438 38.875 14.859 1 97.75 339 LEU A N 1
ATOM 2596 C CA . LEU A 1 339 ? 10.109 38.469 14.398 1 97.75 339 LEU A CA 1
ATOM 2597 C C . LEU A 1 339 ? 9.688 39.312 13.188 1 97.75 339 LEU A C 1
ATOM 2599 O O . LEU A 1 339 ? 9.109 38.75 12.242 1 97.75 339 LEU A O 1
ATOM 2603 N N . LYS A 1 340 ? 9.945 40.594 13.234 1 97.88 340 LYS A N 1
ATOM 2604 C CA . LYS A 1 340 ? 9.656 41.438 12.086 1 97.88 340 LYS A CA 1
ATOM 2605 C C . LYS A 1 340 ? 10.375 40.938 10.836 1 97.88 340 LYS A C 1
ATOM 2607 O O . LYS A 1 340 ? 9.797 40.906 9.742 1 97.88 340 LYS A O 1
ATOM 2612 N N . ALA A 1 341 ? 11.609 40.562 11.016 1 98.06 341 ALA A N 1
ATOM 2613 C CA . ALA A 1 341 ? 12.391 40.031 9.906 1 98.06 341 ALA A CA 1
ATOM 2614 C C . ALA A 1 341 ? 11.789 38.719 9.398 1 98.06 341 ALA A C 1
ATOM 2616 O O . ALA A 1 341 ? 11.719 38.5 8.188 1 98.06 341 ALA A O 1
ATOM 2617 N N . VAL A 1 342 ? 11.398 37.812 10.32 1 98 342 VAL A N 1
ATOM 2618 C CA . VAL A 1 342 ? 10.789 36.531 9.977 1 98 342 VAL A CA 1
ATOM 2619 C C . VAL A 1 342 ? 9.523 36.781 9.164 1 98 342 VAL A C 1
ATOM 2621 O O . VAL A 1 342 ? 9.312 36.125 8.133 1 98 342 VAL A O 1
ATOM 2624 N N . LEU A 1 343 ? 8.672 37.688 9.625 1 97.62 343 LEU A N 1
ATOM 2625 C CA . LEU A 1 343 ? 7.41 37.969 8.945 1 97.62 343 LEU A CA 1
ATOM 2626 C C . LEU A 1 343 ? 7.656 38.531 7.551 1 97.62 343 LEU A C 1
ATOM 2628 O O . LEU A 1 343 ? 6.973 38.156 6.594 1 97.62 343 LEU A O 1
ATOM 2632 N N . ALA A 1 344 ? 8.594 39.375 7.414 1 97.19 344 ALA A N 1
ATOM 2633 C CA . ALA A 1 344 ? 8.945 39.938 6.109 1 97.19 344 ALA A CA 1
ATOM 2634 C C . ALA A 1 344 ? 9.406 38.844 5.148 1 97.19 344 ALA A C 1
ATOM 2636 O O . ALA A 1 344 ? 8.969 38.812 3.994 1 97.19 344 ALA A O 1
ATOM 2637 N N . LYS A 1 345 ? 10.227 37.938 5.652 1 96.12 345 LYS A N 1
ATOM 2638 C CA . LYS A 1 345 ? 10.836 36.906 4.809 1 96.12 345 LYS A CA 1
ATOM 2639 C C . LYS A 1 345 ? 9.836 35.812 4.461 1 96.12 345 LYS A C 1
ATOM 2641 O O . LYS A 1 345 ? 10.016 35.094 3.482 1 96.12 345 LYS A O 1
ATOM 2646 N N . THR A 1 346 ? 8.82 35.656 5.25 1 94.62 346 THR A N 1
ATOM 2647 C CA . THR A 1 346 ? 7.789 34.656 4.984 1 94.62 346 THR A CA 1
ATOM 2648 C C . THR A 1 346 ? 6.602 35.281 4.262 1 94.62 346 THR A C 1
ATOM 2650 O O . THR A 1 346 ? 5.648 34.594 3.9 1 94.62 346 THR A O 1
ATOM 2653 N N . GLY A 1 347 ? 6.547 36.562 4.09 1 93.06 347 GLY A N 1
ATOM 2654 C CA . GLY A 1 347 ? 5.469 37.281 3.428 1 93.06 347 GLY A CA 1
ATOM 2655 C C . GLY A 1 347 ? 4.211 37.375 4.273 1 93.06 347 GLY A C 1
ATOM 2656 O O . GLY A 1 347 ? 3.104 37.469 3.738 1 93.06 347 GLY A O 1
ATOM 2657 N N . LEU A 1 348 ? 4.438 37.25 5.535 1 94.62 348 LEU A N 1
ATOM 2658 C CA . LEU A 1 348 ? 3.297 37.281 6.441 1 94.62 348 LEU A CA 1
ATOM 2659 C C . LEU A 1 348 ? 3.275 38.594 7.234 1 94.62 348 LEU A C 1
ATOM 2661 O O . LEU A 1 348 ? 4.242 39.375 7.207 1 94.62 348 LEU A O 1
ATOM 2665 N N . ARG A 1 349 ? 2.164 38.875 7.918 1 94.12 349 ARG A N 1
ATOM 2666 C CA . ARG A 1 349 ? 2.016 40.156 8.609 1 94.12 349 ARG A CA 1
ATOM 2667 C C . ARG A 1 349 ? 1.847 39.969 10.109 1 94.12 349 ARG A C 1
ATOM 2669 O O . ARG A 1 349 ? 2.123 40.875 10.898 1 94.12 349 ARG A O 1
ATOM 2676 N N . ARG A 1 350 ? 1.365 38.688 10.469 1 94.44 350 ARG A N 1
ATOM 2677 C CA . ARG A 1 350 ? 1.006 38.5 11.875 1 94.44 350 ARG A CA 1
ATOM 2678 C C . ARG A 1 350 ? 1.489 37.156 12.383 1 94.44 350 ARG A C 1
ATOM 2680 O O . ARG A 1 350 ? 1.66 36.219 11.594 1 94.44 350 ARG A O 1
ATOM 2687 N N . GLN A 1 351 ? 1.66 37.094 13.688 1 94.31 351 GLN A N 1
ATOM 2688 C CA . GLN A 1 351 ? 2.131 35.875 14.344 1 94.31 351 GLN A CA 1
ATOM 2689 C C . GLN A 1 351 ? 1.156 34.719 14.133 1 94.31 351 GLN A C 1
ATOM 2691 O O . GLN A 1 351 ? 1.571 33.562 13.969 1 94.31 351 GLN A O 1
ATOM 2696 N N . VAL A 1 352 ? -0.124 35 14.094 1 93.5 352 VAL A N 1
ATOM 2697 C CA . VAL A 1 352 ? -1.152 34 13.945 1 93.5 352 VAL A CA 1
ATOM 2698 C C . VAL A 1 352 ? -0.996 33.281 12.594 1 93.5 352 VAL A C 1
ATOM 2700 O O . VAL A 1 352 ? -1.101 32.062 12.508 1 93.5 352 VAL A O 1
ATOM 2703 N N . GLU A 1 353 ? -0.714 34.062 11.594 1 94.06 353 GLU A N 1
ATOM 2704 C CA . GLU A 1 353 ? -0.484 33.5 10.258 1 94.06 353 GLU A CA 1
ATOM 2705 C C . GLU A 1 353 ? 0.77 32.625 10.227 1 94.06 353 GLU A C 1
ATOM 2707 O O . GLU A 1 353 ? 0.788 31.594 9.586 1 94.06 353 GLU A O 1
ATOM 2712 N N . LEU A 1 354 ? 1.799 33.125 10.891 1 94.06 354 LEU A N 1
ATOM 2713 C CA . LEU A 1 354 ? 3.053 32.375 10.945 1 94.06 354 LEU A CA 1
ATOM 2714 C C . LEU A 1 354 ? 2.857 31.047 11.633 1 94.06 354 LEU A C 1
ATOM 2716 O O . LEU A 1 354 ? 3.355 30.016 11.156 1 94.06 354 LEU A O 1
ATOM 2720 N N . ALA A 1 355 ? 2.143 31.016 12.734 1 92.19 355 ALA A N 1
ATOM 2721 C CA . ALA A 1 355 ? 1.854 29.781 13.445 1 92.19 355 ALA A CA 1
ATOM 2722 C C . ALA A 1 355 ? 1.099 28.797 12.555 1 92.19 355 ALA A C 1
ATOM 2724 O O . ALA A 1 355 ? 1.423 27.609 12.516 1 92.19 355 ALA A O 1
ATOM 2725 N N . GLY A 1 356 ? 0.11 29.25 11.852 1 89.75 356 GLY A N 1
ATOM 2726 C CA . GLY A 1 356 ? -0.65 28.422 10.93 1 89.75 356 GLY A CA 1
ATOM 2727 C C . GLY A 1 356 ? 0.194 27.844 9.805 1 89.75 356 GLY A C 1
ATOM 2728 O O . GLY A 1 356 ? 0.053 26.672 9.453 1 89.75 356 GLY A O 1
ATOM 2729 N N . LEU A 1 357 ? 1.04 28.656 9.266 1 90.31 357 LEU A N 1
ATOM 2730 C CA . LEU A 1 357 ? 1.917 28.234 8.18 1 90.31 357 LEU A CA 1
ATOM 2731 C C . LEU A 1 357 ? 2.869 27.141 8.633 1 90.31 357 LEU A C 1
ATOM 2733 O O . LEU A 1 357 ? 3.021 26.125 7.953 1 90.31 357 LEU A O 1
ATOM 2737 N N . LEU A 1 358 ? 3.475 27.328 9.797 1 89.81 358 LEU A N 1
ATOM 2738 C CA . LEU A 1 358 ? 4.484 26.406 10.289 1 89.81 358 LEU A CA 1
ATOM 2739 C C . LEU A 1 358 ? 3.842 25.094 10.742 1 89.81 358 LEU A C 1
ATOM 2741 O O . LEU A 1 358 ? 4.445 24.016 10.617 1 89.81 358 LEU A O 1
ATOM 2745 N N . ALA A 1 359 ? 2.66 25.172 11.211 1 84.5 359 ALA A N 1
ATOM 2746 C CA . ALA A 1 359 ? 1.934 23.969 11.617 1 84.5 359 ALA A CA 1
ATOM 2747 C C . ALA A 1 359 ? 1.558 23.125 10.398 1 84.5 359 ALA A C 1
ATOM 2749 O O . ALA A 1 359 ? 1.458 21.906 10.492 1 84.5 359 ALA A O 1
ATOM 2750 N N . GLY A 1 360 ? 1.362 23.766 9.32 1 77.31 360 GLY A N 1
ATOM 2751 C CA . GLY A 1 360 ? 1.023 23.078 8.086 1 77.31 360 GLY A CA 1
ATOM 2752 C C . GLY A 1 360 ? 2.186 22.297 7.496 1 77.31 360 GLY A C 1
ATOM 2753 O O . GLY A 1 360 ? 1.986 21.391 6.684 1 77.31 360 GLY A O 1
ATOM 2754 N N . ALA A 1 361 ? 3.35 22.625 7.844 1 74.19 361 ALA A N 1
ATOM 2755 C CA . ALA A 1 361 ? 4.562 22 7.34 1 74.19 361 ALA A CA 1
ATOM 2756 C C . ALA A 1 361 ? 4.863 20.703 8.102 1 74.19 361 ALA A C 1
ATOM 2758 O O . ALA A 1 361 ? 5.941 20.125 7.949 1 74.19 361 ALA A O 1
ATOM 2759 N N . LYS A 1 362 ? 3.861 19.984 8.594 1 70.06 362 LYS A N 1
ATOM 2760 C CA . LYS A 1 362 ? 4.039 18.828 9.461 1 70.06 362 LYS A CA 1
ATOM 2761 C C . LYS A 1 362 ? 5.059 17.844 8.867 1 70.06 362 LYS A C 1
ATOM 2763 O O . LYS A 1 362 ? 5.066 17.609 7.66 1 70.06 362 LYS A O 1
ATOM 2768 N N . VAL A 1 363 ? 6.066 17.562 9.75 1 62.59 363 VAL A N 1
ATOM 2769 C CA . VAL A 1 363 ? 7.074 16.547 9.461 1 62.59 363 VAL A CA 1
ATOM 2770 C C . VAL A 1 363 ? 6.613 15.188 9.992 1 62.59 363 VAL A C 1
ATOM 2772 O O . VAL A 1 363 ? 6.059 15.102 11.086 1 62.59 363 VAL A O 1
ATOM 2775 N N . PRO A 1 364 ? 6.645 14.195 9.039 1 66.88 364 PRO A N 1
ATOM 2776 C CA . PRO A 1 364 ? 6.316 12.867 9.547 1 66.88 364 PRO A CA 1
ATOM 2777 C C . PRO A 1 364 ? 7.145 12.477 10.773 1 66.88 364 PRO A C 1
ATOM 2779 O O . PRO A 1 364 ? 8.305 12.891 10.891 1 66.88 364 PRO A O 1
ATOM 2782 N N . PRO A 1 365 ? 6.34 11.906 11.805 1 61.88 365 PRO A N 1
ATOM 2783 C CA . PRO A 1 365 ? 7.09 11.508 13 1 61.88 365 PRO A CA 1
ATOM 2784 C C . PRO A 1 365 ? 8.125 10.414 12.711 1 61.88 365 PRO A C 1
ATOM 2786 O O . PRO A 1 365 ? 7.934 9.609 11.797 1 61.88 365 PRO A O 1
ATOM 2789 N N . GLY A 1 366 ? 9.406 10.664 12.82 1 52.31 366 GLY A N 1
ATOM 2790 C CA . GLY A 1 366 ? 10.375 9.586 12.68 1 52.31 366 GLY A CA 1
ATOM 2791 C C . GLY A 1 366 ? 9.953 8.305 13.383 1 52.31 366 GLY A C 1
ATOM 2792 O O . GLY A 1 366 ? 9.039 8.32 14.203 1 52.31 366 GLY A O 1
ATOM 2793 N N . SER A 1 367 ? 9.922 7.062 12.75 1 42.88 367 SER A N 1
ATOM 2794 C CA . SER A 1 367 ? 9.617 5.781 13.375 1 42.88 367 SER A CA 1
ATOM 2795 C C . SER A 1 367 ? 10.148 5.727 14.805 1 42.88 367 SER A C 1
ATOM 2797 O O . SER A 1 367 ? 11.359 5.609 15.016 1 42.88 367 SER A O 1
ATOM 2799 N N . ARG A 1 368 ? 9.75 6.555 15.781 1 36.56 368 ARG A N 1
ATOM 2800 C CA . ARG A 1 368 ? 10.258 6.211 17.109 1 36.56 368 ARG A CA 1
ATOM 2801 C C . ARG A 1 368 ? 9.898 4.773 17.469 1 36.56 368 ARG A C 1
ATOM 2803 O O . ARG A 1 368 ? 8.727 4.391 17.422 1 36.56 368 ARG A O 1
ATOM 2810 N N . THR A 1 369 ? 10.625 3.789 17.031 1 34.69 369 THR A N 1
ATOM 2811 C CA . THR A 1 369 ? 10.57 2.502 17.703 1 34.69 369 THR A CA 1
ATOM 2812 C C . THR A 1 369 ? 10.227 2.688 19.188 1 34.69 369 THR A C 1
ATOM 2814 O O . THR A 1 369 ? 10.992 3.301 19.938 1 34.69 369 THR A O 1
ATOM 2817 N N . GLU A 1 370 ? 9.102 3.225 19.703 1 31.27 370 GLU A N 1
ATOM 2818 C CA . GLU A 1 370 ? 8.914 2.77 21.078 1 31.27 370 GLU A CA 1
ATOM 2819 C C . GLU A 1 370 ? 8.742 1.255 21.141 1 31.27 370 GLU A C 1
ATOM 2821 O O . GLU A 1 370 ? 8.094 0.662 20.281 1 31.27 370 GLU A O 1
ATOM 2826 N N . MET B 1 1 ? 4.621 -41 -6.773 1 49.34 1 MET B N 1
ATOM 2827 C CA . MET B 1 1 ? 5.27 -40.406 -5.617 1 49.34 1 MET B CA 1
ATOM 2828 C C . MET B 1 1 ? 6.016 -39.125 -6.02 1 49.34 1 MET B C 1
ATOM 2830 O O . MET B 1 1 ? 5.836 -38.094 -5.402 1 49.34 1 MET B O 1
ATOM 2834 N N . LYS B 1 2 ? 6.855 -39.281 -7.109 1 62.66 2 LYS B N 1
ATOM 2835 C CA . LYS B 1 2 ? 7.629 -38.156 -7.633 1 62.66 2 LYS B CA 1
ATOM 2836 C C . LYS B 1 2 ? 6.711 -37.062 -8.141 1 62.66 2 LYS B C 1
ATOM 2838 O O . LYS B 1 2 ? 6.945 -35.875 -7.867 1 62.66 2 LYS B O 1
ATOM 2843 N N . ASN B 1 3 ? 5.594 -37.406 -8.688 1 71.88 3 ASN B N 1
ATOM 2844 C CA . ASN B 1 3 ? 4.637 -36.469 -9.25 1 71.88 3 ASN B CA 1
ATOM 2845 C C . ASN B 1 3 ? 3.9 -35.688 -8.164 1 71.88 3 ASN B C 1
ATOM 2847 O O . ASN B 1 3 ? 3.672 -34.5 -8.297 1 71.88 3 ASN B O 1
ATOM 2851 N N . GLU B 1 4 ? 3.777 -36.469 -7.035 1 74.5 4 GLU B N 1
ATOM 2852 C CA . GLU B 1 4 ? 3.086 -35.812 -5.918 1 74.5 4 GLU B CA 1
ATOM 2853 C C . GLU B 1 4 ? 3.982 -34.781 -5.227 1 74.5 4 GLU B C 1
ATOM 2855 O O . GLU B 1 4 ? 3.523 -33.719 -4.84 1 74.5 4 GLU B O 1
ATOM 2860 N N . LEU B 1 5 ? 5.207 -35.219 -5.082 1 76.31 5 LEU B N 1
ATOM 2861 C CA . LEU B 1 5 ? 6.168 -34.312 -4.48 1 76.31 5 LEU B CA 1
ATOM 2862 C C . LEU B 1 5 ? 6.32 -33.031 -5.32 1 76.31 5 LEU B C 1
ATOM 2864 O O . LEU B 1 5 ? 6.305 -31.938 -4.789 1 76.31 5 LEU B O 1
ATOM 2868 N N . HIS B 1 6 ? 6.363 -33.281 -6.613 1 84.12 6 HIS B N 1
ATOM 2869 C CA . HIS B 1 6 ? 6.512 -32.156 -7.523 1 84.12 6 HIS B CA 1
ATOM 2870 C C . HIS B 1 6 ? 5.305 -31.219 -7.449 1 84.12 6 HIS B C 1
ATOM 2872 O O . HIS B 1 6 ? 5.461 -30 -7.387 1 84.12 6 HIS B O 1
ATOM 2878 N N . ALA B 1 7 ? 4.223 -31.859 -7.332 1 80.38 7 ALA B N 1
ATOM 2879 C CA . ALA B 1 7 ? 2.998 -31.062 -7.234 1 80.38 7 ALA B CA 1
ATOM 2880 C C . ALA B 1 7 ? 2.977 -30.25 -5.949 1 80.38 7 ALA B C 1
ATOM 2882 O O . ALA B 1 7 ? 2.588 -29.078 -5.961 1 80.38 7 ALA B O 1
ATOM 2883 N N . HIS B 1 8 ? 3.426 -30.844 -4.926 1 84.75 8 HIS B N 1
ATOM 2884 C CA . HIS B 1 8 ? 3.484 -30.156 -3.633 1 84.75 8 HIS B CA 1
ATOM 2885 C C . HIS B 1 8 ? 4.461 -28.984 -3.67 1 84.75 8 HIS B C 1
ATOM 2887 O O . HIS B 1 8 ? 4.152 -27.906 -3.176 1 84.75 8 HIS B O 1
ATOM 2893 N N . LEU B 1 9 ? 5.582 -29.203 -4.273 1 89.88 9 LEU B N 1
ATOM 2894 C CA . LEU B 1 9 ? 6.605 -28.172 -4.332 1 89.88 9 LEU B CA 1
ATOM 2895 C C . LEU B 1 9 ? 6.148 -27 -5.203 1 89.88 9 LEU B C 1
ATOM 2897 O O . LEU B 1 9 ? 6.43 -25.844 -4.895 1 89.88 9 LEU B O 1
ATOM 2901 N N . ILE B 1 10 ? 5.457 -27.391 -6.223 1 85.94 10 ILE B N 1
ATOM 2902 C CA . ILE B 1 10 ? 4.895 -26.359 -7.094 1 85.94 10 ILE B CA 1
ATOM 2903 C C . ILE B 1 10 ? 3.902 -25.5 -6.309 1 85.94 10 ILE B C 1
ATOM 2905 O O . ILE B 1 10 ? 3.963 -24.266 -6.352 1 85.94 10 ILE B O 1
ATOM 2909 N N . GLU B 1 11 ? 3.113 -26.125 -5.559 1 82.06 11 GLU B N 1
ATOM 2910 C CA . GLU B 1 11 ? 2.139 -25.422 -4.734 1 82.06 11 GLU B CA 1
ATOM 2911 C C . GLU B 1 11 ? 2.828 -24.516 -3.711 1 82.06 11 GLU B C 1
ATOM 2913 O O . GLU B 1 11 ? 2.438 -23.359 -3.529 1 82.06 11 GLU B O 1
ATOM 2918 N N . LEU B 1 12 ? 3.77 -25.031 -3.145 1 87.88 12 LEU B N 1
ATOM 2919 C CA . LEU B 1 12 ? 4.504 -24.281 -2.121 1 87.88 12 LEU B CA 1
ATOM 2920 C C . LEU B 1 12 ? 5.203 -23.078 -2.725 1 87.88 12 LEU B C 1
ATOM 2922 O O . LEU B 1 12 ? 5.227 -22 -2.121 1 87.88 12 LEU B O 1
ATOM 2926 N N . ALA B 1 13 ? 5.738 -23.266 -3.914 1 89.81 13 ALA B N 1
ATOM 2927 C CA . ALA B 1 13 ? 6.43 -22.172 -4.594 1 89.81 13 ALA B CA 1
ATOM 2928 C C . ALA B 1 13 ? 5.469 -21.016 -4.898 1 89.81 13 ALA B C 1
ATOM 2930 O O . ALA B 1 13 ? 5.785 -19.844 -4.645 1 89.81 13 ALA B O 1
ATOM 2931 N N . TYR B 1 14 ? 4.344 -21.359 -5.367 1 84.12 14 TYR B N 1
ATOM 2932 C CA . TYR B 1 14 ? 3.383 -20.312 -5.715 1 84.12 14 TYR B CA 1
ATOM 2933 C C . TYR B 1 14 ? 2.807 -19.672 -4.465 1 84.12 14 TYR B C 1
ATOM 2935 O O . TYR B 1 14 ? 2.496 -18.469 -4.465 1 84.12 14 TYR B O 1
ATOM 2943 N N . GLU B 1 15 ? 2.65 -20.422 -3.428 1 82.12 15 GLU B N 1
ATOM 2944 C CA . GLU B 1 15 ? 2.248 -19.828 -2.158 1 82.12 15 GLU B CA 1
ATOM 2945 C C . GLU B 1 15 ? 3.293 -18.828 -1.659 1 82.12 15 GLU B C 1
ATOM 2947 O O . GLU B 1 15 ? 2.949 -17.75 -1.178 1 82.12 15 GLU B O 1
ATOM 2952 N N . ALA B 1 16 ? 4.531 -19.172 -1.811 1 87.06 16 ALA B N 1
ATOM 2953 C CA . ALA B 1 16 ? 5.629 -18.312 -1.371 1 87.06 16 ALA B CA 1
ATOM 2954 C C . ALA B 1 16 ? 5.664 -17.016 -2.17 1 87.06 16 ALA B C 1
ATOM 2956 O O . ALA B 1 16 ? 6.184 -16 -1.695 1 87.06 16 ALA B O 1
ATOM 2957 N N . ALA B 1 17 ? 5.102 -17.094 -3.408 1 84.5 17 ALA B N 1
ATOM 2958 C CA . ALA B 1 17 ? 5.051 -15.898 -4.25 1 84.5 17 ALA B CA 1
ATOM 2959 C C . ALA B 1 17 ? 4.27 -14.773 -3.566 1 84.5 17 ALA B C 1
ATOM 2961 O O . ALA B 1 17 ? 4.59 -13.594 -3.729 1 84.5 17 ALA B O 1
ATOM 2962 N N . VAL B 1 18 ? 3.328 -15.156 -2.725 1 78 18 VAL B N 1
ATOM 2963 C CA . VAL B 1 18 ? 2.469 -14.148 -2.107 1 78 18 VAL B CA 1
ATOM 2964 C C . VAL B 1 18 ? 2.797 -14.023 -0.622 1 78 18 VAL B C 1
ATOM 2966 O O . VAL B 1 18 ? 2.463 -13.023 0.015 1 78 18 VAL B O 1
ATOM 2969 N N . VAL B 1 19 ? 3.502 -15.047 -0.082 1 78.62 19 VAL B N 1
ATOM 2970 C CA . VAL B 1 19 ? 3.963 -15.039 1.303 1 78.62 19 VAL B CA 1
ATOM 2971 C C . VAL B 1 19 ? 5.477 -15.227 1.346 1 78.62 19 VAL B C 1
ATOM 2973 O O . VAL B 1 19 ? 5.961 -16.359 1.506 1 78.62 19 VAL B O 1
ATOM 2976 N N . PRO B 1 20 ? 6.152 -14.156 1.343 1 77.69 20 PRO B N 1
ATOM 2977 C CA . PRO B 1 20 ? 7.605 -14.234 1.177 1 77.69 20 PRO B CA 1
ATOM 2978 C C . PRO B 1 20 ? 8.281 -15.047 2.277 1 77.69 20 PRO B C 1
ATOM 2980 O O . PRO B 1 20 ? 9.344 -15.625 2.053 1 77.69 20 PRO B O 1
ATOM 2983 N N . GLU B 1 21 ? 7.684 -15.141 3.402 1 81.81 21 GLU B N 1
ATOM 2984 C CA . GLU B 1 21 ? 8.266 -15.852 4.539 1 81.81 21 GLU B CA 1
ATOM 2985 C C . GLU B 1 21 ? 8.352 -17.344 4.266 1 81.81 21 GLU B C 1
ATOM 2987 O O . GLU B 1 21 ? 9.047 -18.078 4.98 1 81.81 21 GLU B O 1
ATOM 2992 N N . LEU B 1 22 ? 7.738 -17.812 3.227 1 88.56 22 LEU B N 1
ATOM 2993 C CA . LEU B 1 22 ? 7.707 -19.25 2.93 1 88.56 22 LEU B CA 1
ATOM 2994 C C . LEU B 1 22 ? 8.867 -19.641 2.018 1 88.56 22 LEU B C 1
ATOM 2996 O O . LEU B 1 22 ? 9.125 -20.828 1.812 1 88.56 22 LEU B O 1
ATOM 3000 N N . TRP B 1 23 ? 9.602 -18.656 1.521 1 92 23 TRP B N 1
ATOM 3001 C CA . TRP B 1 23 ? 10.641 -18.953 0.539 1 92 23 TRP B CA 1
ATOM 3002 C C . TRP B 1 23 ? 11.727 -19.844 1.139 1 92 23 TRP B C 1
ATOM 3004 O O . TRP B 1 23 ? 12.172 -20.797 0.504 1 92 23 TRP B O 1
ATOM 3014 N N . PRO B 1 24 ? 12.156 -19.578 2.436 1 94.12 24 PRO B N 1
ATOM 3015 C CA . PRO B 1 24 ? 13.156 -20.484 3 1 94.12 24 PRO B CA 1
ATOM 3016 C C . PRO B 1 24 ? 12.688 -21.938 3.01 1 94.12 24 PRO B C 1
ATOM 3018 O O . PRO B 1 24 ? 13.477 -22.844 2.723 1 94.12 24 PRO B O 1
ATOM 3021 N N . LYS B 1 25 ? 11.477 -22.125 3.258 1 94.44 25 LYS B N 1
ATOM 3022 C CA . LYS B 1 25 ? 10.914 -23.484 3.262 1 94.44 25 LYS B CA 1
ATOM 3023 C C . LYS B 1 25 ? 10.891 -24.062 1.854 1 94.44 25 LYS B C 1
ATOM 3025 O O . LYS B 1 25 ? 11.219 -25.234 1.661 1 94.44 25 LYS B O 1
ATOM 3030 N N . VAL B 1 26 ? 10.5 -23.281 0.869 1 94.69 26 VAL B N 1
ATOM 3031 C CA . VAL B 1 26 ? 10.5 -23.719 -0.524 1 94.69 26 VAL B CA 1
ATOM 3032 C C . VAL B 1 26 ? 11.914 -24.141 -0.937 1 94.69 26 VAL B C 1
ATOM 3034 O O . VAL B 1 26 ? 12.109 -25.234 -1.477 1 94.69 26 VAL B O 1
ATOM 3037 N N . LEU B 1 27 ? 12.859 -23.281 -0.606 1 96.31 27 LEU B N 1
ATOM 3038 C CA . LEU B 1 27 ? 14.242 -23.531 -0.99 1 96.31 27 LEU B CA 1
ATOM 3039 C C . LEU B 1 27 ? 14.766 -24.797 -0.318 1 96.31 27 LEU B C 1
ATOM 3041 O O . LEU B 1 27 ? 15.477 -25.594 -0.944 1 96.31 27 LEU B O 1
ATOM 3045 N N . HIS B 1 28 ? 14.406 -24.984 0.911 1 96.5 28 HIS B N 1
ATOM 3046 C CA . HIS B 1 28 ? 14.828 -26.172 1.645 1 96.5 28 HIS B CA 1
ATOM 3047 C C . HIS B 1 28 ? 14.297 -27.438 0.991 1 96.5 28 HIS B C 1
ATOM 3049 O O . HIS B 1 28 ? 15.047 -28.391 0.749 1 96.5 28 HIS B O 1
ATOM 3055 N N . GLN B 1 29 ? 13.062 -27.453 0.658 1 96 29 GLN B N 1
ATOM 3056 C CA . GLN B 1 29 ? 12.43 -28.641 0.109 1 96 29 GLN B CA 1
ATOM 3057 C C . GLN B 1 29 ? 12.914 -28.922 -1.312 1 96 29 GLN B C 1
ATOM 3059 O O . GLN B 1 29 ? 13.125 -30.078 -1.689 1 96 29 GLN B O 1
ATOM 3064 N N . VAL B 1 30 ? 13.102 -27.906 -2.09 1 95.62 30 VAL B N 1
ATOM 3065 C CA . VAL B 1 30 ? 13.648 -28.078 -3.432 1 95.62 30 VAL B CA 1
ATOM 3066 C C . VAL B 1 30 ? 15.07 -28.609 -3.342 1 95.62 30 VAL B C 1
ATOM 3068 O O . VAL B 1 30 ? 15.477 -29.453 -4.16 1 95.62 30 VAL B O 1
ATOM 3071 N N . GLY B 1 31 ? 15.828 -28.156 -2.367 1 95.94 31 GLY B N 1
ATOM 3072 C CA . GLY B 1 31 ? 17.203 -28.594 -2.168 1 95.94 31 GLY B CA 1
ATOM 3073 C C . GLY B 1 31 ? 17.312 -30.094 -1.902 1 95.94 31 GLY B C 1
ATOM 3074 O O . GLY B 1 31 ? 18.312 -30.719 -2.248 1 95.94 31 GLY B O 1
ATOM 3075 N N . ASN B 1 32 ? 16.281 -30.656 -1.335 1 94.62 32 ASN B N 1
ATOM 3076 C CA . ASN B 1 32 ? 16.266 -32.094 -1.039 1 94.62 32 ASN B CA 1
ATOM 3077 C C . ASN B 1 32 ? 16.344 -32.938 -2.312 1 94.62 32 ASN B C 1
ATOM 3079 O O . ASN B 1 32 ? 16.875 -34.031 -2.299 1 94.62 32 ASN B O 1
ATOM 3083 N N . ILE B 1 33 ? 15.867 -32.406 -3.342 1 94.38 33 ILE B N 1
ATOM 3084 C CA . ILE B 1 33 ? 15.891 -33.094 -4.625 1 94.38 33 ILE B CA 1
ATOM 3085 C C . ILE B 1 33 ? 17.328 -33.406 -5.02 1 94.38 33 ILE B C 1
ATOM 3087 O O . ILE B 1 33 ? 17.625 -34.469 -5.574 1 94.38 33 ILE B O 1
ATOM 3091 N N . ALA B 1 34 ? 18.266 -32.531 -4.676 1 95.12 34 ALA B N 1
ATOM 3092 C CA . ALA B 1 34 ? 19.672 -32.656 -5.074 1 95.12 34 ALA B CA 1
ATOM 3093 C C . ALA B 1 34 ? 20.531 -33.062 -3.891 1 95.12 34 ALA B C 1
ATOM 3095 O O . ALA B 1 34 ? 21.766 -32.969 -3.947 1 95.12 34 ALA B O 1
ATOM 3096 N N . SER B 1 35 ? 19.891 -33.469 -2.836 1 95.56 35 SER B N 1
ATOM 3097 C CA . SER B 1 35 ? 20.641 -33.75 -1.617 1 95.56 35 SER B CA 1
ATOM 3098 C C . SER B 1 35 ? 21.609 -32.625 -1.272 1 95.56 35 SER B C 1
ATOM 3100 O O . SER B 1 35 ? 22.781 -32.875 -0.973 1 95.56 35 SER B O 1
ATOM 3102 N N . ALA B 1 36 ? 21.172 -31.453 -1.435 1 96.44 36 ALA B N 1
ATOM 3103 C CA . ALA B 1 36 ? 21.969 -30.266 -1.168 1 96.44 36 ALA B CA 1
ATOM 3104 C C . ALA B 1 36 ? 21.969 -29.922 0.319 1 96.44 36 ALA B C 1
ATOM 3106 O O . ALA B 1 36 ? 21.078 -30.344 1.057 1 96.44 36 ALA B O 1
ATOM 3107 N N . ARG B 1 37 ? 22.953 -29.266 0.764 1 96.12 37 ARG B N 1
ATOM 3108 C CA . ARG B 1 37 ? 22.891 -28.656 2.09 1 96.12 37 ARG B CA 1
ATOM 3109 C C . ARG B 1 37 ? 21.828 -27.578 2.154 1 96.12 37 ARG B C 1
ATOM 3111 O O . ARG B 1 37 ? 21.094 -27.484 3.146 1 96.12 37 ARG B O 1
ATOM 3118 N N . GLY B 1 38 ? 21.812 -26.812 1.019 1 96.75 38 GLY B N 1
ATOM 3119 C CA . GLY B 1 38 ? 20.812 -25.766 0.936 1 96.75 38 GLY B CA 1
ATOM 3120 C C . GLY B 1 38 ? 20.797 -25.062 -0.405 1 96.75 38 GLY B C 1
ATOM 3121 O O . GLY B 1 38 ? 21.625 -25.344 -1.274 1 96.75 38 GLY B O 1
ATOM 3122 N N . ILE B 1 39 ? 19.781 -24.219 -0.563 1 97.12 39 ILE B N 1
ATOM 3123 C CA . ILE B 1 39 ? 19.641 -23.375 -1.749 1 97.12 39 ILE B CA 1
ATOM 3124 C C . ILE B 1 39 ? 19.562 -21.906 -1.339 1 97.12 39 ILE B C 1
ATOM 3126 O O . ILE B 1 39 ? 18.984 -21.578 -0.301 1 97.12 39 ILE B O 1
ATOM 3130 N N . VAL B 1 40 ? 20.172 -21.094 -2.125 1 95.56 40 VAL B N 1
ATOM 3131 C CA . VAL B 1 40 ? 20.078 -19.641 -1.977 1 95.56 40 VAL B CA 1
ATOM 3132 C C . VAL B 1 40 ? 19.469 -19.031 -3.238 1 95.56 40 VAL B C 1
ATOM 3134 O O . VAL B 1 40 ? 19.812 -19.438 -4.355 1 95.56 40 VAL B O 1
ATOM 3137 N N . LEU B 1 41 ? 18.484 -18.234 -3.041 1 94.19 41 LEU B N 1
ATOM 3138 C CA . LEU B 1 41 ? 17.969 -17.359 -4.09 1 94.19 41 LEU B CA 1
ATOM 3139 C C . LEU B 1 41 ? 18.5 -15.938 -3.922 1 94.19 41 LEU B C 1
ATOM 3141 O O . LEU B 1 41 ? 18.297 -15.328 -2.869 1 94.19 41 LEU B O 1
ATOM 3145 N N . LEU B 1 42 ? 19.219 -15.422 -4.926 1 91.75 42 LEU B N 1
ATOM 3146 C CA . LEU B 1 42 ? 19.859 -14.125 -4.746 1 91.75 42 LEU B CA 1
ATOM 3147 C C . LEU B 1 42 ? 19.859 -13.336 -6.051 1 91.75 42 LEU B C 1
ATOM 3149 O O . LEU B 1 42 ? 19.641 -13.906 -7.125 1 91.75 42 LEU B O 1
ATOM 3153 N N . THR B 1 43 ? 20.062 -12.062 -5.98 1 88.44 43 THR B N 1
ATOM 3154 C CA . THR B 1 43 ? 20.188 -11.211 -7.156 1 88.44 43 THR B CA 1
ATOM 3155 C C . THR B 1 43 ? 21.578 -11.336 -7.777 1 88.44 43 THR B C 1
ATOM 3157 O O . THR B 1 43 ? 22.578 -11.469 -7.062 1 88.44 43 THR B O 1
ATOM 3160 N N . ALA B 1 44 ? 21.656 -11.18 -9.039 1 89.44 44 ALA B N 1
ATOM 3161 C CA . ALA B 1 44 ? 22.922 -11.289 -9.758 1 89.44 44 ALA B CA 1
ATOM 3162 C C . ALA B 1 44 ? 23.734 -10.008 -9.617 1 89.44 44 ALA B C 1
ATOM 3164 O O . ALA B 1 44 ? 24.969 -10.031 -9.766 1 89.44 44 ALA B O 1
ATOM 3165 N N . ASP B 1 45 ? 23.094 -8.938 -9.336 1 81.31 45 ASP B N 1
ATOM 3166 C CA . ASP B 1 45 ? 23.781 -7.652 -9.242 1 81.31 45 ASP B CA 1
ATOM 3167 C C . ASP B 1 45 ? 24.703 -7.613 -8.031 1 81.31 45 ASP B C 1
ATOM 3169 O O . ASP B 1 45 ? 24.25 -7.676 -6.891 1 81.31 45 ASP B O 1
ATOM 3173 N N . PRO B 1 46 ? 26 -7.473 -8.305 1 76.81 46 PRO B N 1
ATOM 3174 C CA . PRO B 1 46 ? 26.953 -7.48 -7.184 1 76.81 46 PRO B CA 1
ATOM 3175 C C . PRO B 1 46 ? 26.844 -6.23 -6.312 1 76.81 46 PRO B C 1
ATOM 3177 O O . PRO B 1 46 ? 27.359 -6.207 -5.191 1 76.81 46 PRO B O 1
ATOM 3180 N N . HIS B 1 47 ? 26.219 -5.195 -6.801 1 73.5 47 HIS B N 1
ATOM 3181 C CA . HIS B 1 47 ? 26.141 -3.945 -6.055 1 73.5 47 HIS B CA 1
ATOM 3182 C C . HIS B 1 47 ? 24.844 -3.871 -5.246 1 73.5 47 HIS B C 1
ATOM 3184 O O . HIS B 1 47 ? 24.672 -2.959 -4.438 1 73.5 47 HIS B O 1
ATOM 3190 N N . ASP B 1 48 ? 24 -4.809 -5.453 1 75.94 48 ASP B N 1
ATOM 3191 C CA . ASP B 1 48 ? 22.734 -4.895 -4.734 1 75.94 48 ASP B CA 1
ATOM 3192 C C . ASP B 1 48 ? 22.359 -6.348 -4.441 1 75.94 48 ASP B C 1
ATOM 3194 O O . ASP B 1 48 ? 21.375 -6.859 -4.961 1 75.94 48 ASP B O 1
ATOM 3198 N N . VAL B 1 49 ? 23.219 -6.824 -3.492 1 79.81 49 VAL B N 1
ATOM 3199 C CA . VAL B 1 49 ? 23.031 -8.242 -3.188 1 79.81 49 VAL B CA 1
ATOM 3200 C C . VAL B 1 49 ? 21.875 -8.406 -2.203 1 79.81 49 VAL B C 1
ATOM 3202 O O . VAL B 1 49 ? 21.953 -7.949 -1.061 1 79.81 49 VAL B O 1
ATOM 3205 N N . ARG B 1 50 ? 20.844 -8.969 -2.645 1 84 50 ARG B N 1
ATOM 3206 C CA . ARG B 1 50 ? 19.719 -9.414 -1.841 1 84 50 ARG B CA 1
ATOM 3207 C C . ARG B 1 50 ? 19.531 -10.922 -1.957 1 84 50 ARG B C 1
ATOM 3209 O O . ARG B 1 50 ? 19.797 -11.508 -3.008 1 84 50 ARG B O 1
ATOM 3216 N N . TRP B 1 51 ? 19.125 -11.508 -0.832 1 89.31 51 TRP B N 1
ATOM 3217 C CA . TRP B 1 51 ? 19.062 -12.961 -0.894 1 89.31 51 TRP B CA 1
ATOM 3218 C C . TRP B 1 51 ? 18.094 -13.516 0.142 1 89.31 51 TRP B C 1
ATOM 3220 O O . TRP B 1 51 ? 17.719 -12.812 1.089 1 89.31 51 TRP B O 1
ATOM 3230 N N . VAL B 1 52 ? 17.641 -14.695 -0.142 1 91.44 52 VAL B N 1
ATOM 3231 C CA . VAL B 1 52 ? 16.938 -15.57 0.789 1 91.44 52 VAL B CA 1
ATOM 3232 C C . VAL B 1 52 ? 17.5 -16.984 0.701 1 91.44 52 VAL B C 1
ATOM 3234 O O . VAL B 1 52 ? 17.844 -17.453 -0.387 1 91.44 52 VAL B O 1
ATOM 3237 N N . ALA B 1 53 ? 17.688 -17.578 1.88 1 94.62 53 ALA B N 1
ATOM 3238 C CA . ALA B 1 53 ? 18.328 -18.891 1.902 1 94.62 53 ALA B CA 1
ATOM 3239 C C . ALA B 1 53 ? 17.484 -19.906 2.672 1 94.62 53 ALA B C 1
ATOM 3241 O O . ALA B 1 53 ? 16.703 -19.531 3.541 1 94.62 53 ALA B O 1
ATOM 3242 N N . SER B 1 54 ? 17.672 -21.141 2.25 1 96 54 SER B N 1
ATOM 3243 C CA . SER B 1 54 ? 17.172 -22.188 3.129 1 96 54 SER B CA 1
ATOM 3244 C C . SER B 1 54 ? 17.859 -22.156 4.488 1 96 54 SER B C 1
ATOM 3246 O O . SER B 1 54 ? 18.969 -21.641 4.609 1 96 54 SER B O 1
ATOM 3248 N N . PRO B 1 55 ? 17.234 -22.688 5.508 1 95.06 55 PRO B N 1
ATOM 3249 C CA . PRO B 1 55 ? 17.75 -22.547 6.871 1 95.06 55 PRO B CA 1
ATOM 3250 C C . PRO B 1 55 ? 19.141 -23.156 7.031 1 95.06 55 PRO B C 1
ATOM 3252 O O . PRO B 1 55 ? 20 -22.562 7.699 1 95.06 55 PRO B O 1
ATOM 3255 N N . ASP B 1 56 ? 19.422 -24.172 6.371 1 94.44 56 ASP B N 1
ATOM 3256 C CA . ASP B 1 56 ? 20.641 -24.953 6.609 1 94.44 56 ASP B CA 1
ATOM 3257 C C . ASP B 1 56 ? 21.859 -24.25 6.039 1 94.44 56 ASP B C 1
ATOM 3259 O O . ASP B 1 56 ? 23 -24.594 6.371 1 94.44 56 ASP B O 1
ATOM 3263 N N . ILE B 1 57 ? 21.672 -23.297 5.23 1 96 57 ILE B N 1
ATOM 3264 C CA . ILE B 1 57 ? 22.812 -22.625 4.641 1 96 57 ILE B CA 1
ATOM 3265 C C . ILE B 1 57 ? 22.75 -21.141 4.938 1 96 57 ILE B C 1
ATOM 3267 O O . ILE B 1 57 ? 23.531 -20.344 4.383 1 96 57 ILE B O 1
ATOM 3271 N N . HIS B 1 58 ? 21.828 -20.75 5.734 1 95.31 58 HIS B N 1
ATOM 3272 C CA . HIS B 1 58 ? 21.594 -19.344 6.031 1 95.31 58 HIS B CA 1
ATOM 3273 C C . HIS B 1 58 ? 22.844 -18.672 6.586 1 95.31 58 HIS B C 1
ATOM 3275 O O . HIS B 1 58 ? 23.25 -17.625 6.105 1 95.31 58 HIS B O 1
ATOM 3281 N N . ASP B 1 59 ? 23.469 -19.297 7.551 1 94.62 59 ASP B N 1
ATOM 3282 C CA . ASP B 1 59 ? 24.641 -18.703 8.188 1 94.62 59 ASP B CA 1
ATOM 3283 C C . ASP B 1 59 ? 25.812 -18.625 7.203 1 94.62 59 ASP B C 1
ATOM 3285 O O . ASP B 1 59 ? 26.594 -17.672 7.246 1 94.62 59 ASP B O 1
ATOM 3289 N N . ASP B 1 60 ? 25.938 -19.578 6.418 1 95.31 60 ASP B N 1
ATOM 3290 C CA . ASP B 1 60 ? 26.969 -19.531 5.383 1 95.31 60 ASP B CA 1
ATOM 3291 C C . ASP B 1 60 ? 26.766 -18.344 4.453 1 95.31 60 ASP B C 1
ATOM 3293 O O . ASP B 1 60 ? 27.734 -17.672 4.07 1 95.31 60 ASP B O 1
ATOM 3297 N N . MET B 1 61 ? 25.516 -18.078 4.105 1 93.31 61 MET B N 1
ATOM 3298 C CA . MET B 1 61 ? 25.219 -16.984 3.186 1 93.31 61 MET B CA 1
ATOM 3299 C C . MET B 1 61 ? 25.484 -15.641 3.85 1 93.31 61 MET B C 1
ATOM 3301 O O . MET B 1 61 ? 25.953 -14.703 3.201 1 93.31 61 MET B O 1
ATOM 3305 N N . VAL B 1 62 ? 25.203 -15.562 5.105 1 92.88 62 VAL B N 1
ATOM 3306 C CA . VAL B 1 62 ? 25.516 -14.344 5.848 1 92.88 62 VAL B CA 1
ATOM 3307 C C . VAL B 1 62 ? 27.016 -14.062 5.754 1 92.88 62 VAL B C 1
ATOM 3309 O O . VAL B 1 62 ? 27.422 -12.953 5.387 1 92.88 62 VAL B O 1
ATOM 3312 N N . ALA B 1 63 ? 27.797 -15.062 6.059 1 94.38 63 ALA B N 1
ATOM 3313 C CA . ALA B 1 63 ? 29.25 -14.93 5.988 1 94.38 63 ALA B CA 1
ATOM 3314 C C . ALA B 1 63 ? 29.703 -14.609 4.57 1 94.38 63 ALA B C 1
ATOM 3316 O O . ALA B 1 63 ? 30.641 -13.836 4.375 1 94.38 63 ALA B O 1
ATOM 3317 N N . TYR B 1 64 ? 29.047 -15.164 3.637 1 93.44 64 TYR B N 1
ATOM 3318 C CA . TYR B 1 64 ? 29.359 -14.961 2.229 1 93.44 64 TYR B CA 1
ATOM 3319 C C . TYR B 1 64 ? 29.203 -13.5 1.837 1 93.44 64 TYR B C 1
ATOM 3321 O O . TYR B 1 64 ? 30.078 -12.922 1.187 1 93.44 64 TYR B O 1
ATOM 3329 N N . VAL B 1 65 ? 28.094 -12.875 2.229 1 89.12 65 VAL B N 1
ATOM 3330 C CA . VAL B 1 65 ? 27.781 -11.5 1.866 1 89.12 65 VAL B CA 1
ATOM 3331 C C . VAL B 1 65 ? 28.641 -10.539 2.676 1 89.12 65 VAL B C 1
ATOM 3333 O O . VAL B 1 65 ? 29.203 -9.586 2.129 1 89.12 65 VAL B O 1
ATOM 3336 N N . GLU B 1 66 ? 28.828 -10.852 3.932 1 89.12 66 GLU B N 1
ATOM 3337 C CA . GLU B 1 66 ? 29.625 -9.992 4.797 1 89.12 66 GLU B CA 1
ATOM 3338 C C . GLU B 1 66 ? 31.094 -9.953 4.344 1 89.12 66 GLU B C 1
ATOM 3340 O O . GLU B 1 66 ? 31.734 -8.906 4.406 1 89.12 66 GLU B O 1
ATOM 3345 N N . GLY B 1 67 ? 31.531 -11.055 3.959 1 91.38 67 GLY B N 1
ATOM 3346 C CA . GLY B 1 67 ? 32.906 -11.156 3.504 1 91.38 67 GLY B CA 1
ATOM 3347 C C . GLY B 1 67 ? 33.094 -10.688 2.074 1 91.38 67 GLY B C 1
ATOM 3348 O O . GLY B 1 67 ? 34.219 -10.711 1.547 1 91.38 67 GLY B O 1
ATOM 3349 N N . ARG B 1 68 ? 32.031 -10.344 1.354 1 91.19 68 ARG B N 1
ATOM 3350 C CA . ARG B 1 68 ? 32.031 -9.844 -0.015 1 91.19 68 ARG B CA 1
ATOM 3351 C C . ARG B 1 68 ? 32.594 -10.867 -0.988 1 91.19 68 ARG B C 1
ATOM 3353 O O . ARG B 1 68 ? 33.344 -10.523 -1.891 1 91.19 68 ARG B O 1
ATOM 3360 N N . TRP B 1 69 ? 32.312 -12.062 -0.752 1 92.25 69 TRP B N 1
ATOM 3361 C CA . TRP B 1 69 ? 32.812 -13.133 -1.607 1 92.25 69 TRP B CA 1
ATOM 3362 C C . TRP B 1 69 ? 32.156 -13.094 -2.979 1 92.25 69 TRP B C 1
ATOM 3364 O O . TRP B 1 69 ? 32.688 -13.609 -3.959 1 92.25 69 TRP B O 1
ATOM 3374 N N . HIS B 1 70 ? 30.969 -12.469 -3.037 1 88.56 70 HIS B N 1
ATOM 3375 C CA . HIS B 1 70 ? 30.234 -12.344 -4.293 1 88.56 70 HIS B CA 1
ATOM 3376 C C . HIS B 1 70 ? 31.031 -11.531 -5.312 1 88.56 70 HIS B C 1
ATOM 3378 O O . HIS B 1 70 ? 30.797 -11.641 -6.52 1 88.56 70 HIS B O 1
ATOM 3384 N N . GLU B 1 71 ? 31.953 -10.773 -4.832 1 88.06 71 GLU B N 1
ATOM 3385 C CA . GLU B 1 71 ? 32.781 -9.977 -5.727 1 88.06 71 GLU B CA 1
ATOM 3386 C C . GLU B 1 71 ? 33.844 -10.836 -6.414 1 88.06 71 GLU B C 1
ATOM 3388 O O . GLU B 1 71 ? 34.438 -10.422 -7.422 1 88.06 71 GLU B O 1
ATOM 3393 N N . ARG B 1 72 ? 34.094 -11.984 -5.926 1 86.5 72 ARG B N 1
ATOM 3394 C CA . ARG B 1 72 ? 35.125 -12.883 -6.441 1 86.5 72 ARG B CA 1
ATOM 3395 C C . ARG B 1 72 ? 34.5 -14.148 -7.012 1 86.5 72 ARG B C 1
ATOM 3397 O O . ARG B 1 72 ? 35.156 -15.195 -7.09 1 86.5 72 ARG B O 1
ATOM 3404 N N . ASN B 1 73 ? 33.281 -14.047 -7.344 1 87 73 ASN B N 1
ATOM 3405 C CA . ASN B 1 73 ? 32.531 -15.203 -7.812 1 87 73 ASN B CA 1
ATOM 3406 C C . ASN B 1 73 ? 32.812 -15.492 -9.281 1 87 73 ASN B C 1
ATOM 3408 O O . ASN B 1 73 ? 32.312 -14.781 -10.164 1 87 73 ASN B O 1
ATOM 3412 N N . GLY B 1 74 ? 33.531 -16.578 -9.531 1 86.81 74 GLY B N 1
ATOM 3413 C CA . GLY B 1 74 ? 33.812 -16.969 -10.906 1 86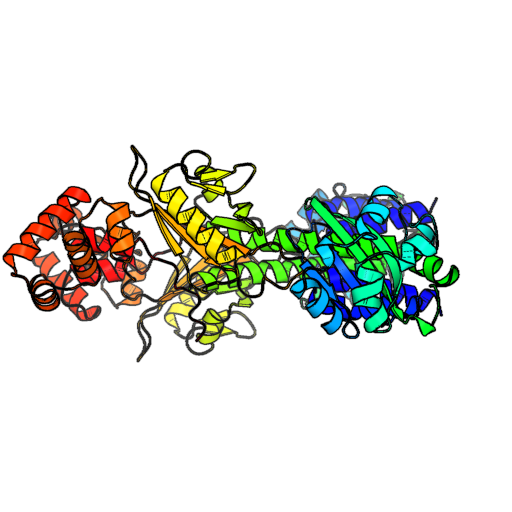.81 74 GLY B CA 1
ATOM 3414 C C . GLY B 1 74 ? 32.719 -17.797 -11.539 1 86.81 74 GLY B C 1
ATOM 3415 O O . GLY B 1 74 ? 32.656 -17.938 -12.758 1 86.81 74 GLY B O 1
ATOM 3416 N N . ARG B 1 75 ? 31.828 -18.297 -10.727 1 89.5 75 ARG B N 1
ATOM 3417 C CA . ARG B 1 75 ? 30.734 -19.156 -11.188 1 89.5 75 ARG B CA 1
ATOM 3418 C C . ARG B 1 75 ? 29.656 -18.328 -11.883 1 89.5 75 ARG B C 1
ATOM 3420 O O . ARG B 1 75 ? 29.156 -18.719 -12.938 1 89.5 75 ARG B O 1
ATOM 3427 N N . LEU B 1 76 ? 29.375 -17.188 -11.367 1 91.25 76 LEU B N 1
ATOM 3428 C CA . LEU B 1 76 ? 28.203 -16.406 -11.766 1 91.25 76 LEU B CA 1
ATOM 3429 C C . LEU B 1 76 ? 28.359 -15.883 -13.195 1 91.25 76 LEU B C 1
ATOM 3431 O O . LEU B 1 76 ? 27.469 -16.078 -14.031 1 91.25 76 LEU B O 1
ATOM 3435 N N . PRO B 1 77 ? 29.5 -15.328 -13.531 1 91.25 77 PRO B N 1
ATOM 3436 C CA . PRO B 1 77 ? 29.641 -14.859 -14.914 1 91.25 77 PRO B CA 1
ATOM 3437 C C . PRO B 1 77 ? 29.516 -15.992 -15.93 1 91.25 77 PRO B C 1
ATOM 3439 O O . PRO B 1 77 ? 28.969 -15.789 -17.016 1 91.25 77 PRO B O 1
ATOM 3442 N N . ARG B 1 78 ? 29.953 -17.125 -15.633 1 93.12 78 ARG B N 1
ATOM 3443 C CA . ARG B 1 78 ? 29.891 -18.281 -16.531 1 93.12 78 ARG B CA 1
ATOM 3444 C C . ARG B 1 78 ? 28.453 -18.781 -16.672 1 93.12 78 ARG B C 1
ATOM 3446 O O . ARG B 1 78 ? 28.016 -19.141 -17.766 1 93.12 78 ARG B O 1
ATOM 3453 N N . LEU B 1 79 ? 27.812 -18.797 -15.562 1 93.69 79 LEU B N 1
ATOM 3454 C CA . LEU B 1 79 ? 26.406 -19.188 -15.578 1 93.69 79 LEU B CA 1
ATOM 3455 C C . LEU B 1 79 ? 25.594 -18.234 -16.453 1 93.69 79 LEU B C 1
ATOM 3457 O O . LEU B 1 79 ? 24.781 -18.688 -17.281 1 93.69 79 LEU B O 1
ATOM 3461 N N . LEU B 1 80 ? 25.75 -16.953 -16.328 1 93.25 80 LEU B N 1
ATOM 3462 C CA . LEU B 1 80 ? 25.031 -15.945 -17.094 1 93.25 80 LEU B CA 1
ATOM 3463 C C . LEU B 1 80 ? 25.391 -16.031 -18.578 1 93.25 80 LEU B C 1
ATOM 3465 O O . LEU B 1 80 ? 24.516 -15.93 -19.438 1 93.25 80 LEU B O 1
ATOM 3469 N N . ALA B 1 81 ? 26.641 -16.312 -18.828 1 92.56 81 ALA B N 1
ATOM 3470 C CA . ALA B 1 81 ? 27.109 -16.391 -20.203 1 92.56 81 ALA B CA 1
ATOM 3471 C C . ALA B 1 81 ? 26.516 -17.609 -20.906 1 92.56 81 ALA B C 1
ATOM 3473 O O . ALA B 1 81 ? 26.281 -17.578 -22.109 1 92.56 81 ALA B O 1
ATOM 3474 N N . ALA B 1 82 ? 26.25 -18.625 -20.109 1 92.62 82 ALA B N 1
ATOM 3475 C CA . ALA B 1 82 ? 25.703 -19.859 -20.688 1 92.62 82 ALA B CA 1
ATOM 3476 C C . ALA B 1 82 ? 24.281 -19.625 -21.219 1 92.62 82 ALA B C 1
ATOM 3478 O O . ALA B 1 82 ? 23.828 -20.328 -22.109 1 92.62 82 ALA B O 1
ATOM 3479 N N . ASN B 1 83 ? 23.531 -18.656 -20.609 1 90.94 83 ASN B N 1
ATOM 3480 C CA . ASN B 1 83 ? 22.172 -18.328 -21.016 1 90.94 83 ASN B CA 1
ATOM 3481 C C . ASN B 1 83 ? 21.328 -19.578 -21.203 1 90.94 83 ASN B C 1
ATOM 3483 O O . ASN B 1 83 ? 20.688 -19.766 -22.234 1 90.94 83 ASN B O 1
ATOM 3487 N N . HIS B 1 84 ? 21.469 -20.5 -20.297 1 91.69 84 HIS B N 1
ATOM 3488 C CA . HIS B 1 84 ? 20.812 -21.812 -20.344 1 91.69 84 HIS B CA 1
ATOM 3489 C C . HIS B 1 84 ? 19.516 -21.797 -19.516 1 91.69 84 HIS B C 1
ATOM 3491 O O . HIS B 1 84 ? 19.516 -21.375 -18.359 1 91.69 84 HIS B O 1
ATOM 3497 N N . ALA B 1 85 ? 18.422 -22.297 -20.141 1 90.25 85 ALA B N 1
ATOM 3498 C CA . ALA B 1 85 ? 17.156 -22.406 -19.438 1 90.25 85 ALA B CA 1
ATOM 3499 C C . ALA B 1 85 ? 17.078 -23.688 -18.625 1 90.25 85 ALA B C 1
ATOM 3501 O O . ALA B 1 85 ? 16.234 -24.562 -18.875 1 90.25 85 ALA B O 1
ATOM 3502 N N . GLY B 1 86 ? 17.891 -23.812 -17.672 1 95.31 86 GLY B N 1
ATOM 3503 C CA . GLY B 1 86 ? 18.031 -24.953 -16.781 1 95.31 86 GLY B CA 1
ATOM 3504 C C . GLY B 1 86 ? 19.125 -24.781 -15.75 1 95.31 86 GLY B C 1
ATOM 3505 O O . GLY B 1 86 ? 19.828 -23.75 -15.742 1 95.31 86 GLY B O 1
ATOM 3506 N N . PHE B 1 87 ? 19.188 -25.75 -14.906 1 97.12 87 PHE B N 1
ATOM 3507 C CA . PHE B 1 87 ? 20.25 -25.75 -13.914 1 97.12 87 PHE B CA 1
ATOM 3508 C C . PHE B 1 87 ? 21.547 -26.281 -14.508 1 97.12 87 PHE B C 1
ATOM 3510 O O . PHE B 1 87 ? 21.531 -27.25 -15.266 1 97.12 87 PHE B O 1
ATOM 3517 N N . LEU B 1 88 ? 22.578 -25.625 -14.211 1 96.88 88 LEU B N 1
ATOM 3518 C CA . LEU B 1 88 ? 23.906 -26.062 -14.625 1 96.88 88 LEU B CA 1
ATOM 3519 C C . LEU B 1 88 ? 24.797 -26.328 -13.406 1 96.88 88 LEU B C 1
ATOM 3521 O O . LEU B 1 88 ? 24.766 -25.562 -12.438 1 96.88 88 LEU B O 1
ATOM 3525 N N . ARG B 1 89 ? 25.547 -27.391 -13.508 1 95.38 89 ARG B N 1
ATOM 3526 C CA . ARG B 1 89 ? 26.531 -27.719 -12.477 1 95.38 89 ARG B CA 1
ATOM 3527 C C . ARG B 1 89 ? 27.844 -27 -12.734 1 95.38 89 ARG B C 1
ATOM 3529 O O . ARG B 1 89 ? 28.094 -26.516 -13.836 1 95.38 89 ARG B O 1
ATOM 3536 N N . GLU B 1 90 ? 28.609 -26.938 -11.664 1 89.94 90 GLU B N 1
ATOM 3537 C CA . GLU B 1 90 ? 29.938 -26.375 -11.836 1 89.94 90 GLU B CA 1
ATOM 3538 C C . GLU B 1 90 ? 30.703 -27.094 -12.953 1 89.94 90 GLU B C 1
ATOM 3540 O O . GLU B 1 90 ? 31.391 -26.453 -13.75 1 89.94 90 GLU B O 1
ATOM 3545 N N . ILE B 1 91 ? 30.5 -28.312 -13.008 1 89.81 91 ILE B N 1
ATOM 3546 C CA . ILE B 1 91 ? 31.25 -29.125 -13.953 1 89.81 91 ILE B CA 1
ATOM 3547 C C . ILE B 1 91 ? 30.766 -28.859 -15.375 1 89.81 91 ILE B C 1
ATOM 3549 O O . ILE B 1 91 ? 31.438 -29.188 -16.344 1 89.81 91 ILE B O 1
ATOM 3553 N N . ASP B 1 92 ? 29.609 -28.25 -15.461 1 90.62 92 ASP B N 1
ATOM 3554 C CA . ASP B 1 92 ? 29.047 -27.938 -16.766 1 90.62 92 ASP B CA 1
ATOM 3555 C C . ASP B 1 92 ? 29.469 -26.547 -17.234 1 90.62 92 ASP B C 1
ATOM 3557 O O . ASP B 1 92 ? 29.422 -26.234 -18.422 1 90.62 92 ASP B O 1
ATOM 3561 N N . VAL B 1 93 ? 29.859 -25.672 -16.297 1 89.94 93 VAL B N 1
ATOM 3562 C CA . VAL B 1 93 ? 30.062 -24.281 -16.672 1 89.94 93 VAL B CA 1
ATOM 3563 C C . VAL B 1 93 ? 31.562 -23.969 -16.719 1 89.94 93 VAL B C 1
ATOM 3565 O O . VAL B 1 93 ? 31.984 -23.047 -17.406 1 89.94 93 VAL B O 1
ATOM 3568 N N . PHE B 1 94 ? 32.344 -24.688 -16 1 90.5 94 PHE B N 1
ATOM 3569 C CA . PHE B 1 94 ? 33.781 -24.531 -16.078 1 90.5 94 PHE B CA 1
ATOM 3570 C C . PHE B 1 94 ? 34.375 -25.406 -17.188 1 90.5 94 PHE B C 1
ATOM 3572 O O . PHE B 1 94 ? 33.844 -26.484 -17.484 1 90.5 94 PHE B O 1
ATOM 3579 N N . ASP B 1 95 ? 35.5 -24.969 -17.656 1 87.25 95 ASP B N 1
ATOM 3580 C CA . ASP B 1 95 ? 36.094 -25.672 -18.781 1 87.25 95 ASP B CA 1
ATOM 3581 C C . ASP B 1 95 ? 36.875 -26.906 -18.312 1 87.25 95 ASP B C 1
ATOM 3583 O O . ASP B 1 95 ? 36.875 -27.922 -19 1 87.25 95 ASP B O 1
ATOM 3587 N N . THR B 1 96 ? 37.562 -26.797 -17.094 1 88.88 96 THR B N 1
ATOM 3588 C CA . THR B 1 96 ? 38.344 -27.922 -16.562 1 88.88 96 THR B CA 1
ATOM 3589 C C . THR B 1 96 ? 38.156 -28.062 -15.062 1 88.88 96 THR B C 1
ATOM 3591 O O . THR B 1 96 ? 37.812 -27.078 -14.383 1 88.88 96 THR B O 1
ATOM 3594 N N . PRO B 1 97 ? 38.281 -29.281 -14.602 1 87.44 97 PRO B N 1
ATOM 3595 C CA . PRO B 1 97 ? 38.219 -29.484 -13.148 1 87.44 97 PRO B CA 1
ATOM 3596 C C . PRO B 1 97 ? 39.219 -28.641 -12.383 1 87.44 97 PRO B C 1
ATOM 3598 O O . PRO B 1 97 ? 38.969 -28.25 -11.242 1 87.44 97 PRO B O 1
ATOM 3601 N N . GLU B 1 98 ? 40.312 -28.406 -12.984 1 90.19 98 GLU B N 1
ATOM 3602 C CA . GLU B 1 98 ? 41.344 -27.609 -12.336 1 90.19 98 GLU B CA 1
ATOM 3603 C C . GLU B 1 98 ? 40.875 -26.172 -12.117 1 90.19 98 GLU B C 1
ATOM 3605 O O . GLU B 1 98 ? 41.219 -25.562 -11.102 1 90.19 98 GLU B O 1
ATOM 3610 N N . GLU B 1 99 ? 40.219 -25.656 -13.078 1 90.56 99 GLU B N 1
ATOM 3611 C CA . GLU B 1 99 ? 39.688 -24.312 -12.945 1 90.56 99 GLU B CA 1
ATOM 3612 C C . GLU B 1 99 ? 38.719 -24.203 -11.766 1 90.56 99 GLU B C 1
ATOM 3614 O O . GLU B 1 99 ? 38.688 -23.188 -11.078 1 90.56 99 GLU B O 1
ATOM 3619 N N . ILE B 1 100 ? 38 -25.266 -11.555 1 89.88 100 ILE B N 1
ATOM 3620 C CA . ILE B 1 100 ? 37.062 -25.297 -10.43 1 89.88 100 ILE B CA 1
ATOM 3621 C C . ILE B 1 100 ? 37.844 -25.203 -9.117 1 89.88 100 ILE B C 1
ATOM 3623 O O . ILE B 1 100 ? 37.5 -24.422 -8.234 1 89.88 100 ILE B O 1
ATOM 3627 N N . GLN B 1 101 ? 38.906 -25.984 -9.07 1 87.5 101 GLN B N 1
ATOM 3628 C CA . GLN B 1 101 ? 39.688 -26.047 -7.859 1 87.5 101 GLN B CA 1
ATOM 3629 C C . GLN B 1 101 ? 40.406 -24.719 -7.598 1 87.5 101 GLN B C 1
ATOM 3631 O O . GLN B 1 101 ? 40.688 -24.375 -6.445 1 87.5 101 GLN B O 1
ATOM 3636 N N . GLN B 1 102 ? 40.625 -23.953 -8.641 1 88.62 102 GLN B N 1
ATOM 3637 C CA . GLN B 1 102 ? 41.375 -22.719 -8.523 1 88.62 102 GLN B CA 1
ATOM 3638 C C . GLN B 1 102 ? 40.469 -21.516 -8.273 1 88.62 102 GLN B C 1
ATOM 3640 O O . GLN B 1 102 ? 40.938 -20.438 -7.93 1 88.62 102 GLN B O 1
ATOM 3645 N N . ASP B 1 103 ? 39.219 -21.734 -8.516 1 90.69 103 ASP B N 1
ATOM 3646 C CA . ASP B 1 103 ? 38.281 -20.641 -8.258 1 90.69 103 ASP B CA 1
ATOM 3647 C C . ASP B 1 103 ? 38.375 -20.172 -6.809 1 90.69 103 ASP B C 1
ATOM 3649 O O . ASP B 1 103 ? 38.312 -20.984 -5.883 1 90.69 103 ASP B O 1
ATOM 3653 N N . GLN B 1 104 ? 38.531 -18.891 -6.598 1 90.31 104 GLN B N 1
ATOM 3654 C CA . GLN B 1 104 ? 38.844 -18.328 -5.285 1 90.31 104 GLN B CA 1
ATOM 3655 C C . GLN B 1 104 ? 37.719 -18.594 -4.289 1 90.31 104 GLN B C 1
ATOM 3657 O O . GLN B 1 104 ? 37.969 -19.016 -3.162 1 90.31 104 GLN B O 1
ATOM 3662 N N . GLN B 1 105 ? 36.469 -18.328 -4.645 1 91.5 105 GLN B N 1
ATOM 3663 C CA . GLN B 1 105 ? 35.375 -18.516 -3.686 1 91.5 105 GLN B CA 1
ATOM 3664 C C . GLN B 1 105 ? 35.219 -19.984 -3.314 1 91.5 105 GLN B C 1
ATOM 3666 O O . GLN B 1 105 ? 34.938 -20.297 -2.156 1 91.5 105 GLN B O 1
ATOM 3671 N N . ILE B 1 106 ? 35.406 -20.906 -4.328 1 91.31 106 ILE B N 1
ATOM 3672 C CA . ILE B 1 106 ? 35.25 -22.328 -4.059 1 91.31 106 ILE B CA 1
ATOM 3673 C C . ILE B 1 106 ? 36.344 -22.797 -3.113 1 91.31 106 ILE B C 1
ATOM 3675 O O . ILE B 1 106 ? 36.062 -23.469 -2.113 1 91.31 106 ILE B O 1
ATOM 3679 N N . ARG B 1 107 ? 37.562 -22.391 -3.414 1 92.75 107 ARG B N 1
ATOM 3680 C CA . ARG B 1 107 ? 38.719 -22.844 -2.68 1 92.75 107 ARG B CA 1
ATOM 3681 C C . ARG B 1 107 ? 38.781 -22.25 -1.279 1 92.75 107 ARG B C 1
ATOM 3683 O O . ARG B 1 107 ? 39.094 -22.938 -0.311 1 92.75 107 ARG B O 1
ATOM 3690 N N . GLU B 1 108 ? 38.375 -20.969 -1.144 1 95.31 108 GLU B N 1
ATOM 3691 C CA . GLU B 1 108 ? 38.656 -20.25 0.098 1 95.31 108 GLU B CA 1
ATOM 3692 C C . GLU B 1 108 ? 37.406 -20.094 0.948 1 95.31 108 GLU B C 1
ATOM 3694 O O . GLU B 1 108 ? 37.5 -19.859 2.152 1 95.31 108 GLU B O 1
ATOM 3699 N N . PHE B 1 109 ? 36.281 -20.234 0.411 1 95.69 109 PHE B N 1
ATOM 3700 C CA . PHE B 1 109 ? 35.094 -20.031 1.196 1 95.69 109 PHE B CA 1
ATOM 3701 C C . PHE B 1 109 ? 34.281 -21.344 1.298 1 95.69 109 PHE B C 1
ATOM 3703 O O . PHE B 1 109 ? 34 -21.812 2.398 1 95.69 109 PHE B O 1
ATOM 3710 N N . PHE B 1 110 ? 33.969 -22 0.137 1 95.12 110 PHE B N 1
ATOM 3711 C CA . PHE B 1 110 ? 33.031 -23.141 0.139 1 95.12 110 PHE B CA 1
ATOM 3712 C C . PHE B 1 110 ? 33.719 -24.391 0.656 1 95.12 110 PHE B C 1
ATOM 3714 O O . PHE B 1 110 ? 33.188 -25.078 1.536 1 95.12 110 PHE B O 1
ATOM 3721 N N . ARG B 1 111 ? 34.938 -24.734 0.249 1 95.38 111 ARG B N 1
ATOM 3722 C CA . ARG B 1 111 ? 35.594 -25.984 0.619 1 95.38 111 ARG B CA 1
ATOM 3723 C C . ARG B 1 111 ? 35.875 -26.031 2.117 1 95.38 111 ARG B C 1
ATOM 3725 O O . ARG B 1 111 ? 35.625 -27.031 2.775 1 95.38 111 ARG B O 1
ATOM 3732 N N . PRO B 1 112 ? 36.375 -24.891 2.637 1 96.25 112 PRO B N 1
ATOM 3733 C CA . PRO B 1 112 ? 36.625 -24.922 4.082 1 96.25 112 PRO B CA 1
ATOM 3734 C C . PRO B 1 112 ? 35.344 -25.141 4.887 1 96.25 112 PRO B C 1
ATOM 3736 O O . PRO B 1 112 ? 35.406 -25.516 6.059 1 96.25 112 PRO B O 1
ATOM 3739 N N . ARG B 1 113 ? 34.25 -24.938 4.328 1 96 113 ARG B N 1
ATOM 3740 C CA . ARG B 1 113 ? 32.969 -25.078 5.008 1 96 113 ARG B CA 1
ATOM 3741 C C . ARG B 1 113 ? 32.312 -26.422 4.656 1 96 113 ARG B C 1
ATOM 3743 O O . ARG B 1 113 ? 31.125 -26.641 4.977 1 96 113 ARG B O 1
ATOM 3750 N N . GLY B 1 114 ? 33.094 -27.203 3.941 1 95.75 114 GLY B N 1
ATOM 3751 C CA . GLY B 1 114 ? 32.594 -28.531 3.572 1 95.75 114 GLY B CA 1
ATOM 3752 C C . GLY B 1 114 ? 31.703 -28.516 2.35 1 95.75 114 GLY B C 1
ATOM 3753 O O . GLY B 1 114 ? 31 -29.484 2.078 1 95.75 114 GLY B O 1
ATOM 3754 N N . LEU B 1 115 ? 31.672 -27.391 1.656 1 95.06 115 LEU B N 1
ATOM 3755 C CA . LEU B 1 115 ? 30.891 -27.25 0.439 1 95.06 115 LEU B CA 1
ATOM 3756 C C . LEU B 1 115 ? 31.781 -27.297 -0.797 1 95.06 115 LEU B C 1
ATOM 3758 O O . LEU B 1 115 ? 33 -27.438 -0.684 1 95.06 115 LEU B O 1
ATOM 3762 N N . GLY B 1 116 ? 31.125 -27.297 -1.954 1 89.5 116 GLY B N 1
ATOM 3763 C CA . GLY B 1 116 ? 32 -27.188 -3.111 1 89.5 116 GLY B CA 1
ATOM 3764 C C . GLY B 1 116 ? 31.375 -27.734 -4.379 1 89.5 116 GLY B C 1
ATOM 3765 O O . GLY B 1 116 ? 31.984 -27.656 -5.453 1 89.5 116 GLY B O 1
ATOM 3766 N N . TRP B 1 117 ? 30.359 -28.406 -4.211 1 92.75 117 TRP B N 1
ATOM 3767 C CA . TRP B 1 117 ? 29.578 -28.781 -5.379 1 92.75 117 TRP B CA 1
ATOM 3768 C C . TRP B 1 117 ? 28.234 -28.062 -5.402 1 92.75 117 TRP B C 1
ATOM 3770 O O . TRP B 1 117 ? 27.672 -27.734 -4.348 1 92.75 117 TRP B O 1
ATOM 3780 N N . GLY B 1 118 ? 27.828 -27.766 -6.574 1 94 118 GLY B N 1
ATOM 3781 C CA . GLY B 1 118 ? 26.562 -27.047 -6.656 1 94 118 GLY B CA 1
ATOM 3782 C C . GLY B 1 118 ? 26 -26.984 -8.07 1 94 118 GLY B C 1
ATOM 3783 O O . GLY B 1 118 ? 26.484 -27.672 -8.969 1 94 118 GLY B O 1
ATOM 3784 N N . ALA B 1 119 ? 24.906 -26.375 -8.211 1 96.62 119 ALA B N 1
ATOM 3785 C CA . ALA B 1 119 ? 24.234 -26.062 -9.469 1 96.62 119 ALA B CA 1
ATOM 3786 C C . ALA B 1 119 ? 23.484 -24.734 -9.375 1 96.62 119 ALA B C 1
ATOM 3788 O O . ALA B 1 119 ? 23.203 -24.266 -8.273 1 96.62 119 ALA B O 1
ATOM 3789 N N . GLY B 1 120 ? 23.281 -24.094 -10.469 1 96.62 120 GLY B N 1
ATOM 3790 C CA . GLY B 1 120 ? 22.562 -22.844 -10.445 1 96.62 120 GLY B CA 1
ATOM 3791 C C . GLY B 1 120 ? 21.766 -22.578 -11.719 1 96.62 120 GLY B C 1
ATOM 3792 O O . GLY B 1 120 ? 21.953 -23.266 -12.719 1 96.62 120 GLY B O 1
ATOM 3793 N N . THR B 1 121 ? 20.891 -21.719 -11.672 1 96.44 121 THR B N 1
ATOM 3794 C CA . THR B 1 121 ? 20.141 -21.234 -12.82 1 96.44 121 THR B CA 1
ATOM 3795 C C . THR B 1 121 ? 19.828 -19.75 -12.664 1 96.44 121 THR B C 1
ATOM 3797 O O . THR B 1 121 ? 19.766 -19.234 -11.547 1 96.44 121 THR B O 1
ATOM 3800 N N . ALA B 1 122 ? 19.781 -19.078 -13.766 1 95.12 122 ALA B N 1
ATOM 3801 C CA . ALA B 1 122 ? 19.5 -17.656 -13.805 1 95.12 122 ALA B CA 1
ATOM 3802 C C . ALA B 1 122 ? 18.109 -17.391 -14.375 1 95.12 122 ALA B C 1
ATOM 3804 O O . ALA B 1 122 ? 17.719 -17.969 -15.383 1 95.12 122 ALA B O 1
ATOM 3805 N N . ILE B 1 123 ? 17.391 -16.562 -13.648 1 91.56 123 ILE B N 1
ATOM 3806 C CA . ILE B 1 123 ? 16.047 -16.203 -14.07 1 91.56 123 ILE B CA 1
ATOM 3807 C C . ILE B 1 123 ? 15.922 -14.68 -14.164 1 91.56 123 ILE B C 1
ATOM 3809 O O . ILE B 1 123 ? 15.945 -13.984 -13.148 1 91.56 123 ILE B O 1
ATOM 3813 N N . PRO B 1 124 ? 15.797 -14.133 -15.344 1 87.38 124 PRO B N 1
ATOM 3814 C CA . PRO B 1 124 ? 15.516 -12.703 -15.453 1 87.38 124 PRO B CA 1
ATOM 3815 C C . PRO B 1 124 ? 14.094 -12.344 -15.023 1 87.38 124 PRO B C 1
ATOM 3817 O O . PRO B 1 124 ? 13.156 -13.102 -15.281 1 87.38 124 PRO B O 1
ATOM 3820 N N . VAL B 1 125 ? 13.883 -11.281 -14.312 1 79.88 125 VAL B N 1
ATOM 3821 C CA . VAL B 1 125 ? 12.562 -10.828 -13.875 1 79.88 125 VAL B CA 1
ATOM 3822 C C . VAL B 1 125 ? 12.305 -9.422 -14.406 1 79.88 125 VAL B C 1
ATOM 3824 O O . VAL B 1 125 ? 13.234 -8.711 -14.781 1 79.88 125 VAL B O 1
ATOM 3827 N N . PRO B 1 126 ? 11.055 -9.023 -14.477 1 67.81 126 PRO B N 1
ATOM 3828 C CA . PRO B 1 126 ? 10.688 -7.746 -15.086 1 67.81 126 PRO B CA 1
ATOM 3829 C C . PRO B 1 126 ? 11.273 -6.547 -14.344 1 67.81 126 PRO B C 1
ATOM 3831 O O . PRO B 1 126 ? 11.438 -5.473 -14.93 1 67.81 126 PRO B O 1
ATOM 3834 N N . SER B 1 127 ? 11.555 -6.641 -13.117 1 66.38 127 SER B N 1
ATOM 3835 C CA . SER B 1 127 ? 12.117 -5.539 -12.344 1 66.38 127 SER B CA 1
ATOM 3836 C C . SER B 1 127 ? 13.5 -5.156 -12.852 1 66.38 127 SER B C 1
ATOM 3838 O O . SER B 1 127 ? 14.055 -4.129 -12.453 1 66.38 127 SER B O 1
ATOM 3840 N N . GLY B 1 128 ? 14.016 -6 -13.797 1 73 128 GLY B N 1
ATOM 3841 C CA . GLY B 1 128 ? 15.359 -5.754 -14.312 1 73 128 GLY B CA 1
ATOM 3842 C C . GLY B 1 128 ? 16.422 -6.574 -13.617 1 73 128 GLY B C 1
ATOM 3843 O O . GLY B 1 128 ? 17.562 -6.625 -14.062 1 73 128 GLY B O 1
ATOM 3844 N N . ASP B 1 129 ? 16 -7.297 -12.641 1 80.25 129 ASP B N 1
ATOM 3845 C CA . ASP B 1 129 ? 16.938 -8.148 -11.914 1 80.25 129 ASP B CA 1
ATOM 3846 C C . ASP B 1 129 ? 17.062 -9.516 -12.586 1 80.25 129 ASP B C 1
ATOM 3848 O O . ASP B 1 129 ? 16.203 -9.914 -13.375 1 80.25 129 ASP B O 1
ATOM 3852 N N . VAL B 1 130 ? 18.219 -10.055 -12.391 1 90.88 130 VAL B N 1
ATOM 3853 C CA . VAL B 1 130 ? 18.391 -11.484 -12.648 1 90.88 130 VAL B CA 1
ATOM 3854 C C . VAL B 1 130 ? 18.531 -12.234 -11.32 1 90.88 130 VAL B C 1
ATOM 3856 O O . VAL B 1 130 ? 19.406 -11.922 -10.508 1 90.88 130 VAL B O 1
ATOM 3859 N N . LEU B 1 131 ? 17.625 -13.172 -11.125 1 91.69 131 LEU B N 1
ATOM 3860 C CA . LEU B 1 131 ? 17.641 -13.969 -9.906 1 91.69 131 LEU B CA 1
ATOM 3861 C C . LEU B 1 131 ? 18.375 -15.281 -10.133 1 91.69 131 LEU B C 1
ATOM 3863 O O . LEU B 1 131 ? 18.234 -15.906 -11.188 1 91.69 131 LEU B O 1
ATOM 3867 N N . ILE B 1 132 ? 19.141 -15.656 -9.141 1 94.75 132 ILE B N 1
ATOM 3868 C CA . ILE B 1 132 ? 19.922 -16.891 -9.227 1 94.75 132 ILE B CA 1
ATOM 3869 C C . ILE B 1 132 ? 19.469 -17.859 -8.148 1 94.75 132 ILE B C 1
ATOM 3871 O O . ILE B 1 132 ? 19.469 -17.531 -6.965 1 94.75 132 ILE B O 1
ATOM 3875 N N . TYR B 1 133 ? 19.078 -19.016 -8.617 1 95.88 133 TYR B N 1
ATOM 3876 C CA . TYR B 1 133 ? 18.984 -20.141 -7.691 1 95.88 133 TYR B CA 1
ATOM 3877 C C . TYR B 1 133 ? 20.312 -20.875 -7.598 1 95.88 133 TYR B C 1
ATOM 3879 O O . TYR B 1 133 ? 20.812 -21.406 -8.594 1 95.88 133 TYR B O 1
ATOM 3887 N N . SER B 1 134 ? 20.875 -20.875 -6.438 1 96.12 134 SER B N 1
ATOM 3888 C CA . SER B 1 134 ? 22.156 -21.547 -6.227 1 96.12 134 SER B CA 1
ATOM 3889 C C . SER B 1 134 ? 22 -22.734 -5.266 1 96.12 134 SER B C 1
ATOM 3891 O O . SER B 1 134 ? 21.719 -22.531 -4.082 1 96.12 134 SER B O 1
ATOM 3893 N N . VAL B 1 135 ? 22.203 -23.859 -5.797 1 97.56 135 VAL B N 1
ATOM 3894 C CA . VAL B 1 135 ? 22.172 -25.094 -5.016 1 97.56 135 VAL B CA 1
ATOM 3895 C C . VAL B 1 135 ? 23.578 -25.422 -4.52 1 97.56 135 VAL B C 1
ATOM 3897 O O . VAL B 1 135 ? 24.531 -25.5 -5.316 1 97.56 135 VAL B O 1
ATOM 3900 N N . GLU B 1 136 ? 23.688 -25.609 -3.223 1 97.12 136 GLU B N 1
ATOM 3901 C CA . GLU B 1 136 ? 25 -25.906 -2.635 1 97.12 136 GLU B CA 1
ATOM 3902 C C . GLU B 1 136 ? 24.984 -27.266 -1.937 1 97.12 136 GLU B C 1
ATOM 3904 O O . GLU B 1 136 ? 24.156 -27.516 -1.06 1 97.12 136 GLU B O 1
ATOM 3909 N N . ARG B 1 137 ? 25.891 -28.047 -2.305 1 96.75 137 ARG B N 1
ATOM 3910 C CA . ARG B 1 137 ? 25.953 -29.406 -1.791 1 96.75 137 ARG B CA 1
ATOM 3911 C C . ARG B 1 137 ? 27.266 -29.672 -1.08 1 96.75 137 ARG B C 1
ATOM 3913 O O . ARG B 1 137 ? 28.297 -29.078 -1.425 1 96.75 137 ARG B O 1
ATOM 3920 N N . GLU B 1 138 ? 27.234 -30.609 -0.122 1 96.25 138 GLU B N 1
ATOM 3921 C CA . GLU B 1 138 ? 28.438 -31.016 0.583 1 96.25 138 GLU B CA 1
ATOM 3922 C C . GLU B 1 138 ? 29.453 -31.656 -0.374 1 96.25 138 GLU B C 1
ATOM 3924 O O . GLU B 1 138 ? 29.062 -32.406 -1.28 1 96.25 138 GLU B O 1
ATOM 3929 N N . TYR B 1 139 ? 30.656 -31.359 -0.078 1 94.75 139 TYR B N 1
ATOM 3930 C CA . TYR B 1 139 ? 31.719 -31.797 -0.978 1 94.75 139 TYR B CA 1
ATOM 3931 C C . TYR B 1 139 ? 31.828 -33.312 -0.99 1 94.75 139 TYR B C 1
ATOM 3933 O O . TYR B 1 139 ? 32.062 -33.906 -2.037 1 94.75 139 TYR B O 1
ATOM 3941 N N . ASP B 1 140 ? 31.609 -33.906 0.115 1 94.38 140 ASP B N 1
ATOM 3942 C CA . ASP B 1 140 ? 31.797 -35.344 0.264 1 94.38 140 ASP B CA 1
ATOM 3943 C C . ASP B 1 140 ? 30.734 -36.125 -0.506 1 94.38 140 ASP B C 1
ATOM 3945 O O . ASP B 1 140 ? 30.891 -37.312 -0.745 1 94.38 140 ASP B O 1
ATOM 3949 N N . ARG B 1 141 ? 29.734 -35.469 -0.977 1 94.69 141 ARG B N 1
ATOM 3950 C CA . ARG B 1 141 ? 28.641 -36.156 -1.68 1 94.69 141 ARG B CA 1
ATOM 3951 C C . ARG B 1 141 ? 28.922 -36.219 -3.18 1 94.69 141 ARG B C 1
ATOM 3953 O O . ARG B 1 141 ? 28.219 -36.906 -3.914 1 94.69 141 ARG B O 1
ATOM 3960 N N . GLY B 1 142 ? 29.906 -35.5 -3.574 1 93.62 142 GLY B N 1
ATOM 3961 C CA . GLY B 1 142 ? 30.203 -35.469 -5 1 93.62 142 GLY B CA 1
ATOM 3962 C C . GLY B 1 142 ? 29.281 -34.562 -5.785 1 93.62 142 GLY B C 1
ATOM 3963 O O . GLY B 1 142 ? 28.438 -33.875 -5.203 1 93.62 142 GLY B O 1
ATOM 3964 N N . PRO B 1 143 ? 29.5 -34.469 -7.086 1 94.06 143 PRO B N 1
ATOM 3965 C CA . PRO B 1 143 ? 28.672 -33.625 -7.934 1 94.06 143 PRO B CA 1
ATOM 3966 C C . PRO B 1 143 ? 27.203 -34.031 -7.961 1 94.06 143 PRO B C 1
ATOM 3968 O O . PRO B 1 143 ? 26.891 -35.219 -7.75 1 94.06 143 PRO B O 1
ATOM 3971 N N . ILE B 1 144 ? 26.312 -33.094 -8.188 1 96.31 144 ILE B N 1
ATOM 3972 C CA . ILE B 1 144 ? 24.891 -33.375 -8.258 1 96.31 144 ILE B CA 1
ATOM 3973 C C . ILE B 1 144 ? 24.578 -34.25 -9.461 1 96.31 144 ILE B C 1
ATOM 3975 O O . ILE B 1 144 ? 25.094 -34 -10.555 1 96.31 144 ILE B O 1
ATOM 3979 N N . GLU B 1 145 ? 23.781 -35.281 -9.328 1 96.31 145 GLU B N 1
ATOM 3980 C CA . GLU B 1 145 ? 23.453 -36.25 -10.359 1 96.31 145 GLU B CA 1
ATOM 3981 C C . GLU B 1 145 ? 22.578 -35.625 -11.445 1 96.31 145 GLU B C 1
ATOM 3983 O O . GLU B 1 145 ? 21.781 -34.75 -11.18 1 96.31 145 GLU B O 1
ATOM 3988 N N . GLN B 1 146 ? 22.703 -36.25 -12.625 1 95.44 146 GLN B N 1
ATOM 3989 C CA . GLN B 1 146 ? 21.922 -35.781 -13.773 1 95.44 146 GLN B CA 1
ATOM 3990 C C . GLN B 1 146 ? 20.422 -35.938 -13.508 1 95.44 146 GLN B C 1
ATOM 3992 O O . GLN B 1 146 ? 19.625 -35.094 -13.961 1 95.44 146 GLN B O 1
ATOM 3997 N N . GLU B 1 147 ? 20.094 -36.969 -12.828 1 95.56 147 GLU B N 1
ATOM 3998 C CA . GLU B 1 147 ? 18.688 -37.188 -12.508 1 95.56 147 GLU B CA 1
ATOM 3999 C C . GLU B 1 147 ? 18.141 -36.062 -11.641 1 95.56 147 GLU B C 1
ATOM 4001 O O . GLU B 1 147 ? 17 -35.594 -11.844 1 95.56 147 GLU B O 1
ATOM 4006 N N . ALA B 1 148 ? 18.891 -35.656 -10.688 1 95.81 148 ALA B N 1
ATOM 4007 C CA . ALA B 1 148 ? 18.484 -34.562 -9.828 1 95.81 148 ALA B CA 1
ATOM 4008 C C . ALA B 1 148 ? 18.344 -33.25 -10.625 1 95.81 148 ALA B C 1
ATOM 4010 O O . ALA B 1 148 ? 17.406 -32.5 -10.422 1 95.81 148 ALA B O 1
ATOM 4011 N N . ILE B 1 149 ? 19.234 -33.031 -11.562 1 96.75 149 ILE B N 1
ATOM 4012 C CA . ILE B 1 149 ? 19.188 -31.828 -12.414 1 96.75 149 ILE B CA 1
ATOM 4013 C C . ILE B 1 149 ? 17.922 -31.859 -13.258 1 96.75 149 ILE B C 1
ATOM 4015 O O . ILE B 1 149 ? 17.25 -30.828 -13.406 1 96.75 149 ILE B O 1
ATOM 4019 N N . ALA B 1 150 ? 17.609 -33 -13.773 1 95.88 150 ALA B N 1
ATOM 4020 C CA . ALA B 1 150 ? 16.391 -33.156 -14.57 1 95.88 150 ALA B CA 1
ATOM 4021 C C . ALA B 1 150 ? 15.156 -32.781 -13.758 1 95.88 150 ALA B C 1
ATOM 4023 O O . ALA B 1 150 ? 14.219 -32.156 -14.266 1 95.88 150 ALA B O 1
ATOM 4024 N N . GLN B 1 151 ? 15.18 -33.219 -12.523 1 95.25 151 GLN B N 1
ATOM 4025 C CA . GLN B 1 151 ? 14.055 -32.906 -11.641 1 95.25 151 GLN B CA 1
ATOM 4026 C C . GLN B 1 151 ? 13.992 -31.422 -11.32 1 95.25 151 GLN B C 1
ATOM 4028 O O . GLN B 1 151 ? 12.906 -30.844 -11.297 1 95.25 151 GLN B O 1
ATOM 4033 N N . LEU B 1 152 ? 15.117 -30.812 -11.055 1 96 152 LEU B N 1
ATOM 4034 C CA . LEU B 1 152 ? 15.18 -29.375 -10.812 1 96 152 LEU B CA 1
ATOM 4035 C C . LEU B 1 152 ? 14.703 -28.609 -12.039 1 96 152 LEU B C 1
ATOM 4037 O O . LEU B 1 152 ? 13.953 -27.641 -11.914 1 96 152 LEU B O 1
ATOM 4041 N N . ASP B 1 153 ? 15.07 -29.062 -13.195 1 95.19 153 ASP B N 1
ATOM 4042 C CA . ASP B 1 153 ? 14.68 -28.422 -14.445 1 95.19 153 ASP B CA 1
ATOM 4043 C C . ASP B 1 153 ? 13.172 -28.484 -14.648 1 95.19 153 ASP B C 1
ATOM 4045 O O . ASP B 1 153 ? 12.57 -27.547 -15.188 1 95.19 153 ASP B O 1
ATOM 4049 N N . ALA B 1 154 ? 12.641 -29.578 -14.25 1 91.38 154 ALA B N 1
ATOM 4050 C CA . ALA B 1 154 ? 11.195 -29.719 -14.359 1 91.38 154 ALA B CA 1
ATOM 4051 C C . ALA B 1 154 ? 10.469 -28.719 -13.461 1 91.38 154 ALA B C 1
ATOM 4053 O O . ALA B 1 154 ? 9.367 -28.266 -13.789 1 91.38 154 ALA B O 1
ATOM 4054 N N . LEU B 1 155 ? 11.117 -28.328 -12.375 1 92.38 155 LEU B N 1
ATOM 4055 C CA . LEU B 1 155 ? 10.523 -27.391 -11.422 1 92.38 155 LEU B CA 1
ATOM 4056 C C . LEU B 1 155 ? 10.852 -25.953 -11.789 1 92.38 155 LEU B C 1
ATOM 4058 O O . LEU B 1 155 ? 10.188 -25.031 -11.328 1 92.38 155 LEU B O 1
ATOM 4062 N N . ARG B 1 156 ? 11.836 -25.75 -12.578 1 93.5 156 ARG B N 1
ATOM 4063 C CA . ARG B 1 156 ? 12.438 -24.438 -12.844 1 93.5 156 ARG B CA 1
ATOM 4064 C C . ARG B 1 156 ? 11.391 -23.453 -13.344 1 93.5 156 ARG B C 1
ATOM 4066 O O . ARG B 1 156 ? 11.344 -22.297 -12.891 1 93.5 156 ARG B O 1
ATOM 4073 N N . PRO B 1 157 ? 10.484 -23.891 -14.305 1 87.25 157 PRO B N 1
ATOM 4074 C CA . PRO B 1 157 ? 9.5 -22.922 -14.773 1 87.25 157 PRO B CA 1
ATOM 4075 C C . PRO B 1 157 ? 8.602 -22.391 -13.656 1 87.25 157 PRO B C 1
ATOM 4077 O O . PRO B 1 157 ? 8.219 -21.219 -13.656 1 87.25 157 PRO B O 1
ATOM 4080 N N . HIS B 1 158 ? 8.289 -23.25 -12.727 1 85.5 158 HIS B N 1
ATOM 4081 C CA . HIS B 1 158 ? 7.438 -22.875 -11.602 1 85.5 158 HIS B CA 1
ATOM 4082 C C . HIS B 1 158 ? 8.188 -21.984 -10.609 1 85.5 158 HIS B C 1
ATOM 4084 O O . HIS B 1 158 ? 7.637 -21.016 -10.094 1 85.5 158 HIS B O 1
ATOM 4090 N N . LEU B 1 159 ? 9.422 -22.312 -10.375 1 90.44 159 LEU B N 1
ATOM 4091 C CA . LEU B 1 159 ? 10.258 -21.484 -9.5 1 90.44 159 LEU B CA 1
ATOM 4092 C C . LEU B 1 159 ? 10.461 -20.094 -10.102 1 90.44 159 LEU B C 1
ATOM 4094 O O . LEU B 1 159 ? 10.391 -19.094 -9.383 1 90.44 159 LEU B O 1
ATOM 4098 N N . ALA B 1 160 ? 10.711 -20.109 -11.398 1 89.62 160 ALA B N 1
ATOM 4099 C CA . ALA B 1 160 ? 10.875 -18.859 -12.109 1 89.62 160 ALA B CA 1
ATOM 4100 C C . ALA B 1 160 ? 9.609 -18 -12.023 1 89.62 160 ALA B C 1
ATOM 4102 O O . ALA B 1 160 ? 9.68 -16.812 -11.695 1 89.62 160 ALA B O 1
ATOM 4103 N N . ARG B 1 161 ? 8.547 -18.594 -12.227 1 85.44 161 ARG B N 1
ATOM 4104 C CA . ARG B 1 161 ? 7.277 -17.875 -12.203 1 85.44 161 ARG B CA 1
ATOM 4105 C C . ARG B 1 161 ? 6.953 -17.359 -10.805 1 85.44 161 ARG B C 1
ATOM 4107 O O . ARG B 1 161 ? 6.457 -16.25 -10.641 1 85.44 161 ARG B O 1
ATOM 4114 N N . ALA B 1 162 ? 7.176 -18.234 -9.836 1 87.12 162 ALA B N 1
ATOM 4115 C CA . ALA B 1 162 ? 6.938 -17.828 -8.453 1 87.12 162 ALA B CA 1
ATOM 4116 C C . ALA B 1 162 ? 7.793 -16.625 -8.086 1 87.12 162 ALA B C 1
ATOM 4118 O O . ALA B 1 162 ? 7.309 -15.68 -7.449 1 87.12 162 ALA B O 1
ATOM 4119 N N . ALA B 1 163 ? 8.977 -16.625 -8.461 1 85.25 163 ALA B N 1
ATOM 4120 C CA . ALA B 1 163 ? 9.875 -15.508 -8.195 1 85.25 163 ALA B CA 1
ATOM 4121 C C . ALA B 1 163 ? 9.406 -14.234 -8.898 1 85.25 163 ALA B C 1
ATOM 4123 O O . ALA B 1 163 ? 9.453 -13.148 -8.328 1 85.25 163 ALA B O 1
ATOM 4124 N N . LEU B 1 164 ? 9 -14.438 -10.164 1 83.12 164 LEU B N 1
ATOM 4125 C CA . LEU B 1 164 ? 8.461 -13.32 -10.93 1 83.12 164 LEU B CA 1
ATOM 4126 C C . LEU B 1 164 ? 7.238 -12.727 -10.234 1 83.12 164 LEU B C 1
ATOM 4128 O O . LEU B 1 164 ? 7.113 -11.508 -10.125 1 83.12 164 LEU B O 1
ATOM 4132 N N . LEU B 1 165 ? 6.418 -13.578 -9.766 1 82.25 165 LEU B N 1
ATOM 4133 C CA . LEU B 1 165 ? 5.207 -13.148 -9.078 1 82.25 165 LEU B CA 1
ATOM 4134 C C . LEU B 1 165 ? 5.547 -12.414 -7.785 1 82.25 165 LEU B C 1
ATOM 4136 O O . LEU B 1 165 ? 4.918 -11.406 -7.457 1 82.25 165 LEU B O 1
ATOM 4140 N N . SER B 1 166 ? 6.508 -12.883 -7.066 1 83.88 166 SER B N 1
ATOM 4141 C CA . SER B 1 166 ? 6.961 -12.211 -5.852 1 83.88 166 SER B CA 1
ATOM 4142 C C . SER B 1 166 ? 7.461 -10.805 -6.148 1 83.88 166 SER B C 1
ATOM 4144 O O . SER B 1 166 ? 7.152 -9.859 -5.418 1 83.88 166 SER B O 1
ATOM 4146 N N . ALA B 1 167 ? 8.227 -10.711 -7.203 1 81.56 167 ALA B N 1
ATOM 4147 C CA . ALA B 1 167 ? 8.742 -9.406 -7.609 1 81.56 167 ALA B CA 1
ATOM 4148 C C . ALA B 1 167 ? 7.609 -8.453 -7.969 1 81.56 167 ALA B C 1
ATOM 4150 O O . ALA B 1 167 ? 7.637 -7.277 -7.59 1 81.56 167 ALA B O 1
ATOM 4151 N N . ARG B 1 168 ? 6.691 -8.953 -8.648 1 79.81 168 ARG B N 1
ATOM 4152 C CA . ARG B 1 168 ? 5.543 -8.141 -9.039 1 79.81 168 ARG B CA 1
ATOM 4153 C C . ARG B 1 168 ? 4.742 -7.707 -7.816 1 79.81 168 ARG B C 1
ATOM 4155 O O . ARG B 1 168 ? 4.234 -6.586 -7.77 1 79.81 168 ARG B O 1
ATOM 4162 N N . LEU B 1 169 ? 4.602 -8.625 -6.918 1 80.88 169 LEU B N 1
ATOM 4163 C CA . LEU B 1 169 ? 3.887 -8.289 -5.691 1 80.88 169 LEU B CA 1
ATOM 4164 C C . LEU B 1 169 ? 4.574 -7.141 -4.957 1 80.88 169 LEU B C 1
ATOM 4166 O O . LEU B 1 169 ? 3.904 -6.246 -4.438 1 80.88 169 LEU B O 1
ATOM 4170 N N . GLY B 1 170 ? 5.828 -7.152 -4.898 1 81.38 170 GLY B N 1
ATOM 4171 C CA . GLY B 1 170 ? 6.574 -6.059 -4.293 1 81.38 170 GLY B CA 1
ATOM 4172 C C . GLY B 1 170 ? 6.289 -4.715 -4.934 1 81.38 170 GLY B C 1
ATOM 4173 O O . GLY B 1 170 ? 6.133 -3.709 -4.234 1 81.38 170 GLY B O 1
ATOM 4174 N N . MET B 1 171 ? 6.184 -4.762 -6.195 1 82.81 171 MET B N 1
ATOM 4175 C CA . MET B 1 171 ? 5.867 -3.541 -6.938 1 82.81 171 MET B CA 1
ATOM 4176 C C . MET B 1 171 ? 4.465 -3.049 -6.602 1 82.81 171 MET B C 1
ATOM 4178 O O . MET B 1 171 ? 4.25 -1.851 -6.41 1 82.81 171 MET B O 1
ATOM 4182 N N . GLU B 1 172 ? 3.594 -3.971 -6.496 1 81.5 172 GLU B N 1
ATOM 4183 C CA . GLU B 1 172 ? 2.209 -3.611 -6.195 1 81.5 172 GLU B CA 1
ATOM 4184 C C . GLU B 1 172 ? 2.074 -3.064 -4.781 1 81.5 172 GLU B C 1
ATOM 4186 O O . GLU B 1 172 ? 1.278 -2.156 -4.531 1 81.5 172 GLU B O 1
ATOM 4191 N N . ARG B 1 173 ? 2.799 -3.59 -3.92 1 83.94 173 ARG B N 1
ATOM 4192 C CA . ARG B 1 173 ? 2.814 -3.072 -2.557 1 83.94 173 ARG B CA 1
ATOM 4193 C C . ARG B 1 173 ? 3.311 -1.63 -2.525 1 83.94 173 ARG B C 1
ATOM 4195 O O . ARG B 1 173 ? 2.729 -0.783 -1.844 1 83.94 173 ARG B O 1
ATOM 4202 N N . ALA B 1 174 ? 4.348 -1.409 -3.234 1 88.31 174 ALA B N 1
ATOM 4203 C CA . ALA B 1 174 ? 4.902 -0.06 -3.309 1 88.31 174 ALA B CA 1
ATOM 4204 C C . ALA B 1 174 ? 3.895 0.915 -3.91 1 88.31 174 ALA B C 1
ATOM 4206 O O . ALA B 1 174 ? 3.746 2.041 -3.428 1 88.31 174 ALA B O 1
ATOM 4207 N N . ARG B 1 175 ? 3.227 0.487 -4.898 1 88.69 175 ARG B N 1
ATOM 4208 C CA . ARG B 1 175 ? 2.211 1.32 -5.535 1 88.69 175 ARG B CA 1
ATOM 4209 C C . ARG B 1 175 ? 1.075 1.635 -4.57 1 88.69 175 ARG B C 1
ATOM 4211 O O . ARG B 1 175 ? 0.621 2.777 -4.484 1 88.69 175 ARG B O 1
ATOM 4218 N N . ALA B 1 176 ? 0.652 0.618 -3.855 1 87.06 176 ALA B N 1
ATOM 4219 C CA . ALA B 1 176 ? -0.418 0.806 -2.879 1 87.06 176 ALA B CA 1
ATOM 4220 C C . ALA B 1 176 ? -0.014 1.818 -1.811 1 87.06 176 ALA B C 1
ATOM 4222 O O . ALA B 1 176 ? -0.83 2.639 -1.384 1 87.06 176 ALA B O 1
ATOM 4223 N N . ALA B 1 177 ? 1.175 1.744 -1.462 1 90.38 177 ALA B N 1
ATOM 4224 C CA . ALA B 1 177 ? 1.693 2.672 -0.461 1 90.38 177 ALA B CA 1
ATOM 4225 C C . ALA B 1 177 ? 1.625 4.113 -0.961 1 90.38 177 ALA B C 1
ATOM 4227 O O . ALA B 1 177 ? 1.097 4.992 -0.274 1 90.38 177 ALA B O 1
ATOM 4228 N N . THR B 1 178 ? 2.098 4.352 -2.166 1 94.56 178 THR B N 1
ATOM 4229 C CA . THR B 1 178 ? 2.119 5.715 -2.686 1 94.56 178 THR B CA 1
ATOM 4230 C C . THR B 1 178 ? 0.704 6.203 -2.979 1 94.56 178 THR B C 1
ATOM 4232 O O . THR B 1 178 ? 0.39 7.375 -2.766 1 94.56 178 THR B O 1
ATOM 4235 N N . GLU B 1 179 ? -0.147 5.355 -3.414 1 90.19 179 GLU B N 1
ATOM 4236 C CA . GLU B 1 179 ? -1.521 5.738 -3.727 1 90.19 179 GLU B CA 1
ATOM 4237 C C . GLU B 1 179 ? -2.285 6.129 -2.465 1 90.19 179 GLU B C 1
ATOM 4239 O O . GLU B 1 179 ? -3.104 7.051 -2.49 1 90.19 179 GLU B O 1
ATOM 4244 N N . SER B 1 180 ? -2.051 5.371 -1.436 1 89.44 180 SER B N 1
ATOM 4245 C CA . SER B 1 180 ? -2.709 5.719 -0.18 1 89.44 180 SER B CA 1
ATOM 4246 C C . SER B 1 180 ? -2.289 7.102 0.299 1 89.44 180 SER B C 1
ATOM 4248 O O . SER B 1 180 ? -3.104 7.852 0.842 1 89.44 180 SER B O 1
ATOM 4250 N N . LEU B 1 181 ? -1.064 7.453 0.113 1 91 181 LEU B N 1
ATOM 4251 C CA . LEU B 1 181 ? -0.574 8.773 0.49 1 91 181 LEU B CA 1
ATOM 4252 C C . LEU B 1 181 ? -1.186 9.859 -0.396 1 91 181 LEU B C 1
ATOM 4254 O O . LEU B 1 181 ? -1.464 10.961 0.07 1 91 181 LEU B O 1
ATOM 4258 N N . ALA B 1 182 ? -1.457 9.523 -1.641 1 91.06 182 ALA B N 1
ATOM 4259 C CA . ALA B 1 182 ? -2.123 10.461 -2.541 1 91.06 182 ALA B CA 1
ATOM 4260 C C . ALA B 1 182 ? -3.541 10.766 -2.062 1 91.06 182 ALA B C 1
ATOM 4262 O O . ALA B 1 182 ? -4.031 11.883 -2.23 1 91.06 182 ALA B O 1
ATOM 4263 N N . MET B 1 183 ? -4.129 9.781 -1.485 1 83.75 183 MET B N 1
ATOM 4264 C CA . MET B 1 183 ? -5.5 9.938 -1.008 1 83.75 183 MET B CA 1
ATOM 4265 C C . MET B 1 183 ? -5.582 11.023 0.063 1 83.75 183 MET B C 1
ATOM 4267 O O . MET B 1 183 ? -6.633 11.641 0.25 1 83.75 183 MET B O 1
ATOM 4271 N N . ILE B 1 184 ? -4.453 11.258 0.704 1 83.31 184 ILE B N 1
ATOM 4272 C CA . ILE B 1 184 ? -4.461 12.305 1.722 1 83.31 184 ILE B CA 1
ATOM 4273 C C . ILE B 1 184 ? -3.707 13.531 1.209 1 83.31 184 ILE B C 1
ATOM 4275 O O . ILE B 1 184 ? -3.266 14.375 1.997 1 83.31 184 ILE B O 1
ATOM 4279 N N . GLY B 1 185 ? -3.461 13.555 -0.056 1 86.06 185 GLY B N 1
ATOM 4280 C CA . GLY B 1 185 ? -2.943 14.758 -0.703 1 86.06 185 GLY B CA 1
ATOM 4281 C C . GLY B 1 185 ? -1.432 14.859 -0.641 1 86.06 185 GLY B C 1
ATOM 4282 O O . GLY B 1 185 ? -0.874 15.953 -0.79 1 86.06 185 GLY B O 1
ATOM 4283 N N . LEU B 1 186 ? -0.755 13.781 -0.471 1 89.88 186 LEU B N 1
ATOM 4284 C CA . LEU B 1 186 ? 0.692 13.836 -0.299 1 89.88 186 LEU B CA 1
ATOM 4285 C C . LEU B 1 186 ? 1.407 13.273 -1.521 1 89.88 186 LEU B C 1
ATOM 4287 O O . LEU B 1 186 ? 1.347 12.07 -1.777 1 89.88 186 LEU B O 1
ATOM 4291 N N . PRO B 1 187 ? 2.115 14.117 -2.307 1 94.5 187 PRO B N 1
ATOM 4292 C CA . PRO B 1 187 ? 3.006 13.555 -3.324 1 94.5 187 PRO B CA 1
ATOM 4293 C C . PRO B 1 187 ? 4.051 12.609 -2.736 1 94.5 187 PRO B C 1
ATOM 4295 O O . PRO B 1 187 ? 4.746 12.969 -1.782 1 94.5 187 PRO B O 1
ATOM 4298 N N . ALA B 1 188 ? 4.125 11.43 -3.285 1 96.25 188 ALA B N 1
ATOM 4299 C CA . ALA B 1 188 ? 5.023 10.438 -2.691 1 96.25 188 ALA B CA 1
ATOM 4300 C C . ALA B 1 188 ? 5.578 9.492 -3.752 1 96.25 188 ALA B C 1
ATOM 4302 O O . ALA B 1 188 ? 4.953 9.289 -4.797 1 96.25 188 ALA B O 1
ATOM 4303 N N . ALA B 1 189 ? 6.73 8.977 -3.453 1 96.75 189 ALA B N 1
ATOM 4304 C CA . ALA B 1 189 ? 7.406 7.977 -4.277 1 96.75 189 ALA B CA 1
ATOM 4305 C C . ALA B 1 189 ? 8.156 6.969 -3.41 1 96.75 189 ALA B C 1
ATOM 4307 O O . ALA B 1 189 ? 8.484 7.254 -2.258 1 96.75 189 ALA B O 1
ATOM 4308 N N . VAL B 1 190 ? 8.289 5.824 -3.92 1 94.12 190 VAL B N 1
ATOM 4309 C CA . VAL B 1 190 ? 9.102 4.793 -3.277 1 94.12 190 VAL B CA 1
ATOM 4310 C C . VAL B 1 190 ? 10.43 4.648 -4.016 1 94.12 190 VAL B C 1
ATOM 4312 O O . VAL B 1 190 ? 10.461 4.637 -5.25 1 94.12 190 VAL B O 1
ATOM 4315 N N . LEU B 1 191 ? 11.477 4.602 -3.193 1 92 191 LEU B N 1
ATOM 4316 C CA . LEU B 1 191 ? 12.812 4.457 -3.764 1 92 191 LEU B CA 1
ATOM 4317 C C . LEU B 1 191 ? 13.352 3.055 -3.521 1 92 191 LEU B C 1
ATOM 4319 O O . LEU B 1 191 ? 13.062 2.438 -2.496 1 92 191 LEU B O 1
ATOM 4323 N N . ARG B 1 192 ? 14.039 2.607 -4.508 1 84.88 192 ARG B N 1
ATOM 4324 C CA . ARG B 1 192 ? 14.82 1.394 -4.316 1 84.88 192 ARG B CA 1
ATOM 4325 C C . ARG B 1 192 ? 16.25 1.727 -3.912 1 84.88 192 ARG B C 1
ATOM 4327 O O . ARG B 1 192 ? 16.609 2.898 -3.787 1 84.88 192 ARG B O 1
ATOM 4334 N N . ARG B 1 193 ? 17.031 0.652 -3.645 1 79.38 193 ARG B N 1
ATOM 4335 C CA . ARG B 1 193 ? 18.422 0.848 -3.26 1 79.38 193 ARG B CA 1
ATOM 4336 C C . ARG B 1 193 ? 19.156 1.721 -4.273 1 79.38 193 ARG B C 1
ATOM 4338 O O . ARG B 1 193 ? 18.906 1.629 -5.477 1 79.38 193 ARG B O 1
ATOM 4345 N N . GLY B 1 194 ? 20.078 2.547 -3.791 1 80.69 194 GLY B N 1
ATOM 4346 C CA . GLY B 1 194 ? 20.797 3.479 -4.645 1 80.69 194 GLY B CA 1
ATOM 4347 C C . GLY B 1 194 ? 20.047 4.773 -4.887 1 80.69 194 GLY B C 1
ATOM 4348 O O . GLY B 1 194 ? 20.578 5.703 -5.488 1 80.69 194 GLY B O 1
ATOM 4349 N N . GLY B 1 195 ? 18.797 4.824 -4.461 1 89.12 195 GLY B N 1
ATOM 4350 C CA . GLY B 1 195 ? 18.031 6.059 -4.535 1 89.12 195 GLY B CA 1
ATOM 4351 C C . GLY B 1 195 ? 17.25 6.199 -5.824 1 89.12 195 GLY B C 1
ATOM 4352 O O . GLY B 1 195 ? 16.797 7.297 -6.172 1 89.12 195 GLY B O 1
ATOM 4353 N N . ARG B 1 196 ? 17.109 5.113 -6.551 1 89.69 196 ARG B N 1
ATOM 4354 C CA . ARG B 1 196 ? 16.375 5.152 -7.812 1 89.69 196 ARG B CA 1
ATOM 4355 C C . ARG B 1 196 ? 14.883 5.047 -7.578 1 89.69 196 ARG B C 1
ATOM 4357 O O . ARG B 1 196 ? 14.438 4.379 -6.641 1 89.69 196 ARG B O 1
ATOM 4364 N N . LEU B 1 197 ? 14.117 5.637 -8.5 1 92.44 197 LEU B N 1
ATOM 4365 C CA . LEU B 1 197 ? 12.664 5.672 -8.383 1 92.44 197 LEU B CA 1
ATOM 4366 C C . LEU B 1 197 ? 12.062 4.316 -8.719 1 92.44 197 LEU B C 1
ATOM 4368 O O . LEU B 1 197 ? 12.375 3.732 -9.758 1 92.44 197 LEU B O 1
ATOM 4372 N N . MET B 1 198 ? 11.273 3.738 -7.863 1 89 198 MET B N 1
ATOM 4373 C CA . MET B 1 198 ? 10.531 2.5 -8.102 1 89 198 MET B CA 1
ATOM 4374 C C . MET B 1 198 ? 9.125 2.793 -8.617 1 89 198 MET B C 1
ATOM 4376 O O . MET B 1 198 ? 8.688 2.213 -9.609 1 89 198 MET B O 1
ATOM 4380 N N . THR B 1 199 ? 8.383 3.59 -7.914 1 91.94 199 THR B N 1
ATOM 4381 C CA . THR B 1 199 ? 7.031 4.016 -8.273 1 91.94 199 THR B CA 1
ATOM 4382 C C . THR B 1 199 ? 6.695 5.352 -7.617 1 91.94 199 THR B C 1
ATOM 4384 O O . THR B 1 199 ? 7.367 5.777 -6.676 1 91.94 199 THR B O 1
ATOM 4387 N N . SER B 1 200 ? 5.781 6.078 -8.18 1 96.44 200 SER B N 1
ATOM 4388 C CA . SER B 1 200 ? 5.309 7.352 -7.648 1 96.44 200 SER B CA 1
ATOM 4389 C C . SER B 1 200 ? 3.809 7.516 -7.863 1 96.44 200 SER B C 1
ATOM 4391 O O . SER B 1 200 ? 3.213 6.82 -8.688 1 96.44 200 SER B O 1
ATOM 4393 N N . ASN B 1 201 ? 3.195 8.266 -7.004 1 94.5 201 ASN B N 1
ATOM 4394 C CA . ASN B 1 201 ? 1.787 8.555 -7.25 1 94.5 201 ASN B CA 1
ATOM 4395 C C . ASN B 1 201 ? 1.614 9.758 -8.172 1 94.5 201 ASN B C 1
ATOM 4397 O O . ASN B 1 201 ? 2.594 10.414 -8.531 1 94.5 201 ASN B O 1
ATOM 4401 N N . THR B 1 202 ? 0.413 10.055 -8.602 1 94.69 202 THR B N 1
ATOM 4402 C CA . THR B 1 202 ? 0.125 11.07 -9.609 1 94.69 202 THR B CA 1
ATOM 4403 C C . THR B 1 202 ? 0.504 12.461 -9.109 1 94.69 202 THR B C 1
ATOM 4405 O O . THR B 1 202 ? 0.957 13.297 -9.891 1 94.69 202 THR B O 1
ATOM 4408 N N . LEU B 1 203 ? 0.334 12.719 -7.824 1 94.56 203 LEU B N 1
ATOM 4409 C CA . LEU B 1 203 ? 0.7 14.016 -7.258 1 94.56 203 LEU B CA 1
ATOM 4410 C C . LEU B 1 203 ? 2.201 14.25 -7.371 1 94.56 203 LEU B C 1
ATOM 4412 O O . LEU B 1 203 ? 2.635 15.367 -7.684 1 94.56 203 LEU B O 1
ATOM 4416 N N . PHE B 1 204 ? 2.977 13.211 -7.117 1 97 204 PHE B N 1
ATOM 4417 C CA . PHE B 1 204 ? 4.43 13.289 -7.223 1 97 204 PHE B CA 1
ATOM 4418 C C . PHE B 1 204 ? 4.855 13.508 -8.672 1 97 204 PHE B C 1
ATOM 4420 O O . PHE B 1 204 ? 5.789 14.266 -8.945 1 97 204 PHE B O 1
ATOM 4427 N N . ASP B 1 205 ? 4.164 12.891 -9.578 1 96.69 205 ASP B N 1
ATOM 4428 C CA . ASP B 1 205 ? 4.48 12.992 -11 1 96.69 205 ASP B CA 1
ATOM 4429 C C . ASP B 1 205 ? 4.383 14.445 -11.477 1 96.69 205 ASP B C 1
ATOM 4431 O O . ASP B 1 205 ? 5.113 14.859 -12.383 1 96.69 205 ASP B O 1
ATOM 4435 N N . ARG B 1 206 ? 3.557 15.234 -10.867 1 95 206 ARG B N 1
ATOM 4436 C CA . ARG B 1 206 ? 3.357 16.625 -11.242 1 95 206 ARG B CA 1
ATOM 4437 C C . ARG B 1 206 ? 4.57 17.469 -10.867 1 95 206 ARG B C 1
ATOM 4439 O O . ARG B 1 206 ? 4.73 18.594 -11.367 1 95 206 ARG B O 1
ATOM 4446 N N . LEU B 1 207 ? 5.344 17 -9.961 1 95.75 207 LEU B N 1
ATOM 4447 C CA . LEU B 1 207 ? 6.52 17.734 -9.508 1 95.75 207 LEU B CA 1
ATOM 4448 C C . LEU B 1 207 ? 7.719 17.453 -10.398 1 95.75 207 LEU B C 1
ATOM 4450 O O . LEU B 1 207 ? 8.766 18.078 -10.266 1 95.75 207 LEU B O 1
ATOM 4454 N N . VAL B 1 208 ? 7.633 16.484 -11.266 1 94.19 208 VAL B N 1
ATOM 4455 C CA . VAL B 1 208 ? 8.703 16.109 -12.188 1 94.19 208 VAL B CA 1
ATOM 4456 C C . VAL B 1 208 ? 8.516 16.828 -13.523 1 94.19 208 VAL B C 1
ATOM 4458 O O . VAL B 1 208 ? 7.43 16.797 -14.109 1 94.19 208 VAL B O 1
ATOM 4461 N N . PRO B 1 209 ? 9.5 17.516 -14.039 1 93.5 209 PRO B N 1
ATOM 4462 C CA . PRO B 1 209 ? 10.898 17.531 -13.602 1 93.5 209 PRO B CA 1
ATOM 4463 C C . PRO B 1 209 ? 11.25 18.781 -12.789 1 93.5 209 PRO B C 1
ATOM 4465 O O . PRO B 1 209 ? 12.391 18.938 -12.352 1 93.5 209 PRO B O 1
ATOM 4468 N N . ASP B 1 210 ? 10.312 19.625 -12.492 1 93.62 210 ASP B N 1
ATOM 4469 C CA . ASP B 1 210 ? 10.609 20.969 -12.008 1 93.62 210 ASP B CA 1
ATOM 4470 C C . ASP B 1 210 ? 11.18 20.922 -10.594 1 93.62 210 ASP B C 1
ATOM 4472 O O . ASP B 1 210 ? 12.016 21.75 -10.227 1 93.62 210 ASP B O 1
ATOM 4476 N N . VAL B 1 211 ? 10.719 20 -9.789 1 95.81 211 VAL B N 1
ATOM 4477 C CA . VAL B 1 211 ? 11.18 19.875 -8.406 1 95.81 211 VAL B CA 1
ATOM 4478 C C . VAL B 1 211 ? 12.047 18.625 -8.258 1 95.81 211 VAL B C 1
ATOM 4480 O O . VAL B 1 211 ? 13.156 18.688 -7.727 1 95.81 211 VAL B O 1
ATOM 4483 N N . MET B 1 212 ? 11.508 17.547 -8.766 1 95.62 212 MET B N 1
ATOM 4484 C CA . MET B 1 212 ? 12.195 16.25 -8.758 1 95.62 212 MET B CA 1
ATOM 4485 C C . MET B 1 212 ? 12.648 15.867 -10.156 1 95.62 212 MET B C 1
ATOM 4487 O O . MET B 1 212 ? 11.938 16.109 -11.133 1 95.62 212 MET B O 1
ATOM 4491 N N . GLN B 1 213 ? 13.742 15.266 -10.242 1 96.25 213 GLN B N 1
ATOM 4492 C CA . GLN B 1 213 ? 14.242 14.789 -11.523 1 96.25 213 GLN B CA 1
ATOM 4493 C C . GLN B 1 213 ? 14.68 13.328 -11.43 1 96.25 213 GLN B C 1
ATOM 4495 O O . GLN B 1 213 ? 15.523 12.977 -10.617 1 96.25 213 GLN B O 1
ATOM 4500 N N . ASP B 1 214 ? 14 12.5 -12.164 1 92.31 214 ASP B N 1
ATOM 4501 C CA . ASP B 1 214 ? 14.367 11.086 -12.242 1 92.31 214 ASP B CA 1
ATOM 4502 C C . ASP B 1 214 ? 15.562 10.883 -13.172 1 92.31 214 ASP B C 1
ATOM 4504 O O . ASP B 1 214 ? 15.398 10.586 -14.359 1 92.31 214 ASP B O 1
ATOM 4508 N N . ARG B 1 215 ? 16.688 10.961 -12.633 1 87 215 ARG B N 1
ATOM 4509 C CA . ARG B 1 215 ? 17.906 10.812 -13.43 1 87 215 ARG B CA 1
ATOM 4510 C C . ARG B 1 215 ? 18.375 9.359 -13.438 1 87 215 ARG B C 1
ATOM 4512 O O . ARG B 1 215 ? 17.891 8.539 -12.664 1 87 215 ARG B O 1
ATOM 4519 N N . GLY B 1 216 ? 19.078 8.914 -14.461 1 80.94 216 GLY B N 1
ATOM 4520 C CA . GLY B 1 216 ? 19.516 7.535 -14.641 1 80.94 216 GLY B CA 1
ATOM 4521 C C . GLY B 1 216 ? 20.188 6.957 -13.406 1 80.94 216 GLY B C 1
ATOM 4522 O O . GLY B 1 216 ? 20 5.777 -13.094 1 80.94 216 GLY B O 1
ATOM 4523 N N . GLU B 1 217 ? 20.891 7.785 -12.602 1 85.94 217 GLU B N 1
ATOM 4524 C CA . GLU B 1 217 ? 21.641 7.293 -11.461 1 85.94 217 GLU B CA 1
ATOM 4525 C C . GLU B 1 217 ? 20.781 7.238 -10.203 1 85.94 217 GLU B C 1
ATOM 4527 O O . GLU B 1 217 ? 20.797 6.246 -9.477 1 85.94 217 GLU B O 1
ATOM 4532 N N . ARG B 1 218 ? 20.141 8.32 -9.953 1 92.56 218 ARG B N 1
ATOM 4533 C CA . ARG B 1 218 ? 19.281 8.422 -8.789 1 92.56 218 ARG B CA 1
ATOM 4534 C C . ARG B 1 218 ? 18.234 9.523 -8.969 1 92.56 218 ARG B C 1
ATOM 4536 O O . ARG B 1 218 ? 18.375 10.367 -9.859 1 92.56 218 ARG B O 1
ATOM 4543 N N . LEU B 1 219 ? 17.219 9.492 -8.125 1 95.5 219 LEU B N 1
ATOM 4544 C CA . LEU B 1 219 ? 16.312 10.625 -8.023 1 95.5 219 LEU B CA 1
ATOM 4545 C C . LEU B 1 219 ? 17.031 11.852 -7.473 1 95.5 219 LEU B C 1
ATOM 4547 O O . LEU B 1 219 ? 17.781 11.75 -6.504 1 95.5 219 LEU B O 1
ATOM 4551 N N . THR B 1 220 ? 16.891 12.969 -8.125 1 97.38 220 THR B N 1
ATOM 4552 C CA . THR B 1 220 ? 17.547 14.188 -7.684 1 97.38 220 THR B CA 1
ATOM 4553 C C . THR B 1 220 ? 16.531 15.32 -7.508 1 97.38 220 THR B C 1
ATOM 4555 O O . THR B 1 220 ? 15.398 15.219 -7.973 1 97.38 220 THR B O 1
ATOM 4558 N N . LEU B 1 221 ? 16.922 16.281 -6.715 1 97.19 221 LEU B N 1
ATOM 4559 C CA . LEU B 1 221 ? 16.172 17.531 -6.613 1 97.19 221 LEU B CA 1
ATOM 4560 C C . LEU B 1 221 ? 16.734 18.578 -7.562 1 97.19 221 LEU B C 1
ATOM 4562 O O . LEU B 1 221 ? 17.953 18.672 -7.742 1 97.19 221 LEU B O 1
ATOM 4566 N N . ALA B 1 222 ? 15.867 19.375 -8.203 1 95.69 222 ALA B N 1
ATOM 4567 C CA . ALA B 1 222 ? 16.297 20.406 -9.141 1 95.69 222 ALA B CA 1
ATOM 4568 C C . ALA B 1 222 ? 17.109 21.484 -8.438 1 95.69 222 ALA B C 1
ATOM 4570 O O . ALA B 1 222 ? 18.078 22.016 -9.008 1 95.69 222 ALA B O 1
ATOM 4571 N N . ALA B 1 223 ? 16.75 21.891 -7.215 1 95.06 223 ALA B N 1
ATOM 4572 C CA . ALA B 1 223 ? 17.5 22.859 -6.43 1 95.06 223 ALA B CA 1
ATOM 4573 C C . ALA B 1 223 ? 18.828 22.266 -5.965 1 95.06 223 ALA B C 1
ATOM 4575 O O . ALA B 1 223 ? 18.859 21.328 -5.16 1 95.06 223 ALA B O 1
ATOM 4576 N N . VAL B 1 224 ? 19.891 22.812 -6.324 1 94.88 224 VAL B N 1
ATOM 4577 C CA . VAL B 1 224 ? 21.234 22.25 -6.18 1 94.88 224 VAL B CA 1
ATOM 4578 C C . VAL B 1 224 ? 21.547 22.031 -4.703 1 94.88 224 VAL B C 1
ATOM 4580 O O . VAL B 1 224 ? 22 20.953 -4.316 1 94.88 224 VAL B O 1
ATOM 4583 N N . ALA B 1 225 ? 21.297 23.078 -3.908 1 94.12 225 ALA B N 1
ATOM 4584 C CA . ALA B 1 225 ? 21.609 22.984 -2.486 1 94.12 225 ALA B CA 1
ATOM 4585 C C . ALA B 1 225 ? 20.781 21.891 -1.818 1 94.12 225 ALA B C 1
ATOM 4587 O O . ALA B 1 225 ? 21.297 21.125 -0.989 1 94.12 225 ALA B O 1
ATOM 4588 N N . ALA B 1 226 ? 19.547 21.828 -2.16 1 96.25 226 ALA B N 1
ATOM 4589 C CA . ALA B 1 226 ? 18.672 20.797 -1.608 1 96.25 226 ALA B CA 1
ATOM 4590 C C . ALA B 1 226 ? 19.109 19.406 -2.051 1 96.25 226 ALA B C 1
ATOM 4592 O O . ALA B 1 226 ? 19.047 18.453 -1.269 1 96.25 226 ALA B O 1
ATOM 4593 N N . ASP B 1 227 ? 19.578 19.281 -3.283 1 97.06 227 ASP B N 1
ATOM 4594 C CA . ASP B 1 227 ? 20 17.984 -3.793 1 97.06 227 ASP B CA 1
ATOM 4595 C C . ASP B 1 227 ? 21.234 17.484 -3.045 1 97.06 227 ASP B C 1
ATOM 4597 O O . ASP B 1 227 ? 21.406 16.281 -2.857 1 97.06 227 ASP B O 1
ATOM 4601 N N . ALA B 1 228 ? 22.094 18.375 -2.689 1 96.38 228 ALA B N 1
ATOM 4602 C CA . ALA B 1 228 ? 23.266 17.969 -1.923 1 96.38 228 ALA B CA 1
ATOM 4603 C C . ALA B 1 228 ? 22.859 17.328 -0.603 1 96.38 228 ALA B C 1
ATOM 4605 O O . ALA B 1 228 ? 23.406 16.281 -0.22 1 96.38 228 ALA B O 1
ATOM 4606 N N . LEU B 1 229 ? 21.891 17.938 0.051 1 94.5 229 LEU B N 1
ATOM 4607 C CA . LEU B 1 229 ? 21.375 17.391 1.302 1 94.5 229 LEU B CA 1
ATOM 4608 C C . LEU B 1 229 ? 20.688 16.047 1.062 1 94.5 229 LEU B C 1
ATOM 4610 O O . LEU B 1 229 ? 20.844 15.109 1.847 1 94.5 229 LEU B O 1
ATOM 4614 N N . PHE B 1 230 ? 19.969 15.953 -0.025 1 95.31 230 PHE B N 1
ATOM 4615 C CA . PHE B 1 230 ? 19.25 14.734 -0.391 1 95.31 230 PHE B CA 1
ATOM 4616 C C . PHE B 1 230 ? 20.219 13.602 -0.68 1 95.31 230 PHE B C 1
ATOM 4618 O O . PHE B 1 230 ? 20.016 12.469 -0.225 1 95.31 230 PHE B O 1
ATOM 4625 N N . ALA B 1 231 ? 21.234 13.914 -1.373 1 94 231 ALA B N 1
ATOM 4626 C CA . ALA B 1 231 ? 22.281 12.93 -1.68 1 94 231 ALA B CA 1
ATOM 4627 C C . ALA B 1 231 ? 22.922 12.391 -0.403 1 94 231 ALA B C 1
ATOM 4629 O O . ALA B 1 231 ? 23.188 11.188 -0.293 1 94 231 ALA B O 1
ATOM 4630 N N . GLN B 1 232 ? 23.156 13.312 0.533 1 92.12 232 GLN B N 1
ATOM 4631 C CA . GLN B 1 232 ? 23.734 12.906 1.811 1 92.12 232 GLN B CA 1
ATOM 4632 C C . GLN B 1 232 ? 22.781 11.977 2.568 1 92.12 232 GLN B C 1
ATOM 4634 O O . GLN B 1 232 ? 23.234 10.992 3.168 1 92.12 232 GLN B O 1
ATOM 4639 N N . ALA B 1 233 ? 21.516 12.312 2.508 1 91.12 233 ALA B N 1
ATOM 4640 C CA . ALA B 1 233 ? 20.516 11.484 3.178 1 91.12 233 ALA B CA 1
ATOM 4641 C C . ALA B 1 233 ? 20.438 10.094 2.551 1 91.12 233 ALA B C 1
ATOM 4643 O O . ALA B 1 233 ? 20.359 9.094 3.262 1 91.12 233 ALA B O 1
ATOM 4644 N N . LEU B 1 234 ? 20.5 10.016 1.258 1 89.81 234 LEU B N 1
ATOM 4645 C CA . LEU B 1 234 ? 20.453 8.75 0.543 1 89.81 234 LEU B CA 1
ATOM 4646 C C . LEU B 1 234 ? 21.703 7.91 0.84 1 89.81 234 LEU B C 1
ATOM 4648 O O . LEU B 1 234 ? 21.609 6.691 1.005 1 89.81 234 LEU B O 1
ATOM 4652 N N . ALA B 1 235 ? 22.812 8.57 0.873 1 86.94 235 ALA B N 1
ATOM 4653 C CA . ALA B 1 235 ? 24.062 7.875 1.179 1 86.94 235 ALA B CA 1
ATOM 4654 C C . ALA B 1 235 ? 24.016 7.254 2.572 1 86.94 235 ALA B C 1
ATOM 4656 O O . ALA B 1 235 ? 24.5 6.137 2.777 1 86.94 235 ALA B O 1
ATOM 4657 N N . ALA B 1 236 ? 23.422 7.992 3.486 1 83.69 236 ALA B N 1
ATOM 4658 C CA . ALA B 1 236 ? 23.297 7.488 4.852 1 83.69 236 ALA B CA 1
ATOM 4659 C C . ALA B 1 236 ? 22.391 6.266 4.906 1 83.69 236 ALA B C 1
ATOM 4661 O O . ALA B 1 236 ? 22.625 5.332 5.676 1 83.69 236 ALA B O 1
ATOM 4662 N N . LEU B 1 237 ? 21.391 6.242 4.117 1 79.62 237 LEU B N 1
ATOM 4663 C CA . LEU B 1 237 ? 20.453 5.133 4.051 1 79.62 237 LEU B CA 1
ATOM 4664 C C . LEU B 1 237 ? 21.125 3.879 3.504 1 79.62 237 LEU B C 1
ATOM 4666 O O . LEU B 1 237 ? 20.906 2.779 4.023 1 79.62 237 LEU B O 1
ATOM 4670 N N . ASN B 1 238 ? 21.891 4.062 2.484 1 73.19 238 ASN B N 1
ATOM 4671 C CA . ASN B 1 238 ? 22.562 2.947 1.816 1 73.19 238 ASN B CA 1
ATOM 4672 C C . ASN B 1 238 ? 23.641 2.328 2.697 1 73.19 238 ASN B C 1
ATOM 4674 O O . ASN B 1 238 ? 23.938 1.138 2.584 1 73.19 238 ASN B O 1
ATOM 4678 N N . GLY B 1 239 ? 24.359 3.148 3.459 1 64.69 239 GLY B N 1
ATOM 4679 C CA . GLY B 1 239 ? 25.453 2.684 4.289 1 64.69 239 GLY B CA 1
ATOM 4680 C C . GLY B 1 239 ? 25 1.973 5.547 1 64.69 239 GLY B C 1
ATOM 4681 O O . GLY B 1 239 ? 25.828 1.499 6.332 1 64.69 239 GLY B O 1
ATOM 4682 N N . GLY B 1 240 ? 23.719 1.596 5.59 1 59.31 240 GLY B N 1
ATOM 4683 C CA . GLY B 1 240 ? 23.219 0.886 6.758 1 59.31 240 GLY B CA 1
ATOM 4684 C C . GLY B 1 240 ? 23.156 1.755 8 1 59.31 240 GLY B C 1
ATOM 4685 O O . GLY B 1 240 ? 22.875 1.263 9.094 1 59.31 240 GLY B O 1
ATOM 4686 N N . LEU B 1 241 ? 23.797 2.885 8 1 49.97 241 LEU B N 1
ATOM 4687 C CA . LEU B 1 241 ? 23.703 3.793 9.141 1 49.97 241 LEU B CA 1
ATOM 4688 C C . LEU B 1 241 ? 22.281 4.301 9.328 1 49.97 241 LEU B C 1
ATOM 4690 O O . LEU B 1 241 ? 21.938 5.371 8.836 1 49.97 241 LEU B O 1
ATOM 4694 N N . ILE B 1 242 ? 21.516 3.508 8.875 1 49.69 242 ILE B N 1
ATOM 4695 C CA . ILE B 1 242 ? 20.109 3.906 8.812 1 49.69 242 ILE B CA 1
ATOM 4696 C C . ILE B 1 242 ? 19.719 4.59 10.117 1 49.69 242 ILE B C 1
ATOM 4698 O O . ILE B 1 242 ? 19.656 3.953 11.172 1 49.69 242 ILE B O 1
ATOM 4702 N N . SER B 1 243 ? 20.266 5.66 10.367 1 53.53 243 SER B N 1
ATOM 4703 C CA . SER B 1 243 ? 19.469 6.336 11.383 1 53.53 243 SER B CA 1
ATOM 4704 C C . SER B 1 243 ? 17.984 6.301 11.031 1 53.53 243 SER B C 1
ATOM 4706 O O . SER B 1 243 ? 17.609 6.504 9.867 1 53.53 243 SER B O 1
ATOM 4708 N N . LEU B 1 244 ? 17.219 5.316 11.547 1 60.59 244 LEU B N 1
ATOM 4709 C CA . LEU B 1 244 ? 15.773 5.125 11.484 1 60.59 244 LEU B CA 1
ATOM 4710 C C . LEU B 1 244 ? 15.047 6.465 11.523 1 60.59 244 LEU B C 1
ATOM 4712 O O . LEU B 1 244 ? 13.82 6.508 11.633 1 60.59 244 LEU B O 1
ATOM 4716 N N . GLU B 1 245 ? 15.914 7.52 11.156 1 73.88 245 GLU B N 1
ATOM 4717 C CA . GLU B 1 245 ? 15.203 8.781 11.359 1 73.88 245 GLU B CA 1
ATOM 4718 C C . GLU B 1 245 ? 14.773 9.391 10.031 1 73.88 245 GLU B C 1
ATOM 4720 O O . GLU B 1 245 ? 15.477 9.266 9.023 1 73.88 245 GLU B O 1
ATOM 4725 N N . VAL B 1 246 ? 13.68 9.945 9.977 1 80.62 246 VAL B N 1
ATOM 4726 C CA . VAL B 1 246 ? 13.156 10.727 8.859 1 80.62 246 VAL B CA 1
ATOM 4727 C C . VAL B 1 246 ? 14.055 11.938 8.617 1 80.62 246 VAL B C 1
ATOM 4729 O O . VAL B 1 246 ? 14.484 12.602 9.562 1 80.62 246 VAL B O 1
ATOM 4732 N N . ARG B 1 247 ? 14.531 12.133 7.406 1 89.06 247 ARG B N 1
ATOM 4733 C CA . ARG B 1 247 ? 15.266 13.328 7.012 1 89.06 247 ARG B CA 1
ATOM 4734 C C . ARG B 1 247 ? 14.375 14.289 6.246 1 89.06 247 ARG B C 1
ATOM 4736 O O . ARG B 1 247 ? 13.594 13.875 5.383 1 89.06 247 ARG B O 1
ATOM 4743 N N . SER B 1 248 ? 14.422 15.578 6.633 1 92.31 248 SER B N 1
ATOM 4744 C CA . SER B 1 248 ? 13.617 16.609 5.992 1 92.31 248 SER B CA 1
ATOM 4745 C C . SER B 1 248 ? 14.5 17.641 5.289 1 92.31 248 SER B C 1
ATOM 4747 O O . SER B 1 248 ? 15.352 18.266 5.918 1 92.31 248 SER B O 1
ATOM 4749 N N . ILE B 1 249 ? 14.281 17.797 4.004 1 95.12 249 ILE B N 1
ATOM 4750 C CA . ILE B 1 249 ? 15.094 18.656 3.16 1 95.12 249 ILE B CA 1
ATOM 4751 C C . ILE B 1 249 ? 14.266 1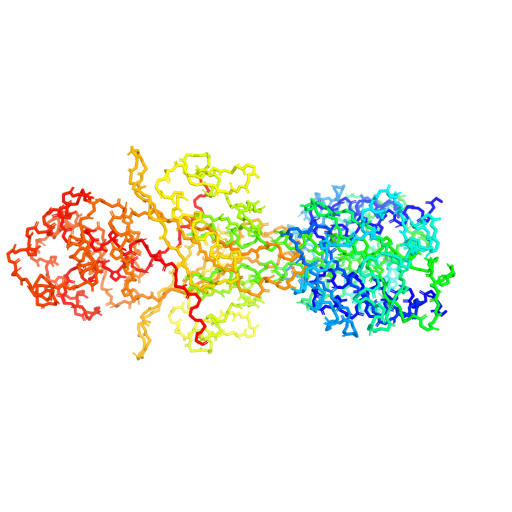9.844 2.682 1 95.12 249 ILE B C 1
ATOM 4753 O O . ILE B 1 249 ? 13.273 19.672 1.97 1 95.12 249 ILE B O 1
ATOM 4757 N N . PRO B 1 250 ? 14.656 21.031 3.035 1 95.5 250 PRO B N 1
ATOM 4758 C CA . PRO B 1 250 ? 13.891 22.219 2.637 1 95.5 250 PRO B CA 1
ATOM 4759 C C . PRO B 1 250 ? 14.203 22.672 1.214 1 95.5 250 PRO B C 1
ATOM 4761 O O . PRO B 1 250 ? 15.352 22.594 0.776 1 95.5 250 PRO B O 1
ATOM 4764 N N . ILE B 1 251 ? 13.219 23.047 0.505 1 95.75 251 ILE B N 1
ATOM 4765 C CA . ILE B 1 251 ? 13.328 23.734 -0.781 1 95.75 251 ILE B CA 1
ATOM 4766 C C . ILE B 1 251 ? 12.641 25.094 -0.699 1 95.75 251 ILE B C 1
ATOM 4768 O O . ILE B 1 251 ? 11.43 25.172 -0.457 1 95.75 251 ILE B O 1
ATOM 4772 N N . ALA B 1 252 ? 13.391 26.141 -0.912 1 94.88 252 ALA B N 1
ATOM 4773 C CA . ALA B 1 252 ? 12.852 27.5 -0.836 1 94.88 252 ALA B CA 1
ATOM 4774 C C . ALA B 1 252 ? 11.836 27.75 -1.947 1 94.88 252 ALA B C 1
ATOM 4776 O O . ALA B 1 252 ? 11.828 27.047 -2.961 1 94.88 252 ALA B O 1
ATOM 4777 N N . ALA B 1 253 ? 10.969 28.719 -1.693 1 93.19 253 ALA B N 1
ATOM 4778 C CA . ALA B 1 253 ? 9.984 29.109 -2.697 1 93.19 253 ALA B CA 1
ATOM 4779 C C . ALA B 1 253 ? 10.664 29.547 -3.992 1 93.19 253 ALA B C 1
ATOM 4781 O O . ALA B 1 253 ? 11.75 30.125 -3.965 1 93.19 253 ALA B O 1
ATOM 4782 N N . GLN B 1 254 ? 10.117 29.062 -5.113 1 86.81 254 GLN B N 1
ATOM 4783 C CA . GLN B 1 254 ? 10.57 29.5 -6.43 1 86.81 254 GLN B CA 1
ATOM 4784 C C . GLN B 1 254 ? 9.398 30.016 -7.266 1 86.81 254 GLN B C 1
ATOM 4786 O O . GLN B 1 254 ? 8.453 29.281 -7.551 1 86.81 254 GLN B O 1
ATOM 4791 N N . ASP B 1 255 ? 9.484 31.219 -7.75 1 82.12 255 ASP B N 1
ATOM 4792 C CA . ASP B 1 255 ? 8.492 31.828 -8.625 1 82.12 255 ASP B CA 1
ATOM 4793 C C . ASP B 1 255 ? 7.078 31.594 -8.102 1 82.12 255 ASP B C 1
ATOM 4795 O O . ASP B 1 255 ? 6.719 32.062 -7.02 1 82.12 255 ASP B O 1
ATOM 4799 N N . ASP B 1 256 ? 6.301 30.641 -8.758 1 86.62 256 ASP B N 1
ATOM 4800 C CA . ASP B 1 256 ? 4.887 30.469 -8.43 1 86.62 256 ASP B CA 1
ATOM 4801 C C . ASP B 1 256 ? 4.664 29.219 -7.586 1 86.62 256 ASP B C 1
ATOM 4803 O O . ASP B 1 256 ? 3.525 28.797 -7.387 1 86.62 256 ASP B O 1
ATOM 4807 N N . ARG B 1 257 ? 5.824 28.703 -7.016 1 90.62 257 ARG B N 1
ATOM 4808 C CA . ARG B 1 257 ? 5.703 27.516 -6.18 1 90.62 257 ARG B CA 1
ATOM 4809 C C . ARG B 1 257 ? 6.027 27.828 -4.723 1 90.62 257 ARG B C 1
ATOM 4811 O O . ARG B 1 257 ? 7.035 28.484 -4.438 1 90.62 257 ARG B O 1
ATOM 4818 N N . PRO B 1 258 ? 5.156 27.422 -3.875 1 92.62 258 PRO B N 1
ATOM 4819 C CA . PRO B 1 258 ? 5.469 27.625 -2.459 1 92.62 258 PRO B CA 1
ATOM 4820 C C . PRO B 1 258 ? 6.684 26.812 -2.002 1 92.62 258 PRO B C 1
ATOM 4822 O O . PRO B 1 258 ? 7.148 25.922 -2.727 1 92.62 258 PRO B O 1
ATOM 4825 N N . PRO B 1 259 ? 7.246 27.234 -0.829 1 94.44 259 PRO B N 1
ATOM 4826 C CA . PRO B 1 259 ? 8.312 26.391 -0.293 1 94.44 259 PRO B CA 1
ATOM 4827 C C . PRO B 1 259 ? 7.852 24.938 -0.068 1 94.44 259 PRO B C 1
ATOM 4829 O O . PRO B 1 259 ? 6.676 24.703 0.212 1 94.44 259 PRO B O 1
ATOM 4832 N N . LEU B 1 260 ? 8.812 24.031 -0.243 1 95 260 LEU B N 1
ATOM 4833 C CA . LEU B 1 260 ? 8.523 22.609 -0.1 1 95 260 LEU B CA 1
ATOM 4834 C C . LEU B 1 260 ? 9.477 21.953 0.902 1 95 260 LEU B C 1
ATOM 4836 O O . LEU B 1 260 ? 10.594 22.438 1.108 1 95 260 LEU B O 1
ATOM 4840 N N . ILE B 1 261 ? 9.016 20.953 1.552 1 94.75 261 ILE B N 1
ATOM 4841 C CA . ILE B 1 261 ? 9.875 20.078 2.334 1 94.75 261 ILE B CA 1
ATOM 4842 C C . ILE B 1 261 ? 9.836 18.656 1.751 1 94.75 261 ILE B C 1
ATOM 4844 O O . ILE B 1 261 ? 8.758 18.094 1.541 1 94.75 261 ILE B O 1
ATOM 4848 N N . VAL B 1 262 ? 10.992 18.109 1.469 1 95.5 262 VAL B N 1
ATOM 4849 C CA . VAL B 1 262 ? 11.125 16.734 1.018 1 95.5 262 VAL B CA 1
ATOM 4850 C C . VAL B 1 262 ? 11.516 15.836 2.193 1 95.5 262 VAL B C 1
ATOM 4852 O O . VAL B 1 262 ? 12.547 16.062 2.832 1 95.5 262 VAL B O 1
ATOM 4855 N N . HIS B 1 263 ? 10.625 14.914 2.479 1 93.19 263 HIS B N 1
ATOM 4856 C CA . HIS B 1 263 ? 10.891 13.969 3.557 1 93.19 263 HIS B CA 1
ATOM 4857 C C . HIS B 1 263 ? 11.359 12.625 3.01 1 93.19 263 HIS B C 1
ATOM 4859 O O . HIS B 1 263 ? 10.711 12.047 2.131 1 93.19 263 HIS B O 1
ATOM 4865 N N . LEU B 1 264 ? 12.484 12.148 3.49 1 92.75 264 LEU B N 1
ATOM 4866 C CA . LEU B 1 264 ? 12.969 10.797 3.229 1 92.75 264 LEU B CA 1
ATOM 4867 C C . LEU B 1 264 ? 12.727 9.891 4.434 1 92.75 264 LEU B C 1
ATOM 4869 O O . LEU B 1 264 ? 13.32 10.094 5.492 1 92.75 264 LEU B O 1
ATOM 4873 N N . VAL B 1 265 ? 11.828 8.945 4.219 1 89.69 265 VAL B N 1
ATOM 4874 C CA . VAL B 1 265 ? 11.422 8.055 5.305 1 89.69 265 VAL B CA 1
ATOM 4875 C C . VAL B 1 265 ? 11.906 6.637 5.02 1 89.69 265 VAL B C 1
ATOM 4877 O O . VAL B 1 265 ? 11.414 5.977 4.102 1 89.69 265 VAL B O 1
ATOM 4880 N N . PRO B 1 266 ? 12.781 6.117 5.832 1 86.81 266 PRO B N 1
ATOM 4881 C CA . PRO B 1 266 ? 13.273 4.758 5.613 1 86.81 266 PRO B CA 1
ATOM 4882 C C . PRO B 1 266 ? 12.211 3.693 5.855 1 86.81 266 PRO B C 1
ATOM 4884 O O . PRO B 1 266 ? 11.391 3.836 6.766 1 86.81 266 PRO B O 1
ATOM 4887 N N . ILE B 1 267 ? 12.094 2.746 4.973 1 81.25 267 ILE B N 1
ATOM 4888 C CA . ILE B 1 267 ? 11.234 1.584 5.18 1 81.25 267 ILE B CA 1
ATOM 4889 C C . ILE B 1 267 ? 11.992 0.512 5.957 1 81.25 267 ILE B C 1
ATOM 4891 O O . ILE B 1 267 ? 13.031 0.02 5.496 1 81.25 267 ILE B O 1
ATOM 4895 N N . HIS B 1 268 ? 11.398 0.215 7.188 1 66.81 268 HIS B N 1
ATOM 4896 C CA . HIS B 1 268 ? 12.086 -0.752 8.039 1 66.81 268 HIS B CA 1
ATOM 4897 C C . HIS B 1 268 ? 11.781 -2.182 7.602 1 66.81 268 HIS B C 1
ATOM 4899 O O . HIS B 1 268 ? 10.664 -2.48 7.164 1 66.81 268 HIS B O 1
ATOM 4905 N N . GLY B 1 269 ? 12.727 -3.049 7.785 1 56.81 269 GLY B N 1
ATOM 4906 C CA . GLY B 1 269 ? 12.594 -4.469 7.508 1 56.81 269 GLY B CA 1
ATOM 4907 C C . GLY B 1 269 ? 12.766 -4.812 6.039 1 56.81 269 GLY B C 1
ATOM 4908 O O . GLY B 1 269 ? 12.734 -5.984 5.66 1 56.81 269 GLY B O 1
ATOM 4909 N N . ALA B 1 270 ? 12.773 -3.688 5.234 1 50.19 270 ALA B N 1
ATOM 4910 C CA . ALA B 1 270 ? 12.977 -3.896 3.803 1 50.19 270 ALA B CA 1
ATOM 4911 C C . ALA B 1 270 ? 14.273 -4.652 3.539 1 50.19 270 ALA B C 1
ATOM 4913 O O . ALA B 1 270 ? 14.367 -5.422 2.578 1 50.19 270 ALA B O 1
ATOM 4914 N N . ALA B 1 271 ? 15.258 -4.469 4.367 1 47.25 271 ALA B N 1
ATOM 4915 C CA . ALA B 1 271 ? 16.609 -4.926 4.07 1 47.25 271 ALA B CA 1
ATOM 4916 C C . ALA B 1 271 ? 16.656 -6.445 3.918 1 47.25 271 ALA B C 1
ATOM 4918 O O . ALA B 1 271 ? 17.531 -6.98 3.234 1 47.25 271 ALA B O 1
ATOM 4919 N N . GLN B 1 272 ? 15.602 -6.98 4.148 1 53.81 272 GLN B N 1
ATOM 4920 C CA . GLN B 1 272 ? 15.93 -8.398 4.086 1 53.81 272 GLN B CA 1
ATOM 4921 C C . GLN B 1 272 ? 14.977 -9.141 3.148 1 53.81 272 GLN B C 1
ATOM 4923 O O . GLN B 1 272 ? 15.102 -10.359 2.965 1 53.81 272 GLN B O 1
ATOM 4928 N N . ASP B 1 273 ? 14.258 -8.32 2.426 1 62.34 273 ASP B N 1
ATOM 4929 C CA . ASP B 1 273 ? 13.336 -9.062 1.57 1 62.34 273 ASP B CA 1
ATOM 4930 C C . ASP B 1 273 ? 13.805 -9.055 0.118 1 62.34 273 ASP B C 1
ATOM 4932 O O . ASP B 1 273 ? 13.945 -7.992 -0.492 1 62.34 273 ASP B O 1
ATOM 4936 N N . LEU B 1 274 ? 14.336 -10.266 -0.3 1 70.88 274 LEU B N 1
ATOM 4937 C CA . LEU B 1 274 ? 14.812 -10.484 -1.662 1 70.88 274 LEU B CA 1
ATOM 4938 C C . LEU B 1 274 ? 13.93 -9.758 -2.67 1 70.88 274 LEU B C 1
ATOM 4940 O O . LEU B 1 274 ? 14.438 -9.18 -3.635 1 70.88 274 LEU B O 1
ATOM 4944 N N . PHE B 1 275 ? 12.711 -9.656 -2.361 1 67.38 275 PHE B N 1
ATOM 4945 C CA . PHE B 1 275 ? 11.789 -9.227 -3.41 1 67.38 275 PHE B CA 1
ATOM 4946 C C . PHE B 1 275 ? 11.32 -7.801 -3.166 1 67.38 275 PHE B C 1
ATOM 4948 O O . PHE B 1 275 ? 10.711 -7.184 -4.043 1 67.38 275 PHE B O 1
ATOM 4955 N N . ASP B 1 276 ? 11.531 -7.34 -1.975 1 68.44 276 ASP B N 1
ATOM 4956 C CA . ASP B 1 276 ? 11.141 -5.957 -1.704 1 68.44 276 ASP B CA 1
ATOM 4957 C C . ASP B 1 276 ? 12.312 -5.004 -1.938 1 68.44 276 ASP B C 1
ATOM 4959 O O . ASP B 1 276 ? 13.305 -5.039 -1.205 1 68.44 276 ASP B O 1
ATOM 4963 N N . ARG B 1 277 ? 12.195 -4.223 -3.004 1 74 277 ARG B N 1
ATOM 4964 C CA . ARG B 1 277 ? 13.266 -3.312 -3.404 1 74 277 ARG B CA 1
ATOM 4965 C C . ARG B 1 277 ? 13.086 -1.943 -2.756 1 74 277 ARG B C 1
ATOM 4967 O O . ARG B 1 277 ? 13.953 -1.074 -2.885 1 74 277 ARG B O 1
ATOM 4974 N N . ALA B 1 278 ? 11.992 -1.857 -2.078 1 83.06 278 ALA B N 1
ATOM 4975 C CA . ALA B 1 278 ? 11.703 -0.534 -1.531 1 83.06 278 ALA B CA 1
ATOM 4976 C C . ALA B 1 278 ? 12.547 -0.261 -0.289 1 83.06 278 ALA B C 1
ATOM 4978 O O . ALA B 1 278 ? 12.602 -1.085 0.627 1 83.06 278 ALA B O 1
ATOM 4979 N N . VAL B 1 279 ? 13.258 0.849 -0.229 1 84.31 279 VAL B N 1
ATOM 4980 C CA . VAL B 1 279 ? 14.109 1.125 0.92 1 84.31 279 VAL B CA 1
ATOM 4981 C C . VAL B 1 279 ? 13.633 2.389 1.631 1 84.31 279 VAL B C 1
ATOM 4983 O O . VAL B 1 279 ? 13.969 2.619 2.795 1 84.31 279 VAL B O 1
ATOM 4986 N N . ALA B 1 280 ? 12.906 3.23 0.867 1 90.38 280 ALA B N 1
ATOM 4987 C CA . ALA B 1 280 ? 12.453 4.477 1.477 1 90.38 280 ALA B CA 1
ATOM 4988 C C . ALA B 1 280 ? 11.242 5.043 0.739 1 90.38 280 ALA B C 1
ATOM 4990 O O . ALA B 1 280 ? 11.008 4.711 -0.425 1 90.38 280 ALA B O 1
ATOM 4991 N N . ILE B 1 281 ? 10.508 5.801 1.412 1 92.5 281 ILE B N 1
ATOM 4992 C CA . ILE B 1 281 ? 9.461 6.621 0.817 1 92.5 281 ILE B CA 1
ATOM 4993 C C . ILE B 1 281 ? 9.891 8.086 0.807 1 92.5 281 ILE B C 1
ATOM 4995 O O . ILE B 1 281 ? 10.445 8.578 1.79 1 92.5 281 ILE B O 1
ATOM 4999 N N . VAL B 1 282 ? 9.727 8.734 -0.307 1 95.44 282 VAL B N 1
ATOM 5000 C CA . VAL B 1 282 ? 9.922 10.172 -0.425 1 95.44 282 VAL B CA 1
ATOM 5001 C C . VAL B 1 282 ? 8.562 10.875 -0.475 1 95.44 282 VAL B C 1
ATOM 5003 O O . VAL B 1 282 ? 7.695 10.5 -1.269 1 95.44 282 VAL B O 1
ATOM 5006 N N . MET B 1 283 ? 8.398 11.82 0.335 1 94.44 283 MET B N 1
ATOM 5007 C CA . MET B 1 283 ? 7.18 12.617 0.348 1 94.44 283 MET B CA 1
ATOM 5008 C C . MET B 1 283 ? 7.504 14.109 0.238 1 94.44 283 MET B C 1
ATOM 5010 O O . MET B 1 283 ? 8.539 14.555 0.733 1 94.44 283 MET B O 1
ATOM 5014 N N . VAL B 1 284 ? 6.621 14.805 -0.418 1 94.56 284 VAL B N 1
ATOM 5015 C CA . VAL B 1 284 ? 6.809 16.25 -0.574 1 94.56 284 VAL B CA 1
ATOM 5016 C C . VAL B 1 284 ? 5.633 17 0.051 1 94.56 284 VAL B C 1
ATOM 5018 O O . VAL B 1 284 ? 4.477 16.734 -0.295 1 94.56 284 VAL B O 1
ATOM 5021 N N . THR B 1 285 ? 5.949 17.859 0.916 1 90.69 285 THR B N 1
ATOM 5022 C CA . THR B 1 285 ? 4.93 18.656 1.599 1 90.69 285 THR B CA 1
ATOM 5023 C C . THR B 1 285 ? 5.078 20.141 1.271 1 90.69 285 THR B C 1
ATOM 5025 O O . THR B 1 285 ? 6.105 20.734 1.58 1 90.69 285 THR B O 1
ATOM 5028 N N . PRO B 1 286 ? 4.059 20.703 0.689 1 90.31 286 PRO B N 1
ATOM 5029 C CA . PRO B 1 286 ? 4.109 22.156 0.531 1 90.31 286 PRO B CA 1
ATOM 5030 C C . PRO B 1 286 ? 3.91 22.906 1.849 1 90.31 286 PRO B C 1
ATOM 5032 O O . PRO B 1 286 ? 3.111 22.469 2.688 1 90.31 286 PRO B O 1
ATOM 5035 N N . VAL B 1 287 ? 4.668 23.922 2.008 1 91.19 287 VAL B N 1
ATOM 5036 C CA . VAL B 1 287 ? 4.512 24.781 3.178 1 91.19 287 VAL B CA 1
ATOM 5037 C C . VAL B 1 287 ? 3.529 25.906 2.863 1 91.19 287 VAL B C 1
ATOM 5039 O O . VAL B 1 287 ? 3.934 26.984 2.451 1 91.19 287 VAL B O 1
ATOM 5042 N N . VAL B 1 288 ? 2.291 25.562 3.07 1 87.06 288 VAL B N 1
ATOM 5043 C CA . VAL B 1 288 ? 1.185 26.5 2.857 1 87.06 288 VAL B CA 1
ATOM 5044 C C . VAL B 1 288 ? 0.254 26.469 4.066 1 87.06 288 VAL B C 1
ATOM 5046 O O . VAL B 1 288 ? 0.29 25.531 4.871 1 87.06 288 VAL B O 1
ATOM 5049 N N . PRO B 1 289 ? -0.441 27.578 4.203 1 81.31 289 PRO B N 1
ATOM 5050 C CA . PRO B 1 289 ? -1.389 27.547 5.32 1 81.31 289 PRO B CA 1
ATOM 5051 C C . PRO B 1 289 ? -2.303 26.328 5.289 1 81.31 289 PRO B C 1
ATOM 5053 O O . PRO B 1 289 ? -2.805 25.953 4.227 1 81.31 289 PRO B O 1
ATOM 5056 N N . ALA B 1 290 ? -2.408 25.672 6.375 1 76.12 290 ALA B N 1
ATOM 5057 C CA . ALA B 1 290 ? -3.186 24.438 6.488 1 76.12 290 ALA B CA 1
ATOM 5058 C C . ALA B 1 290 ? -4.676 24.703 6.32 1 76.12 290 ALA B C 1
ATOM 5060 O O . ALA B 1 290 ? -5.16 25.781 6.668 1 76.12 290 ALA B O 1
ATOM 5061 N N . GLU B 1 291 ? -5.305 23.75 5.812 1 80.06 291 GLU B N 1
ATOM 5062 C CA . GLU B 1 291 ? -6.762 23.828 5.812 1 80.06 291 GLU B CA 1
ATOM 5063 C C . GLU B 1 291 ? -7.332 23.594 7.207 1 80.06 291 GLU B C 1
ATOM 5065 O O . GLU B 1 291 ? -6.891 22.688 7.918 1 80.06 291 GLU B O 1
ATOM 5070 N N . VAL B 1 292 ? -8.188 24.484 7.594 1 87.69 292 VAL B N 1
ATOM 5071 C CA . VAL B 1 292 ? -8.82 24.391 8.906 1 87.69 292 VAL B CA 1
ATOM 5072 C C . VAL B 1 292 ? -10.094 23.547 8.82 1 87.69 292 VAL B C 1
ATOM 5074 O O . VAL B 1 292 ? -10.82 23.625 7.828 1 87.69 292 VAL B O 1
ATOM 5077 N N . PRO B 1 293 ? -10.312 22.703 9.781 1 89.06 293 PRO B N 1
ATOM 5078 C CA . PRO B 1 293 ? -11.555 21.922 9.766 1 89.06 293 PRO B CA 1
ATOM 5079 C C . PRO B 1 293 ? -12.797 22.781 9.609 1 89.06 293 PRO B C 1
ATOM 5081 O O . PRO B 1 293 ? -12.766 23.984 9.922 1 89.06 293 PRO B O 1
ATOM 5084 N N . THR B 1 294 ? -13.82 22.188 9.164 1 91.31 294 THR B N 1
ATOM 5085 C CA . THR B 1 294 ? -15.086 22.906 8.992 1 91.31 294 THR B CA 1
ATOM 5086 C C . THR B 1 294 ? -15.664 23.312 10.344 1 91.31 294 THR B C 1
ATOM 5088 O O . THR B 1 294 ? -15.281 22.75 11.375 1 91.31 294 THR B O 1
ATOM 5091 N N . ALA B 1 295 ? -16.578 24.281 10.281 1 93.38 295 ALA B N 1
ATOM 5092 C CA . ALA B 1 295 ? -17.219 24.75 11.508 1 93.38 295 ALA B CA 1
ATOM 5093 C C . ALA B 1 295 ? -17.953 23.609 12.203 1 93.38 295 ALA B C 1
ATOM 5095 O O . ALA B 1 295 ? -17.953 23.516 13.438 1 93.38 295 ALA B O 1
ATOM 5096 N N . GLU B 1 296 ? -18.531 22.688 11.414 1 92.38 296 GLU B N 1
ATOM 5097 C CA . GLU B 1 296 ? -19.281 21.562 11.969 1 92.38 296 GLU B CA 1
ATOM 5098 C C . GLU B 1 296 ? -18.359 20.625 12.75 1 92.38 296 GLU B C 1
ATOM 5100 O O . GLU B 1 296 ? -18.719 20.156 13.836 1 92.38 296 GLU B O 1
ATOM 5105 N N . VAL B 1 297 ? -17.234 20.406 12.234 1 93.31 297 VAL B N 1
ATOM 5106 C CA . VAL B 1 297 ? -16.266 19.531 12.891 1 93.31 297 VAL B CA 1
ATOM 5107 C C . VAL B 1 297 ? -15.773 20.188 14.18 1 93.31 297 VAL B C 1
ATOM 5109 O O . VAL B 1 297 ? -15.664 19.516 15.219 1 93.31 297 VAL B O 1
ATOM 5112 N N . LEU B 1 298 ? -15.531 21.469 14.133 1 95.25 298 LEU B N 1
ATOM 5113 C CA . LEU B 1 298 ? -15.039 22.188 15.305 1 95.25 298 LEU B CA 1
ATOM 5114 C C . LEU B 1 298 ? -16.078 22.188 16.422 1 95.25 298 LEU B C 1
ATOM 5116 O O . LEU B 1 298 ? -15.734 22.109 17.594 1 95.25 298 LEU B O 1
ATOM 5120 N N . GLN B 1 299 ? -17.344 22.328 16.031 1 96.25 299 GLN B N 1
ATOM 5121 C CA . GLN B 1 299 ? -18.422 22.266 17.016 1 96.25 299 GLN B CA 1
ATOM 5122 C C . GLN B 1 299 ? -18.391 20.953 17.781 1 96.25 299 GLN B C 1
ATOM 5124 O O . GLN B 1 299 ? -18.5 20.953 19.016 1 96.25 299 GLN B O 1
ATOM 5129 N N . GLY B 1 300 ? -18.188 19.875 17.047 1 93.31 300 GLY B N 1
ATOM 5130 C CA . GLY B 1 300 ? -18.172 18.562 17.656 1 93.31 300 GLY B CA 1
ATOM 5131 C C . GLY B 1 300 ? -16.938 18.297 18.484 1 93.31 300 GLY B C 1
ATOM 5132 O O . GLY B 1 300 ? -17 17.562 19.484 1 93.31 300 GLY B O 1
ATOM 5133 N N . LEU B 1 301 ? -15.836 18.938 18.156 1 94.62 301 LEU B N 1
ATOM 5134 C CA . LEU B 1 301 ? -14.57 18.703 18.844 1 94.62 301 LEU B CA 1
ATOM 5135 C C . LEU B 1 301 ? -14.555 19.391 20.188 1 94.62 301 LEU B C 1
ATOM 5137 O O . LEU B 1 301 ? -14.055 18.828 21.172 1 94.62 301 LEU B O 1
ATOM 5141 N N . PHE B 1 302 ? -15.125 20.625 20.234 1 95.44 302 PHE B N 1
ATOM 5142 C CA . PHE B 1 302 ? -14.844 21.453 21.391 1 95.44 302 PHE B CA 1
ATOM 5143 C C . PHE B 1 302 ? -16.141 21.969 22.016 1 95.44 302 PHE B C 1
ATOM 5145 O O . PHE B 1 302 ? -16.125 22.891 22.844 1 95.44 302 PHE B O 1
ATOM 5152 N N . ASP B 1 303 ? -17.297 21.5 21.594 1 95.06 303 ASP B N 1
ATOM 5153 C CA . ASP B 1 303 ? -18.594 21.938 22.094 1 95.06 303 ASP B CA 1
ATOM 5154 C C . ASP B 1 303 ? -18.812 23.422 21.875 1 95.06 303 ASP B C 1
ATOM 5156 O O . ASP B 1 303 ? -19.172 24.156 22.797 1 95.06 303 ASP B O 1
ATOM 5160 N N . LEU B 1 304 ? -18.453 23.828 20.688 1 97.5 304 LEU B N 1
ATOM 5161 C CA . LEU B 1 304 ? -18.625 25.219 20.312 1 97.5 304 LEU B CA 1
ATOM 5162 C C . LEU B 1 304 ? -20.016 25.469 19.734 1 97.5 304 LEU B C 1
ATOM 5164 O O . LEU B 1 304 ? -20.562 24.625 19.047 1 97.5 304 LEU B O 1
ATOM 5168 N N . THR B 1 305 ? -20.547 26.656 20 1 97.44 305 THR B N 1
ATOM 5169 C CA . THR B 1 305 ? -21.734 27.094 19.266 1 97.44 305 THR B CA 1
ATOM 5170 C C . THR B 1 305 ? -21.375 27.406 17.812 1 97.44 305 THR B C 1
ATOM 5172 O O . THR B 1 305 ? -20.203 27.547 17.469 1 97.44 305 THR B O 1
ATOM 5175 N N . PRO B 1 306 ? -22.359 27.5 16.953 1 96.75 306 PRO B N 1
ATOM 5176 C CA . PRO B 1 306 ? -22.078 27.828 15.555 1 96.75 306 PRO B CA 1
ATOM 5177 C C . PRO B 1 306 ? -21.297 29.141 15.414 1 96.75 306 PRO B C 1
ATOM 5179 O O . PRO B 1 306 ? -20.375 29.219 14.609 1 96.75 306 PRO B O 1
ATOM 5182 N N . ALA B 1 307 ? -21.641 30.094 16.203 1 97 307 ALA B N 1
ATOM 5183 C CA . ALA B 1 307 ? -20.969 31.406 16.141 1 97 307 ALA B CA 1
ATOM 5184 C C . ALA B 1 307 ? -19.516 31.297 16.609 1 97 307 ALA B C 1
ATOM 5186 O O . ALA B 1 307 ? -18.625 31.875 15.984 1 97 307 ALA B O 1
ATOM 5187 N N . GLU B 1 308 ? -19.297 30.547 17.688 1 97.88 308 GLU B N 1
ATOM 5188 C CA . GLU B 1 308 ? -17.938 30.328 18.188 1 97.88 308 GLU B CA 1
ATOM 5189 C C . GLU B 1 308 ? -17.078 29.578 17.188 1 97.88 308 GLU B C 1
ATOM 5191 O O . GLU B 1 308 ? -15.914 29.906 16.984 1 97.88 308 GLU B O 1
ATOM 5196 N N . ALA B 1 309 ? -17.688 28.578 16.531 1 97.5 309 ALA B N 1
ATOM 5197 C CA . ALA B 1 309 ? -16.969 27.766 15.562 1 97.5 309 ALA B CA 1
ATOM 5198 C C . ALA B 1 309 ? -16.531 28.609 14.359 1 97.5 309 ALA B C 1
ATOM 5200 O O . ALA B 1 309 ? -15.43 28.422 13.836 1 97.5 309 ALA B O 1
ATOM 5201 N N . ARG B 1 310 ? -17.312 29.469 13.945 1 96.69 310 ARG B N 1
ATOM 5202 C CA . ARG B 1 310 ? -16.984 30.344 12.828 1 96.69 310 ARG B CA 1
ATOM 5203 C C . ARG B 1 310 ? -15.805 31.25 13.18 1 96.69 310 ARG B C 1
ATOM 5205 O O . ARG B 1 310 ? -14.922 31.484 12.352 1 96.69 310 ARG B O 1
ATOM 5212 N N . VAL B 1 311 ? -15.875 31.75 14.375 1 97.62 311 VAL B N 1
ATOM 5213 C CA . VAL B 1 311 ? -14.789 32.594 14.844 1 97.62 311 VAL B CA 1
ATOM 5214 C C . VAL B 1 311 ? -13.492 31.797 14.93 1 97.62 311 VAL B C 1
ATOM 5216 O O . VAL B 1 311 ? -12.438 32.25 14.484 1 97.62 311 VAL B O 1
ATOM 5219 N N . ALA B 1 312 ? -13.609 30.609 15.516 1 96.94 312 ALA B N 1
ATOM 5220 C CA . ALA B 1 312 ? -12.438 29.75 15.625 1 96.94 312 ALA B CA 1
ATOM 5221 C C . ALA B 1 312 ? -11.836 29.469 14.25 1 96.94 312 ALA B C 1
ATOM 5223 O O . ALA B 1 312 ? -10.617 29.562 14.078 1 96.94 312 ALA B O 1
ATOM 5224 N N . ARG B 1 313 ? -12.664 29.125 13.312 1 95.25 313 ARG B N 1
ATOM 5225 C CA . ARG B 1 313 ? -12.203 28.859 11.961 1 95.25 313 ARG B CA 1
ATOM 5226 C C . ARG B 1 313 ? -11.539 30.078 11.344 1 95.25 313 ARG B C 1
ATOM 5228 O O . ARG B 1 313 ? -10.5 29.969 10.688 1 95.25 313 ARG B O 1
ATOM 5235 N N . GLY B 1 314 ? -12.172 31.234 11.484 1 95.12 314 GLY B N 1
ATOM 5236 C CA . GLY B 1 314 ? -11.578 32.469 10.992 1 95.12 314 GLY B CA 1
ATOM 5237 C C . GLY B 1 314 ? -10.188 32.719 11.531 1 95.12 314 GLY B C 1
ATOM 5238 O O . GLY B 1 314 ? -9.281 33.094 10.781 1 95.12 314 GLY B O 1
ATOM 5239 N N . ILE B 1 315 ? -10.023 32.5 12.859 1 94.69 315 ILE B N 1
ATOM 5240 C CA . ILE B 1 315 ? -8.719 32.656 13.484 1 94.69 315 ILE B CA 1
ATOM 5241 C C . ILE B 1 315 ? -7.727 31.672 12.875 1 94.69 315 ILE B C 1
ATOM 5243 O O . ILE B 1 315 ? -6.59 32.031 12.562 1 94.69 315 ILE B O 1
ATOM 5247 N N . GLY B 1 316 ? -8.125 30.438 12.719 1 92.69 316 GLY B N 1
ATOM 5248 C CA . GLY B 1 316 ? -7.281 29.422 12.117 1 92.69 316 GLY B CA 1
ATOM 5249 C C . GLY B 1 316 ? -6.863 29.75 10.703 1 92.69 316 GLY B C 1
ATOM 5250 O O . GLY B 1 316 ? -5.773 29.375 10.266 1 92.69 316 GLY B O 1
ATOM 5251 N N . GLU B 1 317 ? -7.711 30.438 10.023 1 91.75 317 GLU B N 1
ATOM 5252 C CA . GLU B 1 317 ? -7.438 30.828 8.648 1 91.75 317 GLU B CA 1
ATOM 5253 C C . GLU B 1 317 ? -6.594 32.094 8.586 1 91.75 317 GLU B C 1
ATOM 5255 O O . GLU B 1 317 ? -6.289 32.594 7.5 1 91.75 317 GLU B O 1
ATOM 5260 N N . GLY B 1 318 ? -6.273 32.625 9.719 1 91.69 318 GLY B N 1
ATOM 5261 C CA . GLY B 1 318 ? -5.395 33.781 9.797 1 91.69 318 GLY B CA 1
ATOM 5262 C C . GLY B 1 318 ? -6.137 35.094 9.695 1 91.69 318 GLY B C 1
ATOM 5263 O O . GLY B 1 318 ? -5.516 36.156 9.539 1 91.69 318 GLY B O 1
ATOM 5264 N N . ARG B 1 319 ? -7.426 35.156 9.898 1 93.81 319 ARG B N 1
ATOM 5265 C CA . ARG B 1 319 ? -8.195 36.406 9.797 1 93.81 319 ARG B CA 1
ATOM 5266 C C . ARG B 1 319 ? -8.133 37.188 11.094 1 93.81 319 ARG B C 1
ATOM 5268 O O . ARG B 1 319 ? -7.969 36.625 12.172 1 93.81 319 ARG B O 1
ATOM 5275 N N . THR B 1 320 ? -8.266 38.531 10.945 1 95.81 320 THR B N 1
ATOM 5276 C CA . THR B 1 320 ? -8.305 39.375 12.117 1 95.81 320 THR B CA 1
ATOM 5277 C C . THR B 1 320 ? -9.711 39.438 12.711 1 95.81 320 THR B C 1
ATOM 5279 O O . THR B 1 320 ? -10.68 39.031 12.055 1 95.81 320 THR B O 1
ATOM 5282 N N . ILE B 1 321 ? -9.727 39.906 13.945 1 96.38 321 ILE B N 1
ATOM 5283 C CA . ILE B 1 321 ? -11.016 40.062 14.617 1 96.38 321 ILE B CA 1
ATOM 5284 C C . ILE B 1 321 ? -11.906 41 13.797 1 96.38 321 ILE B C 1
ATOM 5286 O O . ILE B 1 321 ? -13.102 40.75 13.641 1 96.38 321 ILE B O 1
ATOM 5290 N N . GLU B 1 322 ? -11.305 42.031 13.273 1 96.75 322 GLU B N 1
ATOM 5291 C CA . GLU B 1 322 ? -12.031 43 12.461 1 96.75 322 GLU B CA 1
ATOM 5292 C C . GLU B 1 322 ? -12.594 42.344 11.195 1 96.75 322 GLU B C 1
ATOM 5294 O O . GLU B 1 322 ? -13.758 42.562 10.844 1 96.75 322 GLU B O 1
ATOM 5299 N N . ALA B 1 323 ? -11.781 41.562 10.5 1 96.69 323 ALA B N 1
ATOM 5300 C CA . ALA B 1 323 ? -12.195 40.875 9.281 1 96.69 323 ALA B CA 1
ATOM 5301 C C . ALA B 1 323 ? -13.32 39.875 9.562 1 96.69 323 ALA B C 1
ATOM 5303 O O . ALA B 1 323 ? -14.25 39.75 8.758 1 96.69 323 ALA B O 1
ATOM 5304 N N . ILE B 1 324 ? -13.242 39.156 10.641 1 96.81 324 ILE B N 1
ATOM 5305 C CA . ILE B 1 324 ? -14.258 38.156 11.031 1 96.81 324 ILE B CA 1
ATOM 5306 C C . ILE B 1 324 ? -15.578 38.875 11.328 1 96.81 324 ILE B C 1
ATOM 5308 O O . ILE B 1 324 ? -16.641 38.438 10.906 1 96.81 324 ILE B O 1
ATOM 5312 N N . ALA B 1 325 ? -15.508 40 12.07 1 97.19 325 ALA B N 1
ATOM 5313 C CA . ALA B 1 325 ? -16.688 40.781 12.391 1 97.19 325 ALA B CA 1
ATOM 5314 C C . ALA B 1 325 ? -17.406 41.25 11.125 1 97.19 325 ALA B C 1
ATOM 5316 O O . ALA B 1 325 ? -18.625 41.156 11.016 1 97.19 325 ALA B O 1
ATOM 5317 N N . LEU B 1 326 ? -16.656 41.781 10.203 1 97.06 326 LEU B N 1
ATOM 5318 C CA . LEU B 1 326 ? -17.203 42.25 8.938 1 97.06 326 LEU B CA 1
ATOM 5319 C C . LEU B 1 326 ? -17.844 41.125 8.156 1 97.06 326 LEU B C 1
ATOM 5321 O O . LEU B 1 326 ? -18.938 41.281 7.617 1 97.06 326 LEU B O 1
ATOM 5325 N N . ALA B 1 327 ? -17.203 40 8.086 1 94.94 327 ALA B N 1
ATOM 5326 C CA . ALA B 1 327 ? -17.672 38.875 7.293 1 94.94 327 ALA B CA 1
ATOM 5327 C C . ALA B 1 327 ? -19 38.344 7.828 1 94.94 327 ALA B C 1
ATOM 5329 O O . ALA B 1 327 ? -19.844 37.875 7.059 1 94.94 327 ALA B O 1
ATOM 5330 N N . PHE B 1 328 ? -19.156 38.406 9.133 1 93.12 328 PHE B N 1
ATOM 5331 C CA . PHE B 1 328 ? -20.328 37.75 9.727 1 93.12 328 PHE B CA 1
ATOM 5332 C C . PHE B 1 328 ? -21.344 38.812 10.172 1 93.12 328 PHE B C 1
ATOM 5334 O O . PHE B 1 328 ? -22.391 38.469 10.727 1 93.12 328 PHE B O 1
ATOM 5341 N N . GLY B 1 329 ? -21.078 40.062 9.938 1 95.31 329 GLY B N 1
ATOM 5342 C CA . GLY B 1 329 ? -22.016 41.125 10.242 1 95.31 329 GLY B CA 1
ATOM 5343 C C . GLY B 1 329 ? -22.234 41.312 11.727 1 95.31 329 GLY B C 1
ATOM 5344 O O . GLY B 1 329 ? -23.375 41.438 12.18 1 95.31 329 GLY B O 1
ATOM 5345 N N . THR B 1 330 ? -21.188 41.219 12.492 1 96.25 330 THR B N 1
ATOM 5346 C CA . THR B 1 330 ? -21.25 41.438 13.938 1 96.25 330 THR B CA 1
ATOM 5347 C C . THR B 1 330 ? -20.219 42.469 14.367 1 96.25 330 THR B C 1
ATOM 5349 O O . THR B 1 330 ? -19.5 43.031 13.539 1 96.25 330 THR B O 1
ATOM 5352 N N . SER B 1 331 ? -20.234 42.844 15.672 1 96.94 331 SER B N 1
ATOM 5353 C CA . SER B 1 331 ? -19.281 43.812 16.172 1 96.94 331 SER B CA 1
ATOM 5354 C C . SER B 1 331 ? -17.969 43.156 16.578 1 96.94 331 SER B C 1
ATOM 5356 O O . SER B 1 331 ? -17.922 41.938 16.844 1 96.94 331 SER B O 1
ATOM 5358 N N . ARG B 1 332 ? -16.953 43.969 16.594 1 97.38 332 ARG B N 1
ATOM 5359 C CA . ARG B 1 332 ? -15.656 43.469 17.062 1 97.38 332 ARG B CA 1
ATOM 5360 C C . ARG B 1 332 ? -15.758 42.969 18.5 1 97.38 332 ARG B C 1
ATOM 5362 O O . ARG B 1 332 ? -15.109 41.969 18.844 1 97.38 332 ARG B O 1
ATOM 5369 N N . GLU B 1 333 ? -16.562 43.688 19.25 1 97.31 333 GLU B N 1
ATOM 5370 C CA . GLU B 1 333 ? -16.719 43.312 20.656 1 97.31 333 GLU B CA 1
ATOM 5371 C C . GLU B 1 333 ? -17.406 41.938 20.766 1 97.31 333 GLU B C 1
ATOM 5373 O O . GLU B 1 333 ? -17.031 41.125 21.609 1 97.31 333 GLU B O 1
ATOM 5378 N N . THR B 1 334 ? -18.344 41.688 19.969 1 97.31 334 THR B N 1
ATOM 5379 C CA . THR B 1 334 ? -19 40.406 19.938 1 97.31 334 THR B CA 1
ATOM 5380 C C . THR B 1 334 ? -18.016 39.281 19.562 1 97.31 334 THR B C 1
ATOM 5382 O O . THR B 1 334 ? -17.984 38.25 20.219 1 97.31 334 THR B O 1
ATOM 5385 N N . VAL B 1 335 ? -17.234 39.5 18.531 1 97.88 335 VAL B N 1
ATOM 5386 C CA . VAL B 1 335 ? -16.25 38.5 18.109 1 97.88 335 VAL B CA 1
ATOM 5387 C C . VAL B 1 335 ? -15.25 38.25 19.219 1 97.88 335 VAL B C 1
ATOM 5389 O O . VAL B 1 335 ? -14.852 37.125 19.469 1 97.88 335 VAL B O 1
ATOM 5392 N N . ARG B 1 336 ? -14.805 39.312 19.891 1 97.5 336 ARG B N 1
ATOM 5393 C CA . ARG B 1 336 ? -13.852 39.156 20.984 1 97.5 336 ARG B CA 1
ATOM 5394 C C . ARG B 1 336 ? -14.422 38.281 22.109 1 97.5 336 ARG B C 1
ATOM 5396 O O . ARG B 1 336 ? -13.703 37.469 22.688 1 97.5 336 ARG B O 1
ATOM 5403 N N . ASN B 1 337 ? -15.656 38.5 22.422 1 97.69 337 ASN B N 1
ATOM 5404 C CA . ASN B 1 337 ? -16.312 37.688 23.438 1 97.69 337 ASN B CA 1
ATOM 5405 C C . ASN B 1 337 ? -16.391 36.25 23.031 1 97.69 337 ASN B C 1
ATOM 5407 O O . ASN B 1 337 ? -16.188 35.344 23.844 1 97.69 337 ASN B O 1
ATOM 5411 N N . GLN B 1 338 ? -16.734 36.031 21.812 1 97.81 338 GLN B N 1
ATOM 5412 C CA . GLN B 1 338 ? -16.797 34.656 21.297 1 97.81 338 GLN B CA 1
ATOM 5413 C C . GLN B 1 338 ? -15.414 34.031 21.297 1 97.81 338 GLN B C 1
ATOM 5415 O O . GLN B 1 338 ? -15.289 32.812 21.578 1 97.81 338 GLN B O 1
ATOM 5420 N N . LEU B 1 339 ? -14.422 34.781 20.938 1 97.81 339 LEU B N 1
ATOM 5421 C CA . LEU B 1 339 ? -13.055 34.25 20.969 1 97.81 339 LEU B CA 1
ATOM 5422 C C . LEU B 1 339 ? -12.656 33.844 22.375 1 97.81 339 LEU B C 1
ATOM 5424 O O . LEU B 1 339 ? -12 32.812 22.578 1 97.81 339 LEU B O 1
ATOM 5428 N N . LYS B 1 340 ? -13.008 34.656 23.328 1 97.94 340 LYS B N 1
ATOM 5429 C CA . LYS B 1 340 ? -12.742 34.312 24.719 1 97.94 340 LYS B CA 1
ATOM 5430 C C . LYS B 1 340 ? -13.375 32.969 25.078 1 97.94 340 LYS B C 1
ATOM 5432 O O . LYS B 1 340 ? -12.758 32.156 25.766 1 97.94 340 LYS B O 1
ATOM 5437 N N . ALA B 1 341 ? -14.586 32.812 24.641 1 98.06 341 ALA B N 1
ATOM 5438 C CA . ALA B 1 341 ? -15.281 31.547 24.891 1 98.06 341 ALA B CA 1
ATOM 5439 C C . ALA B 1 341 ? -14.57 30.375 24.203 1 98.06 341 ALA B C 1
ATOM 5441 O O . ALA B 1 341 ? -14.438 29.297 24.781 1 98.06 341 ALA B O 1
ATOM 5442 N N . VAL B 1 342 ? -14.156 30.562 22.953 1 98.06 342 VAL B N 1
ATOM 5443 C CA . VAL B 1 342 ? -13.445 29.562 22.172 1 98.06 342 VAL B CA 1
ATOM 5444 C C . VAL B 1 342 ? -12.164 29.156 22.906 1 98.06 342 VAL B C 1
ATOM 5446 O O . VAL B 1 342 ? -11.875 27.969 23.047 1 98.06 342 VAL B O 1
ATOM 5449 N N . LEU B 1 343 ? -11.398 30.141 23.359 1 97.62 343 LEU B N 1
ATOM 5450 C CA . LEU B 1 343 ? -10.141 29.875 24.047 1 97.62 343 LEU B CA 1
ATOM 5451 C C . LEU B 1 343 ? -10.375 29.109 25.344 1 97.62 343 LEU B C 1
ATOM 5453 O O . LEU B 1 343 ? -9.633 28.188 25.656 1 97.62 343 LEU B O 1
ATOM 5457 N N . ALA B 1 344 ? -11.367 29.469 26.062 1 97.25 344 ALA B N 1
ATOM 5458 C CA . ALA B 1 344 ? -11.703 28.781 27.297 1 97.25 344 ALA B CA 1
ATOM 5459 C C . ALA B 1 344 ? -12.055 27.312 27.031 1 97.25 344 ALA B C 1
ATOM 5461 O O . ALA B 1 344 ? -11.578 26.422 27.734 1 97.25 344 ALA B O 1
ATOM 5462 N N . LYS B 1 345 ? -12.82 27.094 25.969 1 96.19 345 LYS B N 1
ATOM 5463 C CA . LYS B 1 345 ? -13.32 25.75 25.672 1 96.19 345 LYS B CA 1
ATOM 5464 C C . LYS B 1 345 ? -12.227 24.875 25.062 1 96.19 345 LYS B C 1
ATOM 5466 O O . LYS B 1 345 ? -12.32 23.641 25.109 1 96.19 345 LYS B O 1
ATOM 5471 N N . THR B 1 346 ? -11.234 25.453 24.469 1 94.75 346 THR B N 1
ATOM 5472 C CA . THR B 1 346 ? -10.133 24.703 23.891 1 94.75 346 THR B CA 1
ATOM 5473 C C . THR B 1 346 ? -8.969 24.609 24.875 1 94.75 346 THR B C 1
ATOM 5475 O O . THR B 1 346 ? -7.953 23.953 24.594 1 94.75 346 THR B O 1
ATOM 5478 N N . GLY B 1 347 ? -9 25.266 25.984 1 93.06 347 GLY B N 1
ATOM 5479 C CA . GLY B 1 347 ? -7.957 25.281 27 1 93.06 347 GLY B CA 1
ATOM 5480 C C . GLY B 1 347 ? -6.742 26.094 26.609 1 93.06 347 GLY B C 1
ATOM 5481 O O . GLY B 1 347 ? -5.621 25.797 27.031 1 93.06 347 GLY B O 1
ATOM 5482 N N . LEU B 1 348 ? -6.996 26.984 25.719 1 94.69 348 LEU B N 1
ATOM 5483 C CA . LEU B 1 348 ? -5.895 27.797 25.219 1 94.69 348 LEU B CA 1
ATOM 5484 C C . LEU B 1 348 ? -6 29.219 25.75 1 94.69 348 LEU B C 1
ATOM 5486 O O . LEU B 1 348 ? -7.023 29.609 26.328 1 94.69 348 LEU B O 1
ATOM 5490 N N . ARG B 1 349 ? -4.926 30.016 25.578 1 94.06 349 ARG B N 1
ATOM 5491 C CA . ARG B 1 349 ? -4.898 31.359 26.156 1 94.06 349 ARG B CA 1
ATOM 5492 C C . ARG B 1 349 ? -4.766 32.406 25.062 1 94.06 349 ARG B C 1
ATOM 5494 O O . ARG B 1 349 ? -5.137 33.562 25.266 1 94.06 349 ARG B O 1
ATOM 5501 N N . ARG B 1 350 ? -4.219 31.969 23.875 1 94.56 350 ARG B N 1
ATOM 5502 C CA . ARG B 1 350 ? -3.891 32.969 22.875 1 94.56 350 ARG B CA 1
ATOM 5503 C C . ARG B 1 350 ? -4.289 32.5 21.484 1 94.56 350 ARG B C 1
ATOM 5505 O O . ARG B 1 350 ? -4.359 31.281 21.219 1 94.56 350 ARG B O 1
ATOM 5512 N N . GLN B 1 351 ? -4.504 33.469 20.609 1 94.44 351 GLN B N 1
ATOM 5513 C CA . GLN B 1 351 ? -4.906 33.188 19.234 1 94.44 351 GLN B CA 1
ATOM 5514 C C . GLN B 1 351 ? -3.84 32.375 18.5 1 94.44 351 GLN B C 1
ATOM 5516 O O . GLN B 1 351 ? -4.16 31.516 17.688 1 94.44 351 GLN B O 1
ATOM 5521 N N . VAL B 1 352 ? -2.584 32.625 18.797 1 93.56 352 VAL B N 1
ATOM 5522 C CA . VAL B 1 352 ? -1.479 31.953 18.125 1 93.56 352 VAL B CA 1
ATOM 5523 C C . VAL B 1 352 ? -1.532 30.453 18.422 1 93.56 352 VAL B C 1
ATOM 5525 O O . VAL B 1 352 ? -1.332 29.641 17.516 1 93.56 352 VAL B O 1
ATOM 5528 N N . GLU B 1 353 ? -1.832 30.125 19.625 1 94.12 353 GLU B N 1
ATOM 5529 C CA . GLU B 1 353 ? -1.973 28.719 20.016 1 94.12 353 GLU B CA 1
ATOM 5530 C C . GLU B 1 353 ? -3.156 28.062 19.312 1 94.12 353 GLU B C 1
ATOM 5532 O O . GLU B 1 353 ? -3.07 26.906 18.891 1 94.12 353 GLU B O 1
ATOM 5537 N N . LEU B 1 354 ? -4.242 28.812 19.25 1 94.12 354 LEU B N 1
ATOM 5538 C CA . LEU B 1 354 ? -5.438 28.297 18.594 1 94.12 354 LEU B CA 1
ATOM 5539 C C . LEU B 1 354 ? -5.168 28.016 17.109 1 94.12 354 LEU B C 1
ATOM 5541 O O . LEU B 1 354 ? -5.566 26.984 16.594 1 94.12 354 LEU B O 1
ATOM 5545 N N . ALA B 1 3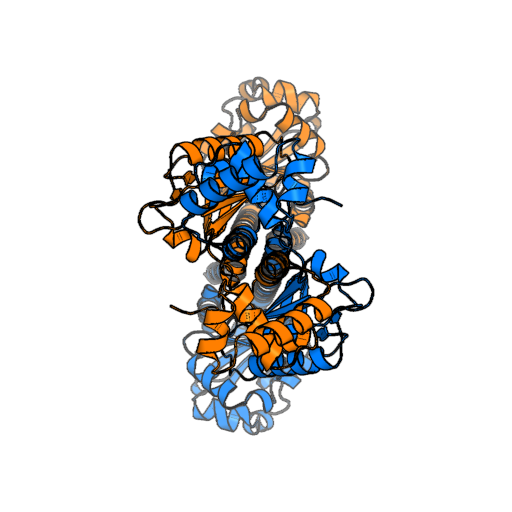55 ? -4.496 28.922 16.438 1 92.25 355 ALA B N 1
ATOM 5546 C CA . ALA B 1 355 ? -4.141 28.734 15.031 1 92.25 355 ALA B CA 1
ATOM 5547 C C . ALA B 1 355 ? -3.281 27.484 14.844 1 92.25 355 ALA B C 1
ATOM 5549 O O . ALA B 1 355 ? -3.512 26.703 13.93 1 92.25 355 ALA B O 1
ATOM 5550 N N . GLY B 1 356 ? -2.299 27.281 15.695 1 89.81 356 GLY B N 1
ATOM 5551 C CA . GLY B 1 356 ? -1.447 26.109 15.641 1 89.81 356 GLY B CA 1
ATOM 5552 C C . GLY B 1 356 ? -2.207 24.812 15.859 1 89.81 356 GLY B C 1
ATOM 5553 O O . GLY B 1 356 ? -1.966 23.828 15.164 1 89.81 356 GLY B O 1
ATOM 5554 N N . LEU B 1 357 ? -3.092 24.828 16.781 1 90.44 357 LEU B N 1
ATOM 5555 C CA . LEU B 1 357 ? -3.896 23.656 17.109 1 90.44 357 LEU B CA 1
ATOM 5556 C C . LEU B 1 357 ? -4.781 23.266 15.93 1 90.44 357 LEU B C 1
ATOM 5558 O O . LEU B 1 357 ? -4.836 22.094 15.555 1 90.44 357 LEU B O 1
ATOM 5562 N N . LEU B 1 358 ? -5.445 24.25 15.336 1 90 358 LEU B N 1
ATOM 5563 C CA . LEU B 1 358 ? -6.398 23.984 14.258 1 90 358 LEU B CA 1
ATOM 5564 C C . LEU B 1 358 ? -5.676 23.562 12.984 1 90 358 LEU B C 1
ATOM 5566 O O . LEU B 1 358 ? -6.195 22.766 12.195 1 90 358 LEU B O 1
ATOM 5570 N N . ALA B 1 359 ? -4.508 24.078 12.797 1 84.69 359 ALA B N 1
ATOM 5571 C CA . ALA B 1 359 ? -3.707 23.703 11.633 1 84.69 359 ALA B CA 1
ATOM 5572 C C . ALA B 1 359 ? -3.229 22.266 11.742 1 84.69 359 ALA B C 1
ATOM 5574 O O . ALA B 1 359 ? -3.045 21.578 10.727 1 84.69 359 ALA B O 1
ATOM 5575 N N . GLY B 1 360 ? -3.045 21.828 12.914 1 77.5 360 GLY B N 1
ATOM 5576 C CA . GLY B 1 360 ? -2.611 20.453 13.164 1 77.5 360 GLY B CA 1
ATOM 5577 C C . GLY B 1 360 ? -3.689 19.422 12.875 1 77.5 360 GLY B C 1
ATOM 5578 O O . GLY B 1 360 ? -3.393 18.25 12.68 1 77.5 360 GLY B O 1
ATOM 5579 N N . ALA B 1 361 ? -4.879 19.812 12.867 1 74.88 361 ALA B N 1
ATOM 5580 C CA . ALA B 1 361 ? -6.023 18.938 12.633 1 74.88 361 ALA B CA 1
ATOM 5581 C C . ALA B 1 361 ? -6.262 18.734 11.141 1 74.88 361 ALA B C 1
ATOM 5583 O O . ALA B 1 361 ? -7.305 18.203 10.742 1 74.88 361 ALA B O 1
ATOM 5584 N N . LYS B 1 362 ? -5.227 18.734 10.305 1 70.62 362 LYS B N 1
ATOM 5585 C CA . LYS B 1 362 ? -5.352 18.688 8.852 1 70.62 362 LYS B CA 1
ATOM 5586 C C . LYS B 1 362 ? -6.277 17.562 8.422 1 70.62 362 LYS B C 1
ATOM 5588 O O . LYS B 1 362 ? -6.223 16.453 8.969 1 70.62 362 LYS B O 1
ATOM 5593 N N . VAL B 1 363 ? -7.289 18.016 7.609 1 62.75 363 VAL B N 1
ATOM 5594 C CA . VAL B 1 363 ? -8.211 17.078 6.961 1 62.75 363 VAL B CA 1
ATOM 5595 C C . VAL B 1 363 ? -7.664 16.672 5.594 1 62.75 363 VAL B C 1
ATOM 5597 O O . VAL B 1 363 ? -7.145 17.516 4.855 1 62.75 363 VAL B O 1
ATOM 5600 N N . PRO B 1 364 ? -7.59 15.32 5.422 1 67.56 364 PRO B N 1
ATOM 5601 C CA . PRO B 1 364 ? -7.18 14.906 4.078 1 67.56 364 PRO B CA 1
ATOM 5602 C C . PRO B 1 364 ? -8.016 15.555 2.979 1 67.56 364 PRO B C 1
ATOM 5604 O O . PRO B 1 364 ? -9.211 15.805 3.172 1 67.56 364 PRO B O 1
ATOM 5607 N N . PRO B 1 365 ? -7.215 16.047 1.923 1 61.94 365 PRO B N 1
ATOM 5608 C CA . PRO B 1 365 ? -7.973 16.672 0.835 1 61.94 365 PRO B CA 1
ATOM 5609 C C . PRO B 1 365 ? -8.898 15.695 0.12 1 61.94 365 PRO B C 1
ATOM 5611 O O . PRO B 1 365 ? -8.609 14.5 0.06 1 61.94 365 PRO B O 1
ATOM 5614 N N . GLY B 1 366 ? -10.203 15.805 0.217 1 52.66 366 GLY B N 1
ATOM 5615 C CA . GLY B 1 366 ? -11.078 14.953 -0.574 1 52.66 366 GLY B CA 1
ATOM 5616 C C . GLY B 1 366 ? -10.578 14.742 -1.992 1 52.66 366 GLY B C 1
ATOM 5617 O O . GLY B 1 366 ? -9.695 15.461 -2.459 1 52.66 366 GLY B O 1
ATOM 5618 N N . SER B 1 367 ? -10.414 13.461 -2.561 1 42.97 367 SER B N 1
ATOM 5619 C CA . SER B 1 367 ? -10.039 13.188 -3.943 1 42.97 367 SER B CA 1
ATOM 5620 C C . SER B 1 367 ? -10.625 14.227 -4.895 1 42.97 367 SER B C 1
ATOM 5622 O O . SER B 1 367 ? -11.828 14.211 -5.168 1 42.97 367 SER B O 1
ATOM 5624 N N . ARG B 1 368 ? -10.344 15.523 -4.828 1 37 368 ARG B N 1
ATOM 5625 C CA . ARG B 1 368 ? -10.883 16.312 -5.934 1 37 368 ARG B CA 1
ATOM 5626 C C . ARG B 1 368 ? -10.398 15.773 -7.273 1 37 368 ARG B C 1
ATOM 5628 O O . ARG B 1 368 ? -9.195 15.617 -7.492 1 37 368 ARG B O 1
ATOM 5635 N N . THR B 1 369 ? -11.008 14.773 -7.824 1 34.66 369 THR B N 1
ATOM 5636 C CA . THR B 1 369 ? -10.859 14.547 -9.258 1 34.66 369 THR B CA 1
ATOM 5637 C C . THR B 1 369 ? -10.609 15.867 -9.992 1 34.66 369 THR B C 1
ATOM 5639 O O . THR B 1 369 ? -11.469 16.75 -9.992 1 34.66 369 THR B O 1
ATOM 5642 N N . GLU B 1 370 ? -9.562 16.703 -9.844 1 31.45 370 GLU B N 1
ATOM 5643 C CA . GLU B 1 370 ? -9.406 17.547 -11.031 1 31.45 370 GLU B CA 1
ATOM 5644 C C . GLU B 1 370 ? -9.109 16.688 -12.266 1 31.45 370 GLU B C 1
ATOM 5646 O O . GLU B 1 370 ? -8.375 15.711 -12.188 1 31.45 370 GLU B O 1
#

Secondary structure (DSSP, 8-state):
-HHHHHHHHHHHHHHHHH-GGGHHHHHHHHHHTTT-SEEEEEES-TTS--EEE-GGGHHHHHHHHHTTGGGG-SHHHHHHHHT-SS-EEHHHHSS-HHHHHH-HHIIIIIGGGTEEEEEEEEEE-TTS-EEEEEEEEEGGG-SPPHHHHHHHHHHHHHHHHHHHHHHHHHHHHHHHHHHHHHHTT--EEEEEGGG-EEEE-HHHHTTTTTTEEE-SSSEEESSHHHHHHHHHHHHHHHTT---S--EEEEE--BTTB--EEEEEEEPTTGGG-TT--EEEEEEEEE--PPPPPPHHHHHHHHT--HHHHHHHHHHHTT--HHHHHHHHT--HHHHHHHHHHHHHHHT--SHHHHHHHHHHTPPP------/-HHHHHHHHHHHHHHHHH-GGGHHHHHHHHHHHTT-SEEEEEES-TTS--EEE-GGGHHHHHHHHHTTGGGG-SHHHHHHHHT-SS-EEHHHHSS-HHHHHH-HHIIIIIGGGTEEEEEEEEEE-TTS-EEEEEEEEEGGG-SPPHHHHHHHHHHHHHHHHHHHHHHHHHHHHHHHHHHHHHHTT--EEEEEGGG-EEEE-HHHHTTTTTTEEE-SSSEEESSHHHHHHHHHHHHHHHTT---S--EEEEE--BTTB--EEEEEEEPTTGGG-TT--EEEEEEEEE--PPPPPPHHHHHHHHT--HHHHHHHHHHHTT--HHHHHHHHT--HHHHHHHHHHHHHHHT--SHHHHHHHHHHTPPP------

Foldseek 3Di:
DLVVLLVVLLVLLLVCLQVVVSVLVSFASLLVLQQFQWKKKWWLDLVQTAIDIHPRCVVLVVCCVVVSVSVQDPPSVQQVVVVDLFKDKPVRRDPDPVVLCPRCCQPPRAVVVQKRIWIKHWAQEPLRTIMMMITIHGVVVPHGDPSSRVSRSVNSVSNNVSLNSSLVVLLVVQVVVQVVCVQLPKWKFFAFQQAATSDTDPSVVVCPPVAWDRDPRHIAGPDPVQRVVVVVLSVCLNVVVPPQDKDWGWDPDDDPAAIKIKIWGADPPQRHRSNNRTGTMIIMDGDDQFQFDDLVVLCVVQVADSLLSQLLNCLLVVHDLVRSCVVVVHDSVVSVVSPVVNCVSVVHDDSVVSNVVRRVVHDRDRPPPD/DLVVLLVVLLVLLLVCLQVVVSVLVSFASLLVLQQFQWKKKWWLDLLQTAIDIHPRCVVLVVCCVVVSVSVQDPQSVQQVVVVDLFKDKPVRRDPDPVVLCPRCCQPPRAVVVQKRIWIKHWAQEPLRTIMMMITIHGVVVPHGDPSSRVSRSVNSVSNNVSLNSSLVVLLVVQVVVQVVCVQLPKWKFFAFQQAATSDTDPSVVVCPPVAWDRDPRHIAGPPPVQRVVVVVLSVCLNVVVPPQDKDWGWDPDDDPAAIKIKIWGADPPLRHRSNNRTGTMIIMDGDDQFQFDDLVVLCVVQVADSLLSLLLNCLLVVHDLVRSCVVVVHDSVVSVVSPVVNCVSVVHDDSVVSNVVRRVVHDRDRPPPD

Organism: NCBI:txid2511166

InterPro domains:
  IPR000792 Transcription regulator LuxR, C-terminal [SM00421] (301-358)
  IPR016032 Signal transduction response regulator, C-terminal effector [SSF46894] (289-358)
  IPR036388 Winged helix-like DNA-binding domain superfamily [G3DSA:1.10.10.10] (296-360)

Solvent-accessible surface area (backbone atoms only — not comparable to full-atom values): 37511 Å² total; per-residue (Å²): 106,71,66,54,51,50,51,50,50,49,50,46,31,50,51,18,24,78,36,66,84,40,40,32,57,40,30,39,58,59,18,53,62,53,64,30,59,17,21,34,42,31,43,65,47,80,90,58,72,36,47,49,42,2,75,77,35,35,67,58,50,52,52,36,60,73,67,49,44,69,79,51,48,70,62,55,63,40,54,62,71,59,70,47,100,40,61,41,37,58,81,70,59,45,94,43,73,63,56,54,62,61,32,58,41,40,52,70,52,30,40,79,71,45,24,67,23,38,33,34,34,70,38,77,35,92,90,71,48,37,36,30,44,37,39,35,18,40,40,91,71,47,70,70,51,69,69,33,43,53,54,50,38,69,44,40,65,51,51,47,48,17,51,41,46,25,39,50,47,36,51,47,28,50,45,29,25,21,44,49,37,41,55,49,62,31,22,18,29,31,20,23,76,78,42,28,78,70,45,62,20,73,63,32,53,71,37,51,61,78,47,34,33,85,47,96,73,28,55,40,42,58,54,64,73,41,25,55,55,48,51,53,53,48,50,36,51,70,68,67,57,48,63,68,50,50,44,71,39,33,35,46,56,50,95,94,39,67,23,33,34,39,34,42,36,66,44,82,78,25,88,60,37,60,47,40,55,49,41,27,38,39,34,47,43,60,49,41,71,33,56,53,60,52,47,70,36,43,20,48,34,47,73,38,52,74,70,30,15,48,50,52,40,37,40,30,69,46,48,49,63,63,56,47,12,63,75,70,72,52,50,54,67,57,46,51,51,35,49,53,51,44,28,61,56,67,75,46,90,46,68,34,43,49,4,9,26,36,14,28,40,57,64,58,47,42,65,68,81,121,107,72,66,55,52,50,49,49,50,49,50,45,31,51,51,19,24,80,36,67,85,41,41,32,59,41,31,37,58,58,18,55,63,54,65,29,59,15,22,36,41,29,43,65,47,80,90,59,72,34,46,49,41,3,76,76,36,35,66,58,50,52,53,37,60,74,65,48,40,71,78,51,46,69,61,58,62,40,53,61,70,60,70,48,101,41,62,42,37,57,79,71,58,44,94,46,74,64,56,55,63,62,32,56,42,41,52,70,51,30,40,78,69,48,25,66,23,39,33,32,33,69,38,79,35,92,91,69,48,37,37,31,45,38,38,36,19,40,40,90,71,48,70,70,50,70,67,34,45,53,53,49,40,70,43,40,64,51,50,47,48,17,50,41,44,23,40,50,46,33,51,47,28,49,45,30,24,21,45,47,38,40,54,49,63,30,23,18,28,32,21,24,78,78,43,27,78,69,45,63,19,74,64,33,55,70,37,51,61,77,48,35,32,86,46,97,74,28,55,40,42,57,53,63,74,42,25,54,54,49,51,53,53,48,51,36,50,70,67,66,56,48,63,70,50,49,44,72,41,33,34,46,56,52,95,96,39,67,24,35,35,39,32,43,36,68,44,82,78,25,88,60,37,62,46,40,54,49,41,26,39,37,36,49,44,59,48,41,70,33,56,55,59,52,47,70,38,42,20,48,34,47,72,37,52,74,69,33,16,47,50,52,41,37,41,29,70,45,47,48,63,63,57,48,12,64,74,68,73,52,48,54,67,56,46,51,53,36,48,53,51,43,27,62,56,68,73,45,90,47,68,35,43,48,4,10,27,38,14,28,39,59,64,59,46,43,65,67,81,122

Sequence (740 aa):
MKNELHAHLIELAYEAAVVPELWPKVLHQVGNIASARGIVLLTADPHDVRWVASPDIHDDMVAYVEGRWHERNGRLPRLLAANHAGFLREIDVFDTPEEIQQDQQIREFFRPRGLGWGAGTAIPVPSGDVLIYSVEREYDRGPIEQEAIAQLDALRPHLARAALLSARLGMERARAATESLAMIGLPAAVLRRGGRLMTSNTLFDRLVPDVMQDRGERLTLAAVAADALFAQALAALNGGLISLEVRSIPIAAQDDRPPLIVHLVPIHGAAQDLFDRAVAIVMVTPVVPAEVPTAEVLQGLFDLTPAEARVARGIGEGRTIEAIALAFGTSRETVRNQLKAVLAKTGLRRQVELAGLLAGAKVPPGSRTEMKNELHAHLIELAYEAAVVPELWPKVLHQVGNIASARGIVLLTADPHDVRWVASPDIHDDMVAYVEGRWHERNGRLPRLLAANHAGFLREIDVFDTPEEIQQDQQIREFFRPRGLGWGAGTAIPVPSGDVLIYSVEREYDRGPIEQEAIAQLDALRPHLARAALLSARLGMERARAATESLAMIGLPAAVLRRGGRLMTSNTLFDRLVPDVMQDRGERLTLAAVAADALFAQALAALNGGLISLEVRSIPIAAQDDRPPLIVHLVPIHGAAQDLFDRAVAIVMVTPVVPAEVPTAEVLQGLFDLTPAEARVARGIGEGRTIEAIALAFGTSRETVRNQLKAVLAKTGLRRQVELAGLLAGAKVPPGSRTE

pLDDT: mean 88.57, std 11.1, range [31.27, 98.06]

Radius of gyration: 30.99 Å; Cα contacts (8 Å, |Δi|>4): 1463; chains: 2; bounding box: 80×84×59 Å